Protein AF-A0A800EZJ6-F1 (afdb_monomer)

Radius of gyration: 29.52 Å; Cα contacts (8 Å, |Δi|>4): 783; chains: 1; bounding box: 95×94×76 Å

Mean predicted aligned error: 14.9 Å

Secondary structure (DSSP, 8-state):
----------------------------------------------------PPPPP--PPP------------------------------------TTSTTGGGS-TTSSS-EEEEBTTT-SEEEE-EEEEEETTEEEEEE-S--SS-B--GGG-------EEEEEESS--B--SSPEEPPSSSEEEEETT--EEE-SB-TTSSBHHHHHTTSS---S------TTSEEE-TTS-EEESS--GGGGT-SS----TT--GGGGGG-BS-EEEEETTS-EEE-SEEE-TTS-EEEPPBSEEE-TT--STTGGGGEEE-TTSSSS-TTSEEEE--SS-TT-EEEEE--SBBTTSSB-TTSS-SEESB---GGGGGSS-----PPPPP----PPPPPP-

Foldseek 3Di:
DDDDDDDDDDDDDDDDDDDDDDDDDDDDDDDDDDDDDDDDDDDDDDDDDDDDDDDDDDQDAFDPPDDDDDDDDDDDDDDDDPDDDPDDCPPPPPLWAQCVDPVNVPQAPQDVHWAWEAAPAPGDTAIQHWDWDDDPQKIKIWTQLDANAHFHQPPQDDAYGDGDIAIEGSTWDFDPDDWAFADCFDAQWAFSSRHGETWQQDPLQFRLVLVSSPLDDDDRDDDHAIQQQWHAHPPRRIYHQAQLLVSVQDDPHRYCSPDHSVSLLVSELRFGTAGQSGATEGGQWYQDPVRDIDGFAAQKDADPPDRRSNPPVRIDGDPPLTRADPQQWDWDAGPSRNVIDIHHYQHQHHSVGHGRPRRHTRTDRTDGDCVSVVRPPPPPPDDDDPPPPPDDDDDDD

Solvent-accessible surface area (backbone atoms only — not comparable to full-atom values): 24011 Å² total; per-residue (Å²): 132,90,86,88,88,83,88,85,85,89,85,83,80,91,84,91,81,87,80,86,87,85,88,83,90,87,88,86,85,92,83,86,90,83,87,88,89,84,84,89,83,91,80,92,80,88,87,77,85,79,81,86,74,80,84,76,88,74,83,78,80,59,82,79,81,73,75,84,73,84,77,79,89,77,79,89,74,95,79,81,83,82,72,80,79,78,73,80,75,71,85,74,72,77,62,57,56,57,56,88,36,86,58,55,64,68,56,53,39,36,51,95,51,76,32,80,15,36,31,75,62,76,57,63,73,45,53,6,32,32,49,78,45,82,57,91,68,28,36,34,38,40,15,19,24,28,50,74,33,33,43,31,18,50,82,48,60,50,55,48,73,49,84,41,73,46,54,24,44,35,53,38,46,78,50,92,66,84,63,52,70,39,47,62,55,49,58,38,30,27,32,34,33,44,19,37,25,34,23,41,22,47,96,69,42,23,24,53,61,37,44,66,52,57,58,46,83,74,87,84,54,83,81,56,63,24,88,55,28,22,26,13,38,90,93,10,48,31,33,30,50,31,66,54,39,63,80,72,66,60,92,90,58,36,78,48,87,84,61,50,76,82,55,40,77,74,35,56,64,37,66,47,25,35,35,37,17,30,40,42,21,26,27,34,15,34,57,45,102,85,74,45,81,40,78,50,22,18,18,32,43,69,41,97,88,54,52,26,64,66,13,76,80,25,50,43,81,40,94,75,56,23,73,27,46,91,32,32,24,46,76,48,61,43,96,82,36,76,87,28,39,68,33,33,32,22,20,70,31,13,44,90,71,48,67,7,49,57,18,36,56,51,26,33,61,30,58,63,40,66,71,55,68,58,69,78,73,68,76,74,72,72,79,74,77,76,81,76,84,70,74,81,79,80,79,88,130

pLDDT: mean 75.96, std 27.55, range [26.0, 98.69]

Sequence (397 aa):
MNILLCGLLFILAIGVIGCEAESSSGPSSVSESTTPESDAVSNDEVGTTVETASPVYVKPDPVVTLSPSPSPTSTIDTGGGTGFLIDSASTATSTQIDYTSEQWSKVWLCSDSDIESTDLTAGGTQTCSVLTEVVGDDLRVNSTGIPNHDFESTLGCCATEQNSVWTIPLKPELSYEDPVQAPERGAVAFTVTGVAIYGPEEGPGGDAVALEYGYFEEDRQPVDLGICGGHAGPGGEYHYHYDSNCMHWHEDSQDISEYVVGLAASVVSKVVGFAFDGFPIYSTYEENSAGKSIEMTSSYRLKIGEDGYDGIEDYEFMEGIGDLDECNGHFAVTPEAPNGTYHYHSTLTNGDGDLGFPYFPLCYKGIVNEDNTQTTDSGRVPPQPPDFAGGRPPPPR

Structure (mmCIF, N/CA/C/O backbone):
data_AF-A0A800EZJ6-F1
#
_entry.id   AF-A0A800EZJ6-F1
#
loop_
_atom_site.group_PDB
_atom_site.id
_atom_site.type_symbol
_atom_site.label_atom_id
_atom_site.label_alt_id
_atom_site.label_comp_id
_atom_site.label_asym_id
_atom_site.label_entity_id
_atom_site.label_seq_id
_atom_site.pdbx_PDB_ins_code
_atom_site.Cartn_x
_atom_site.Cartn_y
_atom_site.Cartn_z
_atom_site.occupancy
_atom_site.B_iso_or_equiv
_atom_site.auth_seq_id
_atom_site.auth_comp_id
_atom_site.auth_asym_id
_atom_site.auth_atom_id
_atom_site.pdbx_PDB_model_num
ATOM 1 N N . MET A 1 1 ? -60.677 -19.787 27.162 1.00 36.09 1 MET A N 1
ATOM 2 C CA . MET A 1 1 ? -60.120 -20.170 28.475 1.00 36.09 1 MET A CA 1
ATOM 3 C C . MET A 1 1 ? -59.390 -18.952 29.024 1.00 36.09 1 MET A C 1
ATOM 5 O O . MET A 1 1 ? -58.570 -18.416 28.297 1.00 36.09 1 MET A O 1
ATOM 9 N N . ASN A 1 2 ? -59.779 -18.478 30.214 1.00 33.72 2 ASN A N 1
ATOM 10 C CA . ASN A 1 2 ? -59.105 -17.493 31.094 1.00 33.72 2 ASN A CA 1
ATOM 11 C C . ASN A 1 2 ? -57.553 -17.526 30.979 1.00 33.72 2 ASN A C 1
ATOM 13 O O . ASN A 1 2 ? -57.033 -18.609 30.749 1.00 33.72 2 ASN A O 1
ATOM 17 N N . ILE A 1 3 ? -56.712 -16.507 31.216 1.00 37.06 3 ILE A N 1
ATOM 18 C CA . ILE A 1 3 ? -56.763 -15.161 31.853 1.00 37.06 3 ILE A CA 1
ATOM 19 C C . ILE A 1 3 ? -55.408 -14.466 31.469 1.00 37.06 3 ILE A C 1
ATOM 21 O O . ILE A 1 3 ? -54.523 -15.176 31.002 1.00 37.06 3 ILE A O 1
ATOM 25 N N . LEU A 1 4 ? -55.094 -13.163 31.564 1.00 37.59 4 LEU A N 1
ATOM 26 C CA . LEU A 1 4 ? -55.641 -11.960 32.227 1.00 37.59 4 LEU A CA 1
ATOM 27 C C . LEU A 1 4 ? -55.473 -10.719 31.295 1.00 37.59 4 LEU A C 1
ATOM 29 O O . LEU A 1 4 ? -55.097 -10.863 30.136 1.00 37.59 4 LEU A O 1
ATOM 33 N N . LEU A 1 5 ? -55.678 -9.501 31.813 1.00 38.38 5 LEU A N 1
ATOM 34 C CA . LEU A 1 5 ? -55.245 -8.218 31.238 1.00 38.38 5 LEU A CA 1
ATOM 35 C C . LEU A 1 5 ? -54.705 -7.320 32.377 1.00 38.38 5 LEU A C 1
ATOM 37 O O 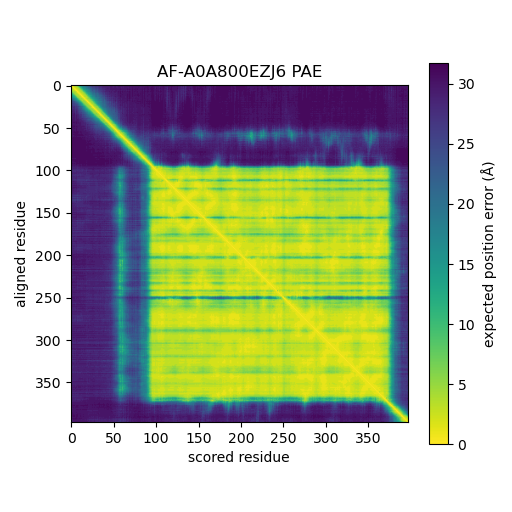. LEU A 1 5 ? -55.402 -7.170 33.375 1.00 38.38 5 LEU A O 1
ATOM 41 N N . CYS A 1 6 ? -53.515 -6.723 32.232 1.00 37.78 6 CYS A N 1
ATOM 42 C CA . CYS A 1 6 ? -52.983 -5.608 33.044 1.00 37.78 6 CYS A CA 1
ATOM 43 C C . CYS A 1 6 ? -51.861 -4.929 32.227 1.00 37.78 6 CYS A C 1
ATOM 45 O O . CYS A 1 6 ? -50.967 -5.627 31.768 1.00 37.78 6 CYS A O 1
ATOM 47 N N . GLY A 1 7 ? -51.813 -3.618 31.979 1.00 32.91 7 GLY A N 1
ATOM 48 C CA . GLY A 1 7 ? -52.686 -2.539 32.447 1.00 32.91 7 GLY A CA 1
ATOM 49 C C . GLY A 1 7 ? -52.009 -1.670 33.504 1.00 32.91 7 GLY A C 1
ATOM 50 O O . GLY A 1 7 ? -52.319 -1.794 34.683 1.00 32.91 7 GLY A O 1
ATOM 51 N N . LEU A 1 8 ? -51.117 -0.772 33.077 1.00 37.94 8 LEU A N 1
ATOM 52 C CA . LEU A 1 8 ? -50.630 0.331 33.906 1.00 37.94 8 LEU A CA 1
ATOM 53 C C . LEU A 1 8 ? -50.415 1.572 33.035 1.00 37.94 8 LEU A C 1
ATOM 55 O O . LEU A 1 8 ? -49.495 1.654 32.229 1.00 37.94 8 LEU A O 1
ATOM 59 N N . LEU A 1 9 ? -51.347 2.508 33.189 1.00 33.19 9 LEU A N 1
ATOM 60 C CA . LEU A 1 9 ? -51.393 3.804 32.532 1.00 33.19 9 LEU A CA 1
ATOM 61 C C . LEU A 1 9 ? -50.934 4.841 33.565 1.00 33.19 9 LEU A C 1
ATOM 63 O O . LEU A 1 9 ? -51.553 4.938 34.624 1.00 33.19 9 LEU A O 1
ATOM 67 N N . PHE A 1 10 ? -49.891 5.618 33.274 1.00 36.12 10 PHE A N 1
ATOM 68 C CA . PHE A 1 10 ? -49.520 6.776 34.092 1.00 36.12 10 PHE A CA 1
ATOM 69 C C . PHE A 1 10 ? -49.815 8.065 33.325 1.00 36.12 10 PHE A C 1
ATOM 71 O O . PHE A 1 10 ? -49.278 8.304 32.248 1.00 36.12 10 PHE A O 1
ATOM 78 N N . ILE A 1 11 ? -50.681 8.897 33.904 1.00 39.62 11 ILE A N 1
ATOM 79 C CA . ILE A 1 11 ? -50.974 10.261 33.461 1.00 39.62 11 ILE A CA 1
ATOM 80 C C . ILE A 1 11 ? -50.795 11.162 34.680 1.00 39.62 11 ILE A C 1
ATOM 82 O O . ILE A 1 11 ? -51.548 11.000 35.640 1.00 39.62 11 ILE A O 1
ATOM 86 N N . LEU A 1 12 ? -49.896 12.154 34.618 1.00 33.28 12 LEU A N 1
ATOM 87 C CA . LEU A 1 12 ? -50.156 13.442 35.271 1.00 33.28 12 LEU A CA 1
ATOM 88 C C . LEU A 1 12 ? -49.346 14.622 34.695 1.00 33.28 12 LEU A C 1
ATOM 90 O O . LEU A 1 12 ? -48.124 14.623 34.706 1.00 33.28 12 LEU A O 1
ATOM 94 N N . ALA A 1 13 ? -50.103 15.624 34.241 1.00 34.66 13 ALA A N 1
ATOM 95 C CA . ALA A 1 13 ? -49.867 17.074 34.255 1.00 34.66 13 ALA A CA 1
ATOM 96 C C . ALA A 1 13 ? -48.454 17.678 34.043 1.00 34.66 13 ALA A C 1
ATOM 98 O O . ALA A 1 13 ? -47.633 17.743 34.949 1.00 34.66 13 ALA A O 1
ATOM 99 N N . ILE A 1 14 ? -48.303 18.321 32.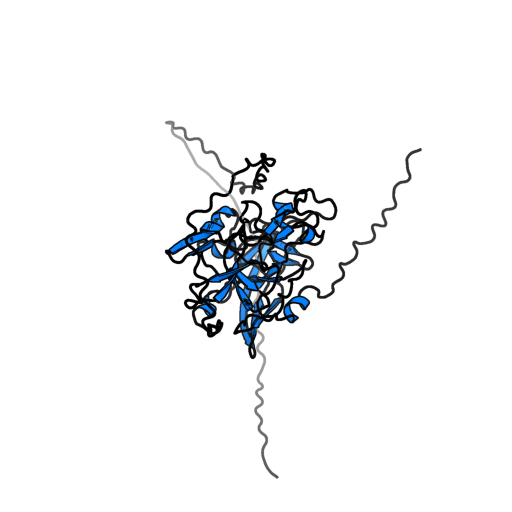877 1.00 39.78 14 ILE A N 1
ATOM 100 C CA . ILE A 1 14 ? -48.123 19.783 32.705 1.00 39.78 14 ILE A CA 1
ATOM 101 C C . ILE A 1 14 ? -47.368 20.535 33.823 1.00 39.78 14 ILE A C 1
ATOM 103 O O . ILE A 1 14 ? -47.915 20.785 34.897 1.00 39.78 14 ILE A O 1
ATOM 107 N N . GLY A 1 15 ? -46.210 21.094 33.462 1.00 31.31 15 GLY A N 1
ATOM 108 C CA . GLY A 1 15 ? -45.580 22.225 34.146 1.00 31.31 15 GLY A CA 1
ATOM 109 C C . GLY A 1 15 ? -44.843 23.111 33.141 1.00 31.31 15 GLY A C 1
ATOM 110 O O . GLY A 1 15 ? -43.794 22.724 32.639 1.00 31.31 15 GLY A O 1
ATOM 111 N N . VAL A 1 16 ? -45.400 24.284 32.823 1.00 40.09 16 VAL A N 1
ATOM 112 C CA . VAL A 1 16 ? -44.737 25.305 31.993 1.00 40.09 16 VAL A CA 1
ATOM 113 C C . VAL A 1 16 ? -44.063 26.307 32.922 1.00 40.09 16 VAL A C 1
ATOM 115 O O . VAL A 1 16 ? -44.750 26.964 33.700 1.00 40.09 16 VAL A O 1
ATOM 118 N N . ILE A 1 17 ? -42.744 26.455 32.809 1.00 41.91 17 ILE A N 1
ATOM 119 C CA . ILE A 1 17 ? -41.998 27.591 33.360 1.00 41.91 17 ILE A CA 1
ATOM 120 C C . ILE A 1 17 ? -41.040 28.062 32.268 1.00 41.91 17 ILE A C 1
ATOM 122 O O . ILE A 1 17 ? -40.114 27.346 31.899 1.00 41.91 17 ILE A O 1
ATOM 126 N N . GLY A 1 18 ? -41.289 29.260 31.745 1.00 33.88 18 GLY A N 1
ATOM 127 C CA . GLY A 1 18 ? -40.248 30.047 31.094 1.00 33.88 18 GLY A CA 1
ATOM 128 C C . GLY A 1 18 ? -39.577 30.940 32.135 1.00 33.88 18 GLY A C 1
ATOM 129 O O . GLY A 1 18 ? -40.231 31.351 33.093 1.00 33.88 18 GLY A O 1
ATOM 130 N N . CYS A 1 19 ? -38.306 31.261 31.919 1.00 35.06 19 CYS A N 1
ATOM 131 C CA . CYS A 1 19 ? -37.650 32.409 32.539 1.00 35.06 19 CYS A CA 1
ATOM 132 C C . CYS A 1 19 ? -37.017 33.261 31.441 1.00 35.06 19 CYS A C 1
ATOM 134 O O . CYS A 1 19 ? -36.567 32.737 30.419 1.00 35.06 19 CYS A O 1
ATOM 136 N N . GLU A 1 20 ? -37.056 34.573 31.641 1.00 36.44 20 GLU A N 1
ATOM 137 C CA . GLU A 1 20 ? -36.691 35.567 30.642 1.00 36.44 20 GLU A CA 1
ATOM 138 C C . GLU A 1 20 ? -35.201 35.563 30.271 1.00 36.44 20 GLU A C 1
ATOM 140 O O . GLU A 1 20 ? -34.320 35.390 31.112 1.00 36.44 20 GLU A O 1
ATOM 145 N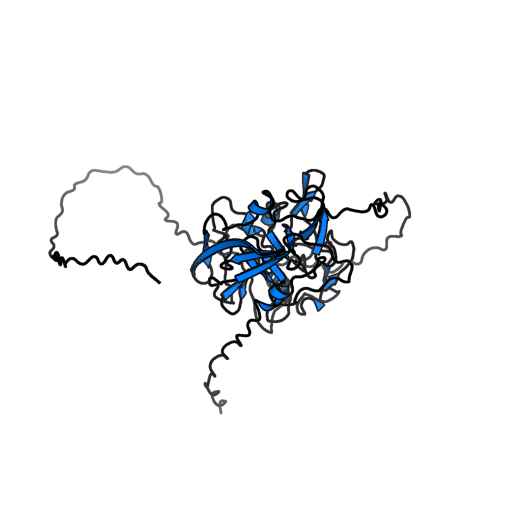 N . ALA A 1 21 ? -34.927 35.869 29.002 1.00 36.53 21 ALA A N 1
ATOM 146 C CA . ALA A 1 21 ? -33.666 36.476 28.604 1.00 36.53 21 ALA A CA 1
ATOM 147 C C . ALA A 1 21 ? -33.833 38.002 28.683 1.00 36.53 21 ALA A C 1
ATOM 149 O O . ALA A 1 21 ? -34.541 38.582 27.859 1.00 36.53 21 ALA A O 1
ATOM 150 N N . GLU A 1 22 ? -33.197 38.654 29.660 1.00 34.88 22 GLU A N 1
ATOM 151 C CA . GLU A 1 22 ? -33.128 40.118 29.703 1.00 34.88 22 GLU A CA 1
ATOM 152 C C . GLU A 1 22 ? -31.867 40.648 29.016 1.00 34.88 22 GLU A C 1
ATOM 154 O O . GLU A 1 22 ? -30.740 40.235 29.285 1.00 34.88 22 GLU A O 1
ATOM 159 N N . SER A 1 23 ? -32.082 41.625 28.139 1.00 34.00 23 SER A N 1
ATOM 160 C CA . SER A 1 23 ? -31.050 42.385 27.444 1.00 34.00 23 SER A CA 1
ATOM 161 C C . SER A 1 23 ? -30.863 43.772 28.067 1.00 34.00 23 SER A C 1
ATOM 163 O O . SER A 1 23 ? -31.811 44.554 28.107 1.00 34.00 23 SER A O 1
ATOM 165 N N . SER A 1 24 ? -29.631 44.141 28.421 1.00 32.91 24 SER A N 1
ATOM 166 C CA . SER A 1 24 ? -29.147 45.534 28.375 1.00 32.91 24 SER A CA 1
ATOM 167 C C . SER A 1 24 ? -27.614 45.504 28.242 1.00 32.91 24 SER A C 1
ATOM 169 O O . SER A 1 24 ? -26.976 44.679 28.884 1.00 32.91 24 SER A O 1
ATOM 171 N N . SER A 1 25 ? -26.914 46.182 27.325 1.00 34.31 25 SER A N 1
ATOM 172 C CA . SER A 1 25 ? -27.018 47.511 26.692 1.00 34.31 25 SER A CA 1
ATOM 173 C C . SER A 1 25 ? -26.454 48.669 27.533 1.00 34.31 25 SER A C 1
ATOM 175 O O . SER A 1 25 ? -27.158 49.213 28.380 1.00 34.31 25 SER A O 1
ATOM 177 N N . GLY A 1 26 ? -25.247 49.146 27.200 1.00 31.06 26 GLY A N 1
ATOM 178 C CA . GLY A 1 26 ? -24.846 50.532 27.502 1.00 31.06 26 GLY A CA 1
ATOM 179 C C . GLY A 1 26 ? -23.385 50.736 27.950 1.00 31.06 26 GLY A C 1
ATOM 180 O O . GLY A 1 26 ? -22.946 50.011 28.837 1.00 31.06 26 GLY A O 1
ATOM 181 N N . PRO A 1 27 ? -22.631 51.711 27.389 1.00 56.16 27 PRO A N 1
ATOM 182 C CA . PRO A 1 27 ? -21.185 51.857 27.621 1.00 56.16 27 PRO A CA 1
ATOM 183 C C . PRO A 1 27 ? -20.757 53.188 28.285 1.00 56.16 27 PRO A C 1
ATOM 185 O O . PRO A 1 27 ? -21.535 54.140 28.322 1.00 56.16 27 PRO A O 1
ATOM 188 N N . SER A 1 28 ? -19.488 53.274 28.721 1.00 30.80 28 SER A N 1
ATOM 189 C CA . SER A 1 28 ? -18.578 54.459 28.773 1.00 30.80 28 SER A CA 1
ATOM 190 C C . SER A 1 28 ? -17.299 54.054 29.548 1.00 30.80 28 SER A C 1
ATOM 192 O O . SER A 1 28 ? -17.447 53.390 30.566 1.00 30.80 28 SER A O 1
ATOM 194 N N . SER A 1 29 ? -16.019 54.269 29.193 1.00 29.42 29 SER A N 1
ATOM 195 C CA . SER A 1 29 ? -15.249 55.213 28.345 1.00 29.42 29 SER A CA 1
ATOM 196 C C . SER A 1 29 ? -14.489 56.306 29.134 1.00 29.42 29 SER A C 1
ATOM 198 O O . SER A 1 29 ? -15.151 57.136 29.751 1.00 29.42 29 SER A O 1
ATOM 200 N N . VAL A 1 30 ? -13.149 56.382 28.947 1.00 29.92 30 VAL A N 1
ATOM 201 C CA . VAL A 1 30 ? -12.245 57.552 29.206 1.00 29.92 30 VAL A CA 1
ATOM 202 C C . VAL A 1 30 ? -11.978 57.854 30.710 1.00 29.92 30 VAL A C 1
ATOM 204 O O . VAL A 1 30 ? -12.863 57.627 31.524 1.00 29.92 30 VAL A O 1
ATOM 207 N N . SER A 1 31 ? -10.818 58.303 31.239 1.00 28.28 31 SER A N 1
ATOM 208 C CA . SER A 1 31 ? -9.473 58.802 30.802 1.00 28.28 31 SER A CA 1
ATOM 209 C C . SER A 1 31 ? -8.450 58.491 31.933 1.00 28.28 31 SER A C 1
ATOM 211 O O . SER A 1 31 ? -8.861 58.495 33.088 1.00 28.28 31 SER A O 1
ATOM 213 N N . GLU A 1 32 ? -7.183 58.097 31.721 1.00 29.39 32 GLU A N 1
ATOM 214 C CA . GLU A 1 32 ? -5.983 58.832 31.221 1.00 29.39 32 GLU A CA 1
ATOM 215 C C . GLU A 1 32 ? -5.202 59.660 32.289 1.00 29.39 32 GLU A C 1
ATOM 217 O O . GLU A 1 32 ? -5.782 60.168 33.248 1.00 29.39 32 GLU A O 1
ATOM 222 N N . SER A 1 33 ? -3.885 59.840 32.057 1.00 26.97 33 SER A N 1
ATOM 223 C CA . SER A 1 33 ? -2.864 60.599 32.827 1.00 26.97 33 SER A CA 1
ATOM 224 C C . SER A 1 33 ? -2.265 59.873 34.061 1.00 26.97 33 SER A C 1
ATOM 226 O O . SER A 1 33 ? -2.964 59.114 34.720 1.00 26.97 33 SER A O 1
ATOM 228 N N . THR A 1 34 ? -0.972 59.988 34.422 1.00 29.91 34 THR A N 1
ATOM 229 C CA . THR A 1 34 ? 0.139 60.891 34.008 1.00 29.91 34 THR A CA 1
ATOM 230 C C . THR A 1 34 ? 1.520 60.193 34.013 1.00 29.91 34 THR A C 1
ATOM 232 O O . THR A 1 34 ? 1.778 59.372 34.890 1.00 29.91 34 THR A O 1
ATOM 235 N N . THR A 1 35 ? 2.453 60.627 33.153 1.00 31.94 35 THR A N 1
ATOM 236 C CA . THR A 1 35 ? 3.926 60.502 33.333 1.00 31.94 35 THR A CA 1
ATOM 237 C C . THR A 1 35 ? 4.508 61.764 34.013 1.00 31.94 35 THR A C 1
ATOM 239 O O . THR A 1 35 ? 3.788 62.762 34.125 1.00 31.94 35 THR A O 1
ATOM 242 N N . PRO A 1 36 ? 5.756 61.741 34.539 1.00 40.03 36 PRO A N 1
ATOM 243 C CA . PRO A 1 36 ? 6.890 62.244 33.739 1.00 40.03 36 PRO A CA 1
ATOM 244 C C . PRO A 1 36 ? 8.254 61.526 33.946 1.00 40.03 36 PRO A C 1
ATOM 246 O O . PRO A 1 36 ? 8.388 60.594 34.733 1.00 40.03 36 PRO A O 1
ATOM 249 N N . GLU A 1 37 ? 9.239 61.989 33.172 1.00 30.16 37 GLU A N 1
ATOM 250 C CA . GLU A 1 37 ? 10.579 61.455 32.854 1.00 30.16 37 GLU A CA 1
ATOM 251 C C . GLU A 1 37 ? 11.624 61.374 33.992 1.00 30.16 37 GLU A C 1
ATOM 253 O O . GLU A 1 37 ? 11.609 62.187 34.915 1.00 30.16 37 GLU A O 1
ATOM 258 N N . SER A 1 38 ? 12.648 60.519 33.794 1.00 32.34 38 SER A N 1
ATOM 259 C CA . SER A 1 38 ? 14.064 60.962 33.807 1.00 32.34 38 SER A CA 1
ATOM 260 C C . SER A 1 38 ? 15.051 59.942 33.182 1.00 32.34 38 SER A C 1
ATOM 262 O O . SER A 1 38 ? 15.208 58.839 33.698 1.00 32.34 38 SER A O 1
ATOM 264 N N . ASP A 1 39 ? 15.722 60.360 32.103 1.00 29.45 39 ASP A N 1
ATOM 265 C CA . ASP A 1 39 ? 17.098 60.066 31.636 1.00 29.45 39 ASP A CA 1
ATOM 266 C C . ASP A 1 39 ? 17.734 58.646 31.674 1.00 29.45 39 ASP A C 1
ATOM 268 O O . ASP A 1 39 ? 18.294 58.193 32.669 1.00 29.45 39 ASP A O 1
ATOM 272 N N . ALA A 1 40 ? 17.782 58.046 30.475 1.00 29.62 40 ALA A N 1
ATOM 273 C CA . ALA A 1 40 ? 18.919 57.398 29.787 1.00 29.62 40 ALA A CA 1
ATOM 274 C C . ALA A 1 40 ? 20.014 56.600 30.548 1.00 29.62 40 ALA A C 1
ATOM 276 O O . ALA A 1 40 ? 20.859 57.192 31.210 1.00 29.62 40 ALA A O 1
ATOM 277 N N . VAL A 1 41 ? 20.174 55.313 30.177 1.00 30.00 41 VAL A N 1
ATOM 278 C CA . VAL A 1 41 ? 21.403 54.738 29.556 1.00 30.00 41 VAL A CA 1
ATOM 279 C C . VAL A 1 41 ? 20.985 53.629 28.561 1.00 30.00 41 VAL A C 1
ATOM 281 O O . VAL A 1 41 ? 19.962 52.979 28.744 1.00 30.00 41 VAL A O 1
ATOM 284 N N . SER A 1 42 ? 21.761 53.453 27.489 1.00 31.55 42 SER A N 1
ATOM 285 C CA . SER A 1 42 ? 21.585 52.501 26.379 1.00 31.55 42 SER A CA 1
ATOM 286 C C . SER A 1 42 ? 21.672 51.011 26.740 1.00 31.55 42 SER A C 1
ATOM 288 O O . SER A 1 42 ? 22.490 50.640 27.579 1.00 31.55 42 SER A O 1
ATOM 290 N N . ASN A 1 43 ? 20.986 50.166 25.958 1.00 30.03 43 ASN A N 1
ATOM 291 C CA . ASN A 1 43 ? 21.606 49.058 25.210 1.00 30.03 43 ASN A CA 1
ATOM 292 C C . ASN A 1 43 ? 20.687 48.585 24.065 1.00 30.03 43 ASN A C 1
ATOM 294 O O . ASN A 1 43 ? 19.468 48.571 24.223 1.00 30.03 43 ASN A O 1
ATOM 298 N N . ASP A 1 44 ? 21.287 48.222 22.928 1.00 30.25 44 ASP A N 1
ATOM 299 C CA . ASP A 1 44 ? 20.620 47.563 21.796 1.00 30.25 44 ASP A CA 1
ATOM 300 C C . ASP A 1 44 ? 20.168 46.144 22.164 1.00 30.25 44 ASP A C 1
ATOM 302 O O . ASP A 1 44 ? 20.975 45.394 22.703 1.00 30.25 44 ASP A O 1
ATOM 306 N N . GLU A 1 45 ? 18.964 45.748 21.739 1.00 30.91 45 GLU A N 1
ATOM 307 C CA . GLU A 1 45 ? 18.740 44.464 21.052 1.00 30.91 45 GLU A CA 1
ATOM 308 C C . GLU A 1 45 ? 17.646 44.640 19.982 1.00 30.91 45 GLU A C 1
ATOM 310 O O . GLU A 1 45 ? 16.612 45.271 20.212 1.00 30.91 45 GLU A O 1
ATOM 315 N N . VAL A 1 46 ? 17.894 44.107 18.782 1.00 30.33 46 VAL A N 1
ATOM 316 C CA . VAL A 1 46 ? 16.981 44.195 17.634 1.00 30.33 46 VAL A CA 1
ATOM 317 C C . VAL A 1 46 ? 15.960 43.064 17.715 1.00 30.33 46 VAL A C 1
ATOM 319 O O . VAL A 1 46 ? 16.284 41.905 17.467 1.00 30.33 46 VAL A O 1
ATOM 322 N N . GLY A 1 47 ? 14.711 43.405 18.031 1.00 27.98 47 GLY A N 1
ATOM 323 C CA . GLY A 1 47 ? 13.591 42.474 17.930 1.00 27.98 47 GLY A CA 1
ATOM 324 C C . GLY A 1 47 ? 13.171 42.271 16.475 1.00 27.98 47 GLY A C 1
ATOM 325 O O . GLY A 1 47 ? 12.484 43.122 15.913 1.00 27.98 47 GLY A O 1
ATOM 326 N N . THR A 1 48 ? 13.549 41.140 15.880 1.00 27.22 48 THR A N 1
ATOM 327 C CA . THR A 1 48 ? 13.030 40.703 14.575 1.00 27.22 48 THR A CA 1
ATOM 328 C C . THR A 1 48 ? 11.862 39.749 14.798 1.00 27.22 48 THR A C 1
ATOM 330 O O . THR A 1 48 ? 12.049 38.637 15.288 1.00 27.22 48 THR A O 1
ATOM 333 N N . THR A 1 49 ? 10.653 40.167 14.433 1.00 29.66 49 THR A N 1
ATOM 334 C CA . THR A 1 49 ? 9.485 39.281 14.367 1.00 29.66 49 THR A CA 1
ATOM 335 C C . THR A 1 49 ? 9.640 38.329 13.185 1.00 29.66 49 THR A C 1
ATOM 337 O O . THR A 1 49 ? 9.650 38.778 12.040 1.00 29.66 49 THR A O 1
ATOM 340 N N . VAL A 1 50 ? 9.758 37.031 13.457 1.00 28.88 50 VAL A N 1
ATOM 341 C CA . VAL A 1 50 ? 9.711 35.988 12.426 1.00 28.88 50 VAL A CA 1
ATOM 342 C C . VAL A 1 50 ? 8.252 35.587 12.232 1.00 28.88 50 VAL A C 1
ATOM 344 O O . VAL A 1 50 ? 7.645 35.022 13.139 1.00 28.88 50 VAL A O 1
ATOM 347 N N . GLU A 1 51 ? 7.688 35.888 11.063 1.00 30.56 51 GLU A N 1
ATOM 348 C CA . GLU A 1 51 ? 6.473 35.217 10.601 1.00 30.56 51 GLU A CA 1
ATOM 349 C C . GLU A 1 51 ? 6.842 33.777 10.228 1.00 30.56 51 GLU A C 1
ATOM 351 O O . GLU A 1 51 ? 7.692 33.546 9.367 1.00 30.56 51 GLU A O 1
ATOM 356 N N . THR A 1 52 ? 6.231 32.804 10.899 1.00 29.81 52 THR A N 1
ATOM 357 C CA . THR A 1 52 ? 6.377 31.384 10.574 1.00 29.81 52 THR A CA 1
ATOM 358 C C . THR A 1 52 ? 5.477 31.048 9.390 1.00 29.81 52 THR A C 1
ATOM 360 O O . THR A 1 52 ? 4.291 30.773 9.566 1.00 29.81 52 THR A O 1
ATOM 363 N N . ALA A 1 53 ? 6.035 31.089 8.182 1.00 33.19 53 ALA A N 1
ATOM 364 C CA . ALA A 1 53 ? 5.443 30.402 7.040 1.00 33.19 53 ALA A CA 1
ATOM 365 C C . ALA A 1 53 ? 5.693 28.892 7.184 1.00 33.19 53 ALA A C 1
ATOM 367 O O . ALA A 1 53 ? 6.817 28.494 7.501 1.00 33.19 53 ALA A O 1
ATOM 368 N N . SER A 1 54 ? 4.666 28.071 6.955 1.00 32.34 54 SER A N 1
ATOM 369 C CA . SER A 1 54 ? 4.811 26.613 6.894 1.00 32.34 54 SER A CA 1
ATOM 370 C C . SER A 1 54 ? 5.808 26.216 5.795 1.00 32.34 54 SER A C 1
ATOM 372 O O . SER A 1 54 ? 5.864 26.896 4.762 1.00 32.34 54 SER A O 1
ATOM 374 N N . PRO A 1 55 ? 6.606 25.150 5.987 1.00 32.94 55 PRO A N 1
ATOM 375 C CA . PRO A 1 55 ? 7.506 24.670 4.949 1.00 32.94 55 PRO A CA 1
ATOM 376 C C . PRO A 1 55 ? 6.705 24.181 3.737 1.00 32.94 55 PRO A C 1
ATOM 378 O O . PRO A 1 55 ? 5.676 23.528 3.872 1.00 32.94 55 PRO A O 1
ATOM 381 N N . VAL A 1 56 ? 7.191 24.511 2.542 1.00 28.84 56 VAL A N 1
ATOM 382 C CA . VAL A 1 56 ? 6.683 23.952 1.286 1.00 28.84 56 VAL A CA 1
ATOM 383 C C . VAL A 1 56 ? 7.434 22.648 1.043 1.00 28.84 56 VAL A C 1
ATOM 385 O O . VAL A 1 56 ? 8.663 22.677 0.951 1.00 28.84 56 VAL A O 1
ATOM 388 N N . TYR A 1 57 ? 6.712 21.530 0.942 1.00 37.84 57 TYR A N 1
ATOM 389 C CA . TYR A 1 57 ? 7.277 20.258 0.495 1.00 37.84 57 TYR A CA 1
ATOM 390 C C . TYR A 1 57 ? 7.891 20.432 -0.902 1.00 37.84 57 TYR A C 1
ATOM 392 O O . TYR A 1 57 ? 7.290 21.041 -1.790 1.00 37.84 57 TYR A O 1
ATOM 400 N N . VAL A 1 58 ? 9.114 19.936 -1.090 1.00 31.45 58 VAL A N 1
ATOM 401 C CA . VAL A 1 58 ? 9.817 19.986 -2.375 1.00 31.45 58 VAL A CA 1
ATOM 402 C C . VAL A 1 58 ? 9.963 18.559 -2.872 1.00 31.45 58 VAL A C 1
ATOM 404 O O . VAL A 1 58 ? 10.700 17.777 -2.271 1.00 31.45 58 VAL A O 1
ATOM 407 N N . LYS A 1 59 ? 9.264 18.260 -3.972 1.00 40.12 59 LYS A N 1
ATOM 408 C CA . LYS A 1 59 ? 9.323 16.991 -4.705 1.00 40.12 59 LYS A CA 1
ATOM 409 C C . LYS A 1 59 ? 10.785 16.537 -4.869 1.00 40.12 59 LYS A C 1
ATOM 411 O O . LYS A 1 59 ? 11.601 17.350 -5.319 1.00 40.12 59 LYS A O 1
ATOM 416 N N . PRO A 1 60 ? 11.145 15.300 -4.483 1.00 39.06 60 PRO A N 1
ATOM 417 C CA . PRO A 1 60 ? 12.507 14.803 -4.643 1.00 39.06 60 PRO A CA 1
ATOM 418 C C . PRO A 1 60 ? 12.890 14.738 -6.128 1.00 39.06 60 PRO A C 1
ATOM 420 O O . PRO A 1 60 ? 12.064 14.405 -6.976 1.00 39.06 60 PRO A O 1
ATOM 423 N N . ASP A 1 61 ? 14.149 15.053 -6.445 1.00 29.56 61 ASP A N 1
ATOM 424 C CA . ASP A 1 61 ? 14.663 14.916 -7.811 1.00 29.56 61 ASP A CA 1
ATOM 425 C C . ASP A 1 61 ? 14.601 13.438 -8.260 1.00 29.56 61 ASP A C 1
ATOM 427 O O . ASP A 1 61 ? 14.948 12.555 -7.464 1.00 29.56 61 ASP A O 1
ATOM 431 N N . PRO A 1 62 ? 14.242 13.144 -9.527 1.00 32.66 62 PRO A N 1
ATOM 432 C CA . PRO A 1 62 ? 14.302 11.787 -10.059 1.00 32.66 62 PRO A CA 1
ATOM 433 C C . PRO A 1 62 ? 15.721 11.223 -9.945 1.00 32.66 62 PRO A C 1
ATOM 435 O O . PRO A 1 62 ? 16.714 11.910 -10.221 1.00 32.66 62 PRO A O 1
ATOM 438 N N . VAL A 1 63 ? 15.826 9.943 -9.578 1.00 35.72 63 VAL A N 1
ATOM 439 C CA . VAL A 1 63 ? 17.107 9.227 -9.587 1.00 35.72 63 VAL A CA 1
ATOM 440 C C . VAL A 1 63 ? 17.631 9.229 -11.021 1.00 35.72 63 VAL A C 1
ATOM 442 O O . VAL A 1 63 ? 17.025 8.661 -11.924 1.00 35.72 63 VAL A O 1
ATOM 445 N N . VAL A 1 64 ? 18.758 9.911 -11.247 1.00 28.78 64 VAL A N 1
ATOM 446 C CA . VAL A 1 64 ? 19.320 10.085 -12.591 1.00 28.78 64 VAL A CA 1
ATOM 447 C C . VAL A 1 64 ? 19.700 8.724 -13.170 1.00 28.78 64 VAL A C 1
ATOM 449 O O . VAL A 1 64 ? 20.732 8.155 -12.804 1.00 28.78 64 VAL A O 1
ATOM 452 N N . THR A 1 65 ? 18.902 8.249 -14.127 1.00 31.66 65 THR A N 1
ATOM 453 C CA . THR A 1 65 ? 19.164 7.032 -14.896 1.00 31.66 65 THR A CA 1
ATOM 454 C C . THR A 1 65 ? 20.489 7.171 -15.648 1.00 31.66 65 THR A C 1
ATOM 456 O O . THR A 1 65 ? 20.622 7.844 -16.676 1.00 31.66 65 THR A O 1
ATOM 459 N N . LEU A 1 66 ? 21.539 6.541 -15.119 1.00 30.12 66 LEU A N 1
ATOM 460 C CA . LEU A 1 66 ? 22.813 6.455 -15.820 1.00 30.12 66 LEU A CA 1
ATOM 461 C C . LEU A 1 66 ? 22.644 5.485 -16.989 1.00 30.12 66 LEU A C 1
ATOM 463 O O . LEU A 1 66 ? 22.430 4.293 -16.785 1.00 30.12 66 LEU A O 1
ATOM 467 N N . SER A 1 67 ? 22.772 5.994 -18.219 1.00 29.55 67 SER A N 1
ATOM 468 C CA . SER A 1 67 ? 22.658 5.177 -19.432 1.00 29.55 67 SER A CA 1
ATOM 469 C C . SER A 1 67 ? 23.535 3.918 -19.332 1.00 29.55 67 SER A C 1
ATOM 471 O O . SER A 1 67 ? 24.704 4.038 -18.940 1.00 29.55 67 SER A O 1
ATOM 473 N N . PRO A 1 68 ? 23.028 2.728 -19.708 1.00 32.50 68 PRO A N 1
ATOM 474 C CA . PRO A 1 68 ? 23.694 1.464 -19.418 1.00 32.50 68 PRO A CA 1
ATOM 475 C C . PRO A 1 68 ? 25.094 1.409 -20.036 1.00 32.50 68 PRO A C 1
ATOM 477 O O . PRO A 1 68 ? 25.279 1.377 -21.257 1.00 32.50 68 PRO A O 1
ATOM 480 N N . SER A 1 69 ? 26.102 1.388 -19.164 1.00 28.48 69 SER A N 1
ATOM 481 C CA . SER A 1 69 ? 27.490 1.156 -19.553 1.00 28.48 69 SER A CA 1
ATOM 482 C C . SER A 1 69 ? 27.634 -0.287 -20.054 1.00 28.48 69 SER A C 1
ATOM 484 O O . SER A 1 69 ? 27.132 -1.200 -19.397 1.00 28.48 69 SER A O 1
ATOM 486 N N . PRO A 1 70 ? 28.307 -0.546 -21.190 1.00 29.64 70 PRO A N 1
ATOM 487 C CA . PRO A 1 70 ? 28.398 -1.893 -21.742 1.00 29.64 70 PRO A CA 1
ATOM 488 C C . PRO A 1 70 ? 29.182 -2.823 -20.806 1.00 29.64 70 PRO A C 1
ATOM 490 O O . PRO A 1 70 ? 30.401 -2.692 -20.656 1.00 29.64 70 PRO A O 1
ATOM 493 N N . SER A 1 71 ? 28.477 -3.786 -20.207 1.00 34.78 71 SER A N 1
ATOM 494 C CA . SER A 1 71 ? 29.041 -4.760 -19.272 1.00 34.78 71 SER A CA 1
ATOM 495 C C . SER A 1 71 ? 30.228 -5.524 -19.877 1.00 34.78 71 SER A C 1
ATOM 497 O O . SER A 1 71 ? 30.125 -6.049 -20.993 1.00 34.78 71 SER A O 1
ATOM 499 N N . PRO A 1 72 ? 31.361 -5.647 -19.161 1.00 29.70 72 PRO A N 1
ATOM 500 C CA . PRO A 1 72 ? 32.473 -6.464 -19.620 1.00 29.70 72 PRO A CA 1
ATOM 501 C C . PRO A 1 72 ? 32.087 -7.945 -19.582 1.00 29.70 72 PRO A C 1
ATOM 503 O O . PRO A 1 72 ? 31.586 -8.448 -18.580 1.00 29.70 72 PRO A O 1
ATOM 506 N N . THR A 1 73 ? 32.372 -8.667 -20.666 1.00 33.00 73 THR A N 1
ATOM 507 C CA . THR A 1 73 ? 32.174 -10.119 -20.748 1.00 33.00 73 THR A CA 1
ATOM 508 C C . THR A 1 73 ? 33.009 -10.841 -19.686 1.00 33.00 73 THR A C 1
ATOM 510 O O . THR A 1 73 ? 34.222 -10.990 -19.852 1.00 33.00 73 THR A O 1
ATOM 513 N N . SER A 1 74 ? 32.376 -11.324 -18.616 1.00 30.31 74 SER A N 1
ATOM 514 C CA . SER A 1 74 ? 33.005 -12.233 -17.658 1.00 30.31 74 SER A CA 1
ATOM 515 C C . SER A 1 74 ? 32.767 -13.685 -18.079 1.00 30.31 74 SER A C 1
ATOM 517 O O . SER A 1 74 ? 31.651 -14.135 -18.332 1.00 30.31 74 SER A O 1
ATOM 519 N N . THR A 1 75 ? 33.854 -14.441 -18.202 1.00 28.14 75 THR A N 1
ATOM 520 C CA . THR A 1 75 ? 33.801 -15.890 -18.406 1.00 28.14 75 THR A CA 1
ATOM 521 C C . THR A 1 75 ? 33.405 -16.574 -17.104 1.00 28.14 75 THR A C 1
ATOM 523 O O . THR A 1 75 ? 34.070 -16.363 -16.092 1.00 28.14 75 THR A O 1
ATOM 526 N N . ILE A 1 76 ? 32.378 -17.426 -17.147 1.00 31.78 76 ILE A N 1
ATOM 527 C CA . ILE A 1 76 ? 31.967 -18.264 -16.013 1.00 31.78 76 ILE A CA 1
ATOM 528 C C . ILE A 1 76 ? 33.133 -19.179 -15.612 1.00 31.78 76 ILE A C 1
ATOM 530 O O . ILE A 1 76 ? 33.520 -20.059 -16.381 1.00 31.78 76 ILE A O 1
ATOM 534 N N . ASP A 1 77 ? 33.658 -18.988 -14.400 1.00 26.00 77 ASP A N 1
ATOM 535 C CA . ASP A 1 77 ? 34.528 -19.955 -13.731 1.00 26.00 77 ASP A CA 1
ATOM 536 C C . ASP A 1 77 ? 33.686 -20.761 -12.732 1.00 26.00 77 ASP A C 1
ATOM 538 O O . ASP A 1 77 ? 33.082 -20.221 -11.803 1.00 26.00 77 ASP A O 1
ATOM 542 N N . THR A 1 78 ? 33.580 -22.067 -12.961 1.00 35.53 78 THR A N 1
ATOM 543 C CA . THR A 1 78 ? 32.734 -22.960 -12.165 1.00 35.53 78 THR A CA 1
ATOM 544 C C . THR A 1 78 ? 33.453 -23.380 -10.885 1.00 35.53 78 THR A C 1
ATOM 546 O O . THR A 1 78 ? 34.142 -24.403 -10.869 1.00 35.53 78 THR A O 1
ATOM 549 N N . GLY A 1 79 ? 33.266 -22.634 -9.792 1.00 29.48 79 GLY A N 1
ATOM 550 C CA . GLY A 1 79 ? 33.886 -22.975 -8.510 1.00 29.48 79 GLY A CA 1
ATOM 551 C C . GLY A 1 79 ? 33.216 -22.374 -7.275 1.00 29.48 79 GLY A C 1
ATOM 552 O O . GLY A 1 79 ? 33.501 -21.240 -6.915 1.00 29.48 79 GLY A O 1
ATOM 553 N N . GLY A 1 80 ? 32.437 -23.187 -6.549 1.00 32.59 80 GLY A N 1
ATOM 554 C CA . GLY A 1 80 ? 32.173 -22.942 -5.122 1.00 32.59 80 GLY A CA 1
ATOM 555 C C . GLY A 1 80 ? 30.800 -22.392 -4.724 1.00 32.59 80 GLY A C 1
ATOM 556 O O . GLY A 1 80 ? 30.728 -21.630 -3.767 1.00 32.59 80 GLY A O 1
ATOM 557 N N . GLY A 1 81 ? 29.712 -22.801 -5.382 1.00 30.11 81 GLY A N 1
ATOM 558 C CA . GLY A 1 81 ? 28.367 -22.531 -4.863 1.00 30.11 81 GLY A CA 1
ATOM 559 C C . GLY A 1 81 ? 28.108 -23.265 -3.541 1.00 30.11 81 GLY A C 1
ATOM 560 O O . GLY A 1 81 ? 28.026 -24.496 -3.518 1.00 30.11 81 GLY A O 1
ATOM 561 N N . THR A 1 82 ? 27.945 -22.526 -2.441 1.00 34.94 82 THR A N 1
ATOM 562 C CA . THR A 1 82 ? 27.298 -23.035 -1.224 1.00 34.94 82 THR A CA 1
ATOM 563 C C . THR A 1 82 ? 25.806 -23.143 -1.502 1.00 34.94 82 THR A C 1
ATOM 565 O O . THR A 1 82 ? 25.071 -22.173 -1.340 1.00 34.94 82 THR A O 1
ATOM 568 N N . GLY A 1 83 ? 25.382 -24.303 -2.005 1.00 28.56 83 GLY A N 1
ATOM 569 C CA . GLY A 1 83 ? 23.998 -24.524 -2.412 1.00 28.56 83 GLY A CA 1
ATOM 570 C C . GLY A 1 83 ? 23.019 -24.261 -1.272 1.00 28.56 83 GLY A C 1
ATOM 571 O O . GLY A 1 83 ? 23.161 -24.831 -0.188 1.00 28.56 83 GLY A O 1
ATOM 572 N N . PHE A 1 84 ? 22.014 -23.432 -1.551 1.00 35.91 84 PHE A N 1
ATOM 573 C CA . PHE A 1 84 ? 20.802 -23.359 -0.750 1.00 35.91 84 PHE A CA 1
ATOM 574 C C . PHE A 1 84 ? 20.194 -24.764 -0.708 1.00 35.91 84 PHE A C 1
ATOM 576 O O . PHE A 1 84 ? 19.946 -25.379 -1.750 1.00 35.91 84 PHE A O 1
ATOM 583 N N . LEU A 1 85 ? 20.040 -25.321 0.493 1.00 28.70 85 LEU A N 1
ATOM 584 C CA . LEU A 1 85 ? 19.445 -26.640 0.652 1.00 28.70 85 LEU A CA 1
ATOM 585 C C . LEU A 1 85 ? 17.937 -26.502 0.456 1.00 28.70 85 LEU A C 1
ATOM 587 O O . LEU A 1 85 ? 17.216 -26.189 1.397 1.00 28.70 85 LEU A O 1
ATOM 591 N N . ILE A 1 86 ? 17.482 -26.772 -0.767 1.00 35.06 86 ILE A N 1
ATOM 592 C CA . ILE A 1 86 ? 16.090 -27.130 -1.044 1.00 35.06 86 ILE A CA 1
ATOM 593 C C . ILE A 1 86 ? 15.739 -28.389 -0.242 1.00 35.06 86 ILE A C 1
ATOM 595 O O . ILE A 1 86 ? 15.968 -29.519 -0.687 1.00 35.06 86 ILE A O 1
ATOM 599 N N . ASP A 1 87 ? 15.232 -28.198 0.979 1.00 29.84 87 ASP A N 1
ATOM 600 C CA . ASP A 1 87 ? 14.724 -29.310 1.769 1.00 29.84 87 ASP A CA 1
ATOM 601 C C . ASP A 1 87 ? 13.529 -29.925 1.039 1.00 29.84 87 ASP A C 1
ATOM 603 O O . ASP A 1 87 ? 12.612 -29.249 0.568 1.00 29.84 87 ASP A O 1
ATOM 607 N N . SER A 1 88 ? 13.590 -31.237 0.868 1.00 34.88 88 SER A N 1
ATOM 608 C CA . SER A 1 88 ? 12.692 -31.955 -0.022 1.00 34.88 88 SER A CA 1
ATOM 609 C C . SER A 1 88 ? 11.369 -32.224 0.673 1.00 34.88 88 SER A C 1
ATOM 611 O O . SER A 1 88 ? 11.225 -33.252 1.330 1.00 34.88 88 SER A O 1
ATOM 613 N N . ALA A 1 89 ? 10.400 -31.327 0.474 1.00 44.94 89 ALA A N 1
ATOM 614 C CA . ALA A 1 89 ? 8.985 -31.547 0.770 1.00 44.94 89 ALA A CA 1
ATOM 615 C C . ALA A 1 89 ? 8.732 -32.231 2.129 1.00 44.94 89 ALA A C 1
ATOM 617 O O . ALA A 1 89 ? 8.015 -33.234 2.225 1.00 44.94 89 ALA A O 1
ATOM 618 N N . SER A 1 90 ? 9.296 -31.658 3.198 1.00 31.84 90 SER A N 1
ATOM 619 C CA . SER A 1 90 ? 8.693 -31.824 4.518 1.00 31.84 90 SER A CA 1
ATOM 620 C C . SER A 1 90 ? 7.233 -31.393 4.406 1.00 31.84 90 SER A C 1
ATOM 622 O O . SER A 1 90 ? 6.941 -30.322 3.875 1.00 31.84 90 SER A O 1
ATOM 624 N N . THR A 1 91 ? 6.310 -32.245 4.851 1.00 36.72 91 THR A N 1
ATOM 625 C CA . THR A 1 91 ? 4.876 -31.949 4.848 1.00 36.72 91 THR A CA 1
ATOM 626 C C . THR A 1 91 ? 4.615 -30.829 5.851 1.00 36.72 91 THR A C 1
ATOM 628 O O . THR A 1 91 ? 4.320 -31.094 7.017 1.00 36.72 91 THR A O 1
ATOM 631 N N . ALA A 1 92 ? 4.775 -29.582 5.408 1.00 36.78 92 ALA A N 1
ATOM 632 C CA . ALA A 1 92 ? 4.484 -28.403 6.197 1.00 36.78 92 ALA A CA 1
ATOM 633 C C . ALA A 1 92 ? 2.988 -28.417 6.515 1.00 36.78 92 ALA A C 1
ATOM 635 O O . ALA A 1 92 ? 2.144 -28.107 5.677 1.00 36.78 92 ALA A O 1
ATOM 636 N N . THR A 1 93 ? 2.652 -28.838 7.733 1.00 37.00 93 THR A N 1
ATOM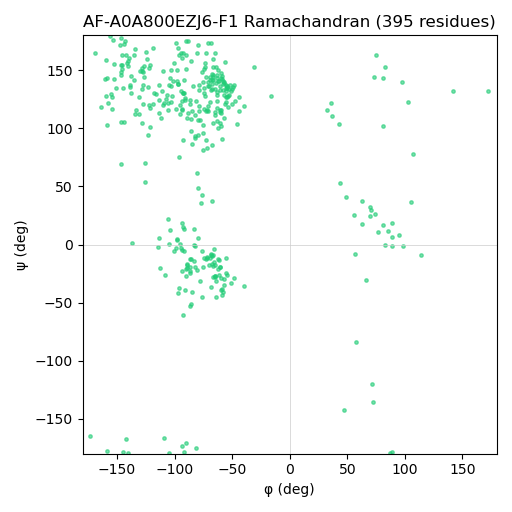 637 C CA . THR A 1 93 ? 1.346 -28.560 8.317 1.00 37.00 93 THR A CA 1
ATOM 638 C C . THR A 1 93 ? 1.194 -27.051 8.316 1.00 37.00 93 THR A C 1
ATOM 640 O O . THR A 1 93 ? 1.909 -26.400 9.078 1.00 37.00 93 THR A O 1
ATOM 643 N N . SER A 1 94 ? 0.321 -26.530 7.447 1.00 45.03 94 SER A N 1
ATOM 644 C CA . SER A 1 94 ? 0.038 -25.100 7.343 1.00 45.03 94 SER A CA 1
ATOM 645 C C . SER A 1 94 ? -0.121 -24.521 8.743 1.00 45.03 94 SER A C 1
ATOM 647 O O . SER A 1 94 ? -1.031 -24.901 9.486 1.00 45.03 94 SER A O 1
ATOM 649 N N . THR A 1 95 ? 0.797 -23.638 9.123 1.00 55.91 95 THR A N 1
ATOM 650 C CA . THR A 1 95 ? 0.706 -22.838 10.343 1.00 55.91 95 THR A CA 1
ATOM 651 C C . THR A 1 95 ? -0.217 -21.669 10.071 1.00 55.91 95 THR A C 1
ATOM 653 O O . THR A 1 95 ? 0.178 -20.510 10.103 1.00 55.91 95 THR A O 1
ATOM 656 N N . GLN A 1 96 ? -1.456 -22.051 9.755 1.00 68.06 96 GLN A N 1
ATOM 657 C CA . GLN A 1 96 ? -2.571 -21.205 9.383 1.00 68.06 96 GLN A CA 1
ATOM 658 C C . GLN A 1 96 ? -2.681 -20.054 10.377 1.00 68.06 96 GLN A C 1
ATOM 660 O O . GLN A 1 96 ? -2.774 -20.281 11.589 1.00 68.06 96 GLN A O 1
ATOM 665 N N . ILE A 1 97 ? -2.636 -18.830 9.852 1.00 82.69 97 ILE A N 1
ATOM 666 C CA . ILE A 1 97 ? -2.882 -17.633 10.648 1.00 82.69 97 ILE A CA 1
ATOM 667 C C . ILE A 1 97 ? -4.271 -17.771 11.285 1.00 82.69 97 ILE A C 1
ATOM 669 O O . ILE A 1 97 ? -5.202 -18.261 10.653 1.00 82.69 97 ILE A O 1
ATOM 673 N N . ASP A 1 98 ? -4.402 -17.371 12.548 1.00 82.12 98 ASP A N 1
ATOM 674 C CA . ASP A 1 98 ? -5.694 -17.263 13.218 1.00 82.12 98 ASP A CA 1
ATOM 675 C C . ASP A 1 98 ? -5.866 -15.813 13.674 1.00 82.12 98 ASP A C 1
ATOM 677 O O . ASP A 1 98 ? -5.288 -15.392 14.684 1.00 82.12 98 ASP A O 1
ATOM 681 N N . TYR A 1 99 ? -6.647 -15.040 12.915 1.00 89.25 99 TYR A N 1
ATOM 682 C CA . TYR A 1 99 ? -6.875 -13.619 13.192 1.00 89.25 99 TYR A CA 1
ATOM 683 C C . TYR A 1 99 ? -7.643 -13.349 14.498 1.00 89.25 99 TYR A C 1
ATOM 685 O O . TYR A 1 99 ? -7.764 -12.198 14.909 1.00 89.25 99 TYR A O 1
ATOM 693 N N . THR A 1 100 ? -8.097 -14.388 15.212 1.00 86.62 100 THR A N 1
ATOM 694 C CA . THR A 1 100 ? -8.675 -14.252 16.561 1.00 86.62 100 THR A CA 1
ATOM 695 C C . THR A 1 100 ? -7.627 -14.208 17.687 1.00 86.62 100 THR A C 1
ATOM 697 O O . THR A 1 100 ? -7.989 -14.092 18.861 1.00 86.62 100 THR A O 1
ATOM 700 N N . SER A 1 101 ? -6.327 -14.296 17.369 1.00 88.31 101 SER A N 1
ATOM 701 C CA . SER A 1 101 ? -5.246 -14.254 18.366 1.00 88.31 101 SER A CA 1
ATOM 702 C C . SER A 1 101 ? -4.997 -12.851 18.949 1.00 88.31 101 SER A C 1
ATOM 704 O O . SER A 1 101 ? -5.170 -11.831 18.288 1.00 88.31 101 SER A O 1
ATOM 706 N N . GLU A 1 102 ? -4.491 -12.798 20.187 1.00 88.94 102 GLU A N 1
ATOM 707 C CA . GLU A 1 102 ? -4.113 -11.553 20.890 1.00 88.94 102 GLU A CA 1
ATOM 708 C C . GLU A 1 102 ? -2.907 -10.817 20.259 1.00 88.94 102 GLU A C 1
ATOM 710 O O . GLU A 1 102 ? -2.540 -9.723 20.694 1.00 88.94 102 GLU A O 1
ATOM 715 N N . GLN A 1 103 ? -2.221 -11.436 19.293 1.00 90.00 103 GLN A N 1
ATOM 716 C CA . GLN A 1 103 ? -1.179 -10.773 18.502 1.00 90.00 103 GLN A CA 1
ATOM 717 C C . GLN A 1 103 ? -1.832 -10.046 17.324 1.00 90.00 103 GLN A C 1
ATOM 719 O O . GLN A 1 103 ? -1.673 -8.836 17.184 1.00 90.00 103 GLN A O 1
ATOM 724 N N . TRP A 1 104 ? -2.669 -10.756 16.565 1.00 92.56 104 TRP A N 1
ATOM 725 C CA . TRP A 1 104 ? -3.394 -10.204 15.421 1.00 92.56 104 TRP A CA 1
ATOM 726 C C . TRP A 1 104 ? -4.439 -9.154 15.799 1.00 92.56 104 TRP A C 1
ATOM 728 O O . TRP A 1 104 ? -4.673 -8.228 15.031 1.00 92.56 104 TRP A O 1
ATOM 738 N N . SER A 1 105 ? -5.015 -9.207 17.002 1.00 90.94 105 SER A N 1
ATOM 739 C CA . SER A 1 105 ? -5.944 -8.168 17.461 1.00 90.94 105 SER A CA 1
ATOM 740 C C . SER A 1 105 ? -5.292 -6.790 17.659 1.00 90.94 105 SER A C 1
ATOM 742 O O . SER A 1 105 ? -6.016 -5.813 17.803 1.00 90.94 105 SER A O 1
ATOM 744 N N . LYS A 1 106 ? -3.954 -6.696 17.708 1.00 92.69 106 LYS A N 1
ATOM 745 C CA . LYS A 1 106 ? -3.208 -5.456 18.009 1.00 92.69 106 LYS A CA 1
ATOM 746 C C . LYS A 1 106 ? -2.679 -4.718 16.781 1.00 92.69 106 LYS A C 1
ATOM 748 O O . LYS A 1 106 ? -2.074 -3.665 16.944 1.00 92.69 106 LYS A O 1
ATOM 753 N N . VAL A 1 107 ? -2.862 -5.266 15.579 1.00 95.44 107 VAL A N 1
ATOM 754 C CA . VAL A 1 107 ? -2.368 -4.628 14.345 1.00 95.44 107 VAL A CA 1
ATOM 755 C C . VAL A 1 107 ? -3.297 -3.515 13.851 1.00 95.44 107 VAL A C 1
ATOM 757 O O . VAL A 1 107 ? -2.848 -2.634 13.130 1.00 95.44 107 VAL A O 1
ATOM 760 N N . TRP A 1 108 ? -4.574 -3.546 14.250 1.00 96.44 108 TRP A N 1
ATOM 761 C CA . TRP A 1 108 ? -5.619 -2.624 13.799 1.00 96.44 108 TRP A CA 1
ATOM 762 C C . TRP A 1 108 ? -5.481 -1.239 14.427 1.00 96.44 108 TRP A C 1
ATOM 764 O O . TRP A 1 108 ? -5.653 -1.075 15.637 1.00 96.44 108 TRP A O 1
ATOM 774 N N . LEU A 1 109 ? -5.241 -0.236 13.588 1.00 95.56 109 LEU A N 1
ATOM 775 C CA . LEU A 1 109 ? -5.188 1.169 13.983 1.00 95.56 109 LEU A CA 1
ATOM 776 C C . LEU A 1 109 ? -6.606 1.769 13.978 1.00 95.56 109 LEU A C 1
ATOM 778 O O . LEU A 1 109 ? -7.511 1.225 13.352 1.00 95.56 109 LEU A O 1
ATOM 782 N N . CYS A 1 110 ? -6.821 2.861 14.720 1.00 95.38 110 CYS A N 1
ATOM 783 C CA . CYS A 1 110 ? -8.138 3.506 14.892 1.00 95.38 110 CYS A CA 1
ATOM 784 C C . CYS A 1 110 ? -9.258 2.581 15.427 1.00 95.38 110 CYS A C 1
ATOM 786 O O . CYS A 1 110 ? -10.438 2.806 15.164 1.00 95.38 110 CYS A O 1
ATOM 788 N N . SER A 1 111 ? -8.894 1.521 16.159 1.00 93.62 111 SER A N 1
ATOM 789 C CA . SER A 1 111 ? -9.817 0.486 16.650 1.00 93.62 111 SER A CA 1
ATOM 790 C C . SER A 1 111 ? -10.292 0.711 18.094 1.00 93.62 111 SER A C 1
ATOM 792 O O . SER A 1 111 ? -11.459 0.482 18.411 1.00 93.62 111 SER A O 1
ATOM 794 N N . ASP A 1 112 ? -9.406 1.200 18.969 1.00 88.19 112 ASP A N 1
ATOM 795 C CA . ASP A 1 112 ? -9.717 1.549 20.366 1.00 88.19 112 ASP A CA 1
ATOM 796 C C . ASP A 1 112 ? -10.257 2.986 20.528 1.00 88.19 112 ASP A C 1
ATOM 798 O O . ASP A 1 112 ? -10.923 3.303 21.520 1.00 88.19 112 ASP A O 1
ATOM 802 N N . SER A 1 113 ? -9.956 3.869 19.573 1.00 87.75 113 SER A N 1
ATOM 803 C CA . SER A 1 113 ? -10.397 5.265 19.553 1.00 87.75 113 SER A CA 1
ATOM 804 C C . SER A 1 113 ? -10.337 5.851 18.148 1.00 87.75 113 SER A C 1
ATOM 806 O O . SER A 1 113 ? -9.369 5.614 17.424 1.00 87.75 113 SER A O 1
ATOM 808 N N . ASP A 1 114 ? -11.320 6.689 17.838 1.00 91.62 114 ASP A N 1
ATOM 809 C CA . ASP A 1 114 ? -11.347 7.528 16.645 1.00 91.62 114 ASP A CA 1
ATOM 810 C C . ASP A 1 114 ? -10.145 8.497 16.625 1.00 91.62 114 ASP A C 1
ATOM 812 O O . ASP A 1 114 ? -9.805 9.091 17.655 1.00 91.62 114 ASP A O 1
ATOM 816 N N . ILE A 1 115 ? -9.502 8.652 15.463 1.00 94.12 115 ILE A N 1
ATOM 817 C CA . ILE A 1 115 ? -8.394 9.597 15.239 1.00 94.12 115 ILE A CA 1
ATOM 818 C C . ILE A 1 115 ? -8.834 10.635 14.206 1.00 94.12 115 ILE A C 1
ATOM 820 O O . ILE A 1 115 ? -9.332 10.289 13.142 1.00 94.12 115 ILE A O 1
ATOM 824 N N . GLU A 1 116 ? -8.643 11.910 14.525 1.00 95.56 116 GLU A N 1
ATOM 825 C CA . GLU A 1 116 ? -8.963 13.035 13.648 1.00 95.56 116 GLU A CA 1
ATOM 826 C C . GLU A 1 116 ? -7.783 13.324 12.713 1.00 95.56 116 GLU A C 1
ATOM 828 O O . GLU A 1 116 ? -6.678 13.573 13.190 1.00 95.56 116 GLU A O 1
ATOM 833 N N . SER A 1 117 ? -8.008 13.326 11.400 1.00 95.31 117 SER A N 1
ATOM 834 C CA . SER A 1 117 ? -6.964 13.523 10.387 1.00 95.31 117 SER A CA 1
ATOM 835 C C . SER A 1 117 ? -7.340 14.614 9.390 1.00 95.31 117 SER A C 1
ATOM 837 O O . SER A 1 117 ? -8.472 14.692 8.912 1.00 95.31 117 SER A O 1
ATOM 839 N N . THR A 1 118 ? -6.394 15.507 9.118 1.00 96.12 118 THR A N 1
ATOM 840 C CA . THR A 1 118 ? -6.587 16.730 8.333 1.00 96.12 118 THR A CA 1
ATOM 841 C C . THR A 1 118 ? -6.271 16.480 6.866 1.00 96.12 118 THR A C 1
ATOM 843 O O . THR A 1 118 ? -5.183 16.007 6.541 1.00 96.12 118 THR A O 1
ATOM 846 N N . ASP A 1 119 ? -7.172 16.881 5.969 1.00 96.44 119 ASP A N 1
ATOM 847 C CA . ASP A 1 119 ? -6.843 17.004 4.548 1.00 96.44 119 ASP A CA 1
ATOM 848 C C . ASP A 1 119 ? -6.062 18.309 4.339 1.00 96.44 119 ASP A C 1
ATOM 850 O O . ASP A 1 119 ? -6.618 19.409 4.400 1.00 96.44 11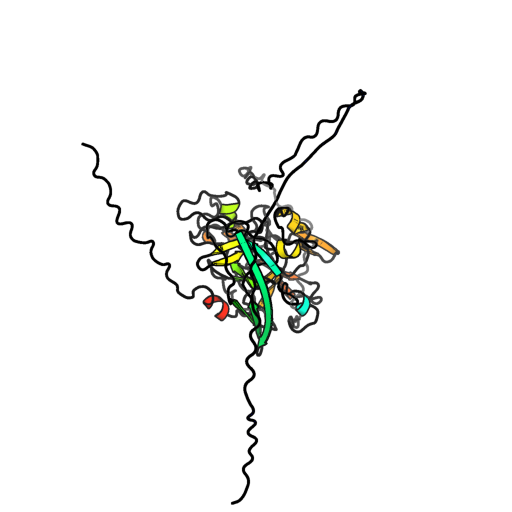9 ASP A O 1
ATOM 854 N N . LEU A 1 120 ? -4.760 18.200 4.100 1.00 95.31 120 LEU A N 1
ATOM 855 C CA . LEU A 1 120 ? -3.852 19.326 3.883 1.00 95.31 120 LEU A CA 1
ATOM 856 C C . LEU A 1 120 ? -4.093 20.027 2.532 1.00 95.31 120 LEU A C 1
ATOM 858 O O . LEU A 1 120 ? -3.693 21.180 2.359 1.00 95.31 120 LEU A O 1
ATOM 862 N N . THR A 1 121 ? -4.782 19.372 1.588 1.00 94.94 121 THR A N 1
ATOM 863 C CA . THR A 1 121 ? -5.167 19.941 0.286 1.00 94.94 121 THR A CA 1
ATOM 864 C C . THR A 1 121 ? -6.496 20.698 0.362 1.00 94.94 121 THR A C 1
ATOM 866 O O . THR A 1 121 ? -6.574 21.858 -0.050 1.00 94.94 121 THR A O 1
ATOM 869 N N . ALA A 1 122 ? -7.556 20.060 0.870 1.00 91.25 122 ALA A N 1
ATOM 870 C CA . ALA A 1 122 ? -8.900 20.650 0.918 1.00 91.25 122 ALA A CA 1
ATOM 871 C C . ALA A 1 122 ? -9.151 21.510 2.169 1.00 91.25 122 ALA A C 1
ATOM 873 O O . ALA A 1 122 ? -9.996 22.413 2.154 1.00 91.25 122 ALA A O 1
ATOM 874 N N . GLY A 1 123 ? -8.418 21.235 3.248 1.00 91.12 123 GLY A N 1
ATOM 875 C CA . GLY A 1 123 ? -8.702 21.716 4.591 1.00 91.12 123 GLY A CA 1
ATOM 876 C C . GLY A 1 123 ? -9.874 20.983 5.254 1.00 91.12 123 GLY A C 1
ATOM 877 O O . GLY A 1 123 ? -10.728 20.374 4.611 1.00 91.12 123 GLY A O 1
ATOM 878 N N . GLY A 1 124 ? -9.956 21.117 6.577 1.00 93.44 124 GLY A N 1
ATOM 879 C CA . GLY A 1 124 ? -10.924 20.380 7.389 1.00 93.44 124 GLY A CA 1
ATOM 880 C C . GLY A 1 124 ? -10.394 19.013 7.813 1.00 93.44 124 GLY A C 1
ATOM 881 O O . GLY A 1 124 ? -9.258 18.656 7.519 1.00 93.44 124 GLY A O 1
ATOM 882 N N . THR A 1 125 ? -11.219 18.279 8.551 1.00 95.94 125 THR A N 1
ATOM 883 C CA . THR A 1 125 ? -10.800 17.088 9.296 1.00 95.94 125 THR A CA 1
ATOM 884 C C . THR A 1 125 ? -11.810 15.967 9.085 1.00 95.94 125 THR A C 1
ATOM 886 O O . THR A 1 125 ? -13.010 16.235 8.943 1.00 95.94 125 THR A O 1
ATOM 889 N N . GLN A 1 126 ? -11.316 14.740 8.973 1.00 96.81 126 GLN A N 1
ATOM 890 C CA . GLN A 1 126 ? -12.080 13.511 8.790 1.00 96.81 126 GLN A CA 1
ATOM 891 C C . GLN A 1 126 ? -11.647 12.488 9.845 1.00 96.81 126 GLN A C 1
ATOM 893 O O . GLN A 1 126 ? -10.505 12.497 10.302 1.00 96.81 126 GLN A O 1
ATOM 898 N N . THR A 1 127 ? -12.555 11.592 10.214 1.00 97.38 127 THR A N 1
ATOM 899 C CA . THR A 1 127 ? -12.336 10.616 11.284 1.00 97.38 127 THR A CA 1
ATOM 900 C C . THR A 1 127 ? -11.804 9.297 10.725 1.00 97.38 127 THR A C 1
ATOM 902 O O . THR A 1 127 ? -12.476 8.655 9.919 1.00 97.38 127 THR A O 1
ATOM 905 N N . CYS A 1 128 ? -10.651 8.828 11.193 1.00 97.75 128 CYS A N 1
ATOM 906 C CA . CYS A 1 128 ? -10.209 7.438 11.071 1.00 97.75 128 CYS A CA 1
ATOM 907 C C . CYS A 1 128 ? -10.869 6.585 12.158 1.00 97.75 128 CYS A C 1
ATOM 909 O O . CYS A 1 128 ? -10.732 6.880 13.346 1.00 97.75 128 CYS A O 1
ATOM 911 N N . SER A 1 129 ? -11.574 5.524 11.758 1.00 97.81 129 SER A N 1
ATOM 912 C CA . SER A 1 129 ? -12.249 4.590 12.669 1.00 97.81 129 SER A CA 1
ATOM 913 C C . SER A 1 129 ? -12.331 3.198 12.039 1.00 97.81 129 SER A C 1
ATOM 915 O O . SER A 1 129 ? -12.682 3.076 10.863 1.00 97.81 129 SER A O 1
ATOM 917 N N . VAL A 1 130 ? -12.016 2.146 12.804 1.00 98.00 130 VAL A N 1
ATOM 918 C CA . VAL A 1 130 ? -12.003 0.744 12.346 1.00 98.00 130 VAL A CA 1
ATOM 919 C C . VAL A 1 130 ? -12.766 -0.155 13.317 1.00 98.00 130 VAL A C 1
ATOM 921 O O . VAL A 1 130 ? -12.439 -0.242 14.497 1.00 98.00 130 VAL A O 1
ATOM 924 N N . LEU A 1 131 ? -13.731 -0.919 12.801 1.00 97.19 131 LEU A N 1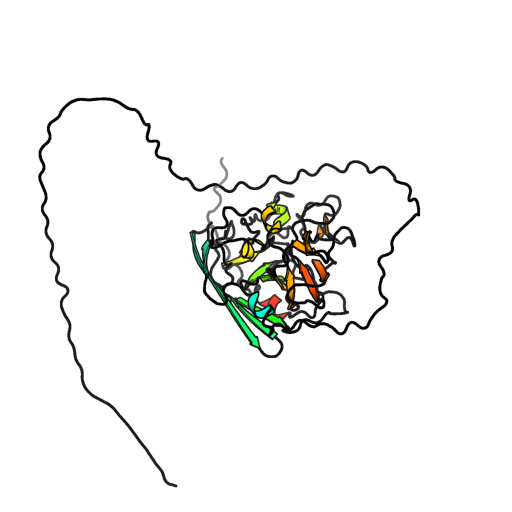
ATOM 925 C CA . LEU A 1 131 ? -14.439 -1.961 13.547 1.00 97.19 131 LEU A CA 1
ATOM 926 C C . LEU A 1 131 ? -14.275 -3.328 12.879 1.00 97.19 131 LEU A C 1
ATOM 928 O O . LEU A 1 131 ? -14.774 -3.552 11.772 1.00 97.19 131 LEU A O 1
ATOM 932 N N . THR A 1 132 ? -13.656 -4.264 13.596 1.00 95.69 132 THR A N 1
ATOM 933 C CA . THR A 1 132 ? -13.520 -5.664 13.179 1.00 95.69 132 THR A CA 1
ATOM 934 C C . THR A 1 132 ? -14.604 -6.552 13.803 1.00 95.69 132 THR A C 1
ATOM 936 O O . THR A 1 132 ? -14.952 -6.424 14.978 1.00 95.69 132 THR A O 1
ATOM 939 N N . GLU A 1 133 ? -15.165 -7.465 13.011 1.00 95.00 133 GLU A N 1
ATOM 940 C CA . GLU A 1 133 ? -16.184 -8.434 13.425 1.00 95.00 133 GLU A CA 1
ATOM 941 C C . GLU A 1 133 ? -15.898 -9.804 12.797 1.00 95.00 133 GLU A C 1
ATOM 943 O O . GLU A 1 133 ? -15.616 -9.915 11.606 1.00 95.00 133 GLU A O 1
ATOM 948 N N . VAL A 1 134 ? -16.004 -10.870 13.591 1.00 94.69 134 VAL A N 1
ATOM 949 C CA . VAL A 1 134 ? -15.904 -12.253 13.103 1.00 94.69 134 VAL A CA 1
ATOM 950 C C . VAL A 1 134 ? -17.273 -12.705 12.591 1.00 94.69 134 VAL A C 1
ATOM 952 O O . VAL A 1 134 ? -18.214 -12.838 13.377 1.00 94.69 134 VAL A O 1
ATOM 955 N N . VAL A 1 135 ? -17.387 -12.974 11.288 1.00 93.44 135 VAL A N 1
ATOM 956 C CA . VAL A 1 135 ? -18.642 -13.348 10.619 1.00 93.44 135 VAL A CA 1
ATOM 957 C C . VAL A 1 135 ? -18.469 -14.693 9.913 1.00 93.44 135 VAL A C 1
ATOM 959 O O . VAL A 1 135 ? -18.029 -14.773 8.774 1.00 93.44 135 VAL A O 1
ATOM 962 N N . GLY A 1 136 ? -18.849 -15.778 10.590 1.00 91.81 136 GLY A N 1
ATOM 963 C CA . GLY A 1 136 ? -18.650 -17.129 10.058 1.00 91.81 136 GLY A CA 1
ATOM 964 C C . GLY A 1 136 ? -17.172 -17.514 10.085 1.00 91.81 136 GLY A C 1
ATOM 965 O O . GLY A 1 136 ? -16.586 -17.543 11.167 1.00 91.81 136 GLY A O 1
ATOM 966 N N . ASP A 1 137 ? -16.607 -17.806 8.914 1.00 90.31 137 ASP A N 1
ATOM 967 C CA . ASP A 1 137 ? -15.183 -18.116 8.728 1.00 90.31 137 ASP A CA 1
ATOM 968 C C . ASP A 1 137 ? -14.366 -16.889 8.244 1.00 90.31 137 ASP A C 1
ATOM 970 O O . ASP A 1 137 ? -13.158 -17.000 8.026 1.00 90.31 137 ASP A O 1
ATOM 974 N N . ASP A 1 138 ? -15.000 -15.710 8.150 1.00 92.25 138 ASP A N 1
ATOM 975 C CA . ASP A 1 138 ? -14.399 -14.456 7.681 1.00 92.25 138 ASP A CA 1
ATOM 976 C C . ASP A 1 138 ? -14.215 -13.412 8.799 1.00 92.25 138 ASP A C 1
ATOM 978 O O . ASP A 1 138 ? -14.997 -13.321 9.755 1.00 92.25 138 ASP A O 1
ATOM 982 N N . LEU A 1 139 ? -13.179 -12.584 8.655 1.00 94.00 139 LEU A N 1
ATOM 983 C CA . LEU A 1 139 ? -13.012 -11.323 9.364 1.00 94.00 139 LEU A CA 1
ATOM 984 C C . LEU A 1 139 ? -13.576 -10.200 8.495 1.00 94.00 139 LEU A C 1
ATOM 986 O O . LEU A 1 139 ? -13.055 -9.897 7.421 1.00 94.00 139 LEU A O 1
ATOM 990 N N . ARG A 1 140 ? -14.627 -9.554 8.989 1.00 95.38 140 ARG A N 1
ATOM 991 C CA . ARG A 1 140 ? -15.201 -8.354 8.392 1.00 95.38 140 ARG A CA 1
ATOM 992 C C . ARG A 1 140 ? -14.608 -7.118 9.058 1.00 95.38 140 ARG A C 1
ATOM 994 O O . ARG A 1 140 ? -14.614 -7.010 10.282 1.00 95.38 140 ARG A O 1
ATOM 1001 N N . VAL A 1 141 ? -14.172 -6.159 8.256 1.00 96.38 141 VAL A N 1
ATOM 1002 C CA . VAL A 1 141 ? -13.622 -4.874 8.693 1.00 96.38 141 VAL A CA 1
ATOM 1003 C C . VAL A 1 141 ? -14.511 -3.771 8.137 1.00 96.38 141 VAL A C 1
ATOM 1005 O O . VAL A 1 141 ? -14.704 -3.684 6.930 1.00 96.38 141 VAL A O 1
ATOM 1008 N N . ASN A 1 142 ? -15.085 -2.945 9.006 1.00 97.31 142 ASN A N 1
ATOM 1009 C CA . ASN A 1 142 ? -15.838 -1.754 8.614 1.00 97.31 142 ASN A CA 1
ATOM 1010 C C . ASN A 1 142 ? -14.965 -0.539 8.950 1.00 97.31 142 ASN A C 1
ATOM 1012 O O . ASN A 1 142 ? -14.476 -0.457 10.077 1.00 97.31 142 ASN A O 1
ATOM 1016 N N . SER A 1 143 ? -14.757 0.375 8.003 1.00 97.62 143 SER A N 1
ATOM 1017 C CA . SER A 1 143 ? -13.909 1.561 8.193 1.00 97.62 143 SER A CA 1
ATOM 1018 C C . SER A 1 143 ? -14.503 2.799 7.520 1.00 97.62 143 SER A C 1
ATOM 1020 O O . SER A 1 143 ? -15.279 2.701 6.564 1.00 97.62 143 SER A O 1
ATOM 1022 N N . THR A 1 144 ? -14.117 3.970 8.021 1.00 97.75 144 THR A N 1
ATOM 1023 C CA . THR A 1 144 ? -14.343 5.265 7.367 1.00 97.75 144 THR A CA 1
ATOM 1024 C C . THR A 1 144 ? -13.463 5.479 6.132 1.00 97.75 144 THR A C 1
ATOM 1026 O O . THR A 1 144 ? -13.714 6.418 5.384 1.00 97.75 144 THR A O 1
ATOM 1029 N N . GLY A 1 145 ? -12.452 4.638 5.883 1.00 97.19 145 GLY A N 1
ATOM 1030 C CA . GLY A 1 145 ? -11.551 4.776 4.731 1.00 97.19 145 GLY A CA 1
ATOM 1031 C C . GLY A 1 145 ? -10.616 5.989 4.818 1.00 97.19 145 GLY A C 1
ATOM 1032 O O . GLY A 1 145 ? -10.169 6.492 3.792 1.00 97.19 145 GLY A O 1
ATOM 1033 N N . ILE A 1 146 ? -10.342 6.469 6.034 1.00 97.88 146 ILE A N 1
ATOM 1034 C CA . ILE A 1 146 ? -9.488 7.627 6.333 1.00 97.88 146 ILE A CA 1
ATOM 1035 C C . ILE A 1 146 ? -8.239 7.134 7.084 1.00 97.88 146 ILE A C 1
ATOM 1037 O O . ILE A 1 146 ? -8.375 6.268 7.952 1.00 97.88 146 ILE A O 1
ATOM 1041 N N . PRO A 1 147 ? -7.027 7.624 6.764 1.00 96.94 147 PRO A N 1
ATOM 1042 C CA . PRO A 1 147 ? -5.803 7.231 7.462 1.00 96.94 147 PRO A CA 1
ATOM 1043 C C . PRO A 1 147 ? -5.722 7.833 8.870 1.00 96.94 147 PRO A C 1
ATOM 1045 O O . PRO A 1 147 ? -6.433 8.773 9.190 1.00 96.94 147 PRO A O 1
ATOM 1048 N N . ASN A 1 148 ? -4.827 7.319 9.716 1.00 95.94 148 ASN A N 1
ATOM 1049 C CA . ASN A 1 148 ? -4.608 7.797 11.091 1.00 95.94 148 ASN A CA 1
ATOM 1050 C C . ASN A 1 148 ? -3.666 9.015 11.193 1.00 95.94 148 ASN A C 1
ATOM 1052 O O . ASN A 1 148 ? -3.182 9.324 12.284 1.00 95.94 148 ASN A O 1
ATOM 1056 N N . HIS A 1 149 ? -3.373 9.661 10.068 1.00 95.50 149 HIS A N 1
ATOM 1057 C CA . HIS A 1 149 ? -2.434 10.766 9.922 1.00 95.50 149 HIS A CA 1
ATOM 1058 C C . HIS A 1 149 ? -3.010 11.805 8.951 1.00 95.50 149 HIS A C 1
ATOM 1060 O O . HIS A 1 149 ? -3.854 11.481 8.116 1.00 95.50 149 HIS A O 1
ATOM 1066 N N . ASP A 1 150 ? -2.542 13.048 9.036 1.00 95.81 150 ASP A N 1
ATOM 1067 C CA . ASP A 1 150 ? -2.870 14.100 8.075 1.00 95.81 150 ASP A CA 1
ATOM 1068 C C . ASP A 1 150 ? -2.428 13.674 6.666 1.00 95.81 150 ASP A C 1
ATOM 1070 O O . ASP A 1 150 ? -1.400 13.015 6.490 1.00 95.81 150 ASP A O 1
ATOM 1074 N N . PHE A 1 151 ? -3.218 14.010 5.652 1.00 95.81 151 PHE A N 1
ATOM 1075 C CA . PHE A 1 151 ? -3.062 13.475 4.300 1.00 95.81 151 PHE A CA 1
ATOM 1076 C C . PHE A 1 151 ? -3.391 14.530 3.239 1.00 95.81 151 PHE A C 1
ATOM 1078 O O . PHE A 1 151 ? -3.869 15.619 3.544 1.00 95.81 151 PHE A O 1
ATOM 1085 N N . GLU A 1 152 ? -3.139 14.218 1.971 1.00 96.00 152 GLU A N 1
ATOM 1086 C CA . GLU A 1 152 ? -3.359 15.136 0.853 1.00 96.00 152 GLU A CA 1
ATOM 1087 C C . GLU A 1 152 ? -4.326 14.511 -0.156 1.00 96.00 152 GLU A C 1
ATOM 1089 O O . GLU A 1 152 ? -4.050 13.454 -0.718 1.00 96.00 152 GLU A O 1
ATOM 1094 N N . SER A 1 153 ? -5.468 15.160 -0.409 1.00 95.94 153 SER A N 1
ATOM 1095 C CA . SER A 1 153 ? -6.386 14.742 -1.484 1.00 95.94 153 SER A CA 1
ATOM 1096 C C . SER A 1 153 ? -5.881 15.050 -2.903 1.00 95.94 153 SER A C 1
ATOM 1098 O O . SER A 1 153 ? -6.491 14.585 -3.866 1.00 95.94 153 SER A O 1
ATOM 1100 N N . THR A 1 154 ? -4.828 15.868 -3.022 1.00 95.69 154 THR A N 1
ATOM 1101 C CA . THR A 1 154 ? -4.175 16.299 -4.274 1.00 95.69 154 THR A CA 1
ATOM 1102 C C . THR A 1 154 ? -5.165 16.768 -5.364 1.00 95.69 154 THR A C 1
ATOM 1104 O O . THR A 1 154 ? -6.157 17.450 -5.078 1.00 95.69 154 THR A O 1
ATOM 1107 N N . LEU A 1 155 ? -4.902 16.463 -6.640 1.00 92.25 155 LEU A N 1
ATOM 1108 C CA . LEU A 1 155 ? -5.713 16.871 -7.791 1.00 92.25 155 LEU A CA 1
ATOM 1109 C C . LEU A 1 155 ? -7.125 16.266 -7.796 1.00 92.25 155 LEU A C 1
ATOM 1111 O O . LEU A 1 155 ? -8.038 16.871 -8.363 1.00 92.25 155 LEU A O 1
ATOM 1115 N N . GLY A 1 156 ? -7.314 15.092 -7.186 1.00 84.06 156 GLY A N 1
ATOM 1116 C CA . GLY A 1 156 ? -8.574 14.343 -7.224 1.00 84.06 156 GLY A CA 1
ATOM 1117 C C . GLY A 1 156 ? -9.691 14.890 -6.325 1.00 84.06 156 GLY A C 1
ATOM 1118 O O . GLY A 1 156 ? -10.814 14.396 -6.399 1.00 84.06 156 GLY A O 1
ATOM 1119 N N . CYS A 1 157 ? -9.379 15.912 -5.515 1.00 87.06 157 CYS A N 1
ATOM 1120 C CA . CYS A 1 157 ? -10.162 16.502 -4.423 1.00 87.06 157 CYS A CA 1
ATOM 1121 C C . CYS A 1 157 ? -11.679 16.173 -4.366 1.00 87.06 157 CYS A C 1
ATOM 1123 O O . CYS A 1 157 ? -12.442 16.465 -5.289 1.00 87.06 157 CYS A O 1
ATOM 1125 N N . CYS A 1 158 ? -12.214 15.704 -3.239 1.00 91.81 158 CYS A N 1
ATOM 1126 C CA . CYS A 1 158 ? -11.621 15.677 -1.898 1.00 91.81 158 CYS A CA 1
ATOM 1127 C C . CYS A 1 158 ? -12.093 14.432 -1.148 1.00 91.81 158 CYS A C 1
ATOM 1129 O O . CYS A 1 158 ? -13.236 14.001 -1.336 1.00 91.81 158 CYS A O 1
ATOM 1131 N N . ALA A 1 159 ? -11.225 13.870 -0.309 1.00 96.19 159 ALA A N 1
ATOM 1132 C CA . ALA A 1 159 ? -11.553 12.719 0.512 1.00 96.19 159 ALA A CA 1
ATOM 1133 C C . ALA A 1 159 ? -12.727 13.025 1.453 1.00 96.19 159 ALA A C 1
ATOM 1135 O O . ALA A 1 159 ? -12.874 14.128 1.985 1.00 96.19 159 ALA A O 1
ATOM 1136 N N . THR A 1 160 ? -13.573 12.027 1.669 1.00 96.56 160 THR A N 1
ATOM 1137 C CA . THR A 1 160 ? -14.657 12.063 2.649 1.00 96.56 160 THR A CA 1
ATOM 1138 C C . THR A 1 160 ? -14.765 10.713 3.331 1.00 96.56 160 THR A C 1
ATOM 1140 O O . THR A 1 160 ? -14.448 9.693 2.727 1.00 96.56 160 THR A O 1
ATOM 1143 N N . GLU A 1 161 ? -15.278 10.697 4.559 1.00 97.62 161 GLU A N 1
ATOM 1144 C CA . GLU A 1 161 ? -15.571 9.451 5.269 1.00 97.62 161 GLU A CA 1
ATOM 1145 C C . GLU A 1 161 ? -16.501 8.552 4.440 1.00 97.62 161 GLU A C 1
ATOM 1147 O O . GLU A 1 161 ? -17.611 8.935 4.050 1.00 97.62 161 GLU A O 1
ATOM 1152 N N . GLN A 1 162 ? -16.025 7.342 4.176 1.00 96.19 162 GLN A N 1
ATOM 1153 C CA . GLN A 1 162 ? -16.733 6.274 3.492 1.00 96.19 162 GLN A CA 1
ATOM 1154 C C . GLN A 1 162 ? -17.465 5.374 4.497 1.00 96.19 162 GLN A C 1
ATOM 1156 O O . GLN A 1 162 ? -17.497 5.612 5.703 1.00 96.19 162 GLN A O 1
ATOM 1161 N N . ASN A 1 163 ? -18.122 4.337 3.985 1.00 95.25 163 ASN A N 1
ATOM 1162 C CA . ASN A 1 163 ? -18.670 3.241 4.789 1.00 95.25 163 ASN A CA 1
ATOM 1163 C C . ASN A 1 163 ? -18.113 1.923 4.231 1.00 95.25 163 ASN A C 1
ATOM 1165 O O . ASN A 1 163 ? -18.873 1.044 3.818 1.00 95.25 163 ASN A O 1
ATOM 1169 N N . SER A 1 164 ? -16.786 1.848 4.125 1.00 94.00 164 SER A N 1
ATOM 1170 C CA . SER A 1 164 ? -16.080 0.756 3.459 1.00 94.00 164 SER A CA 1
ATOM 1171 C C . SER A 1 164 ? -16.183 -0.524 4.283 1.00 94.00 164 SER A C 1
ATOM 1173 O O . SER A 1 164 ? -16.121 -0.501 5.515 1.00 94.00 164 SER A O 1
ATOM 1175 N N . VAL A 1 165 ? -16.381 -1.648 3.594 1.00 95.44 165 VAL A N 1
ATOM 1176 C CA . VAL A 1 165 ? -16.510 -2.974 4.204 1.00 95.44 165 VAL A CA 1
ATOM 1177 C C . VAL A 1 165 ? -15.597 -3.937 3.465 1.00 95.44 165 VAL A C 1
ATOM 1179 O O . VAL A 1 165 ? -15.866 -4.282 2.317 1.00 95.44 165 VAL A O 1
ATOM 1182 N N . TRP A 1 166 ? -14.559 -4.395 4.152 1.00 95.81 166 TRP A N 1
ATOM 1183 C CA . TRP A 1 166 ? -13.620 -5.401 3.668 1.00 95.81 166 TRP A CA 1
ATOM 1184 C C . TRP A 1 166 ? -13.910 -6.740 4.344 1.00 95.81 166 TRP A C 1
ATOM 1186 O O . TRP A 1 166 ? -14.284 -6.775 5.519 1.00 95.81 166 TRP A O 1
ATOM 1196 N N . THR A 1 167 ? -13.761 -7.845 3.620 1.00 94.56 167 THR A N 1
ATOM 1197 C CA . THR A 1 167 ? -13.998 -9.199 4.146 1.00 94.56 167 THR A CA 1
ATOM 1198 C C . THR A 1 167 ? -12.852 -10.114 3.737 1.00 94.56 167 THR A C 1
ATOM 1200 O O . THR A 1 167 ? -12.661 -10.365 2.552 1.00 94.56 167 THR A O 1
ATOM 1203 N N . ILE A 1 168 ? -12.091 -10.625 4.702 1.00 93.81 168 ILE A N 1
ATOM 1204 C CA . ILE A 1 168 ? -10.977 -11.555 4.453 1.00 93.81 168 ILE A CA 1
ATOM 1205 C C . ILE A 1 168 ? -11.183 -12.870 5.208 1.00 93.81 168 ILE A C 1
ATOM 1207 O O . ILE A 1 168 ? -11.785 -12.848 6.282 1.00 93.81 168 ILE A O 1
ATOM 1211 N N . PRO A 1 169 ? -10.656 -14.007 4.722 1.00 92.25 169 PRO A N 1
ATOM 1212 C CA . PRO A 1 169 ? -10.662 -15.248 5.491 1.00 92.25 169 PRO A CA 1
ATOM 1213 C C . PRO A 1 169 ? -10.009 -15.058 6.871 1.00 92.25 169 PRO A C 1
ATOM 1215 O O . PRO A 1 169 ? -8.909 -14.517 6.968 1.00 92.25 169 PRO A O 1
ATOM 1218 N N . LEU A 1 170 ? -10.610 -15.579 7.953 1.00 89.69 170 LEU A N 1
ATOM 1219 C CA . LEU A 1 170 ? -9.970 -15.609 9.293 1.00 89.69 170 LEU A CA 1
ATOM 1220 C C . LEU A 1 170 ? -8.660 -16.406 9.315 1.00 89.69 170 LEU A C 1
ATOM 1222 O O . LEU A 1 170 ? -7.898 -16.339 10.284 1.00 89.69 170 LEU A O 1
ATOM 1226 N N . LYS A 1 171 ? -8.511 -17.260 8.301 1.00 90.44 171 LYS A N 1
ATOM 1227 C CA . LYS A 1 171 ? -7.609 -18.397 8.212 1.00 90.44 171 LYS A CA 1
ATOM 1228 C C . LYS A 1 171 ? -7.141 -18.565 6.765 1.00 90.44 171 LYS A C 1
ATOM 1230 O O . LYS A 1 171 ? -7.565 -19.521 6.117 1.00 90.44 171 LYS A O 1
ATOM 1235 N N . PRO A 1 172 ? -6.321 -17.638 6.241 1.00 92.75 172 PRO A N 1
ATOM 1236 C CA . PRO A 1 172 ? -5.864 -17.679 4.858 1.00 92.75 172 PRO A CA 1
ATOM 1237 C C . PRO A 1 172 ? -5.178 -19.015 4.544 1.00 92.75 172 PRO A C 1
ATOM 1239 O O . PRO A 1 172 ? -4.410 -19.559 5.346 1.00 92.75 172 PRO A O 1
ATOM 1242 N N . GLU A 1 173 ? -5.493 -19.561 3.373 1.00 91.69 173 GLU A N 1
ATOM 1243 C CA . GLU A 1 173 ? -4.951 -20.818 2.857 1.00 91.69 173 GLU A CA 1
ATOM 1244 C C . GLU A 1 173 ? -4.287 -20.559 1.506 1.00 91.69 173 GLU A C 1
ATOM 1246 O O . GLU A 1 173 ? -4.850 -19.867 0.661 1.00 91.69 173 GLU A O 1
ATOM 1251 N N . LEU A 1 174 ? -3.092 -21.126 1.307 1.00 92.81 174 LEU A N 1
ATOM 1252 C CA . LEU A 1 174 ? -2.391 -21.079 0.025 1.00 92.81 174 LEU A CA 1
ATOM 1253 C C . LEU A 1 174 ? -3.179 -21.837 -1.049 1.00 92.81 174 LEU A C 1
ATOM 1255 O O . LEU A 1 174 ? -3.581 -22.985 -0.845 1.00 92.81 174 LEU A O 1
ATOM 1259 N N . SER A 1 175 ? -3.318 -21.213 -2.214 1.00 92.25 175 SER A N 1
ATOM 1260 C CA . SER A 1 175 ? -3.685 -21.885 -3.452 1.00 92.25 175 SER A CA 1
ATOM 1261 C C . SER A 1 175 ? -2.478 -22.644 -4.015 1.00 92.25 175 SER A C 1
ATOM 1263 O O . SER A 1 175 ? -1.327 -22.237 -3.855 1.00 92.25 175 SER A O 1
ATOM 1265 N N . TYR A 1 176 ? -2.753 -23.757 -4.694 1.00 88.50 176 TYR A N 1
ATOM 1266 C CA . TYR A 1 176 ? -1.772 -24.503 -5.495 1.00 88.50 176 TYR A CA 1
ATOM 1267 C C . TYR A 1 176 ? -2.099 -24.468 -6.999 1.00 88.50 176 TYR A C 1
ATOM 1269 O O . TYR A 1 176 ? -1.453 -25.163 -7.783 1.00 88.50 176 TYR A O 1
ATOM 1277 N N . GLU A 1 177 ? -3.115 -23.691 -7.380 1.00 91.25 177 GLU A N 1
ATOM 1278 C CA . GLU A 1 177 ? -3.426 -23.332 -8.766 1.00 91.25 177 GLU A CA 1
ATOM 1279 C C . GLU A 1 177 ? -2.642 -22.061 -9.160 1.00 91.25 177 GLU A C 1
ATOM 1281 O O . GLU A 1 177 ? -1.980 -21.451 -8.317 1.00 91.25 177 GLU A O 1
ATOM 1286 N N . ASP A 1 178 ? -2.720 -21.645 -10.428 1.00 91.25 178 ASP A N 1
ATOM 1287 C CA . ASP A 1 178 ? -2.092 -20.399 -10.893 1.00 91.25 178 ASP A CA 1
ATOM 1288 C C . ASP A 1 178 ? -2.624 -19.173 -10.099 1.00 91.25 178 ASP A C 1
ATOM 1290 O O . ASP A 1 178 ? -3.835 -19.097 -9.855 1.00 91.25 178 ASP A O 1
ATOM 1294 N N . PRO A 1 179 ? -1.770 -18.202 -9.700 1.00 92.69 179 PRO A N 1
ATOM 1295 C CA . PRO A 1 179 ? -2.197 -17.051 -8.902 1.00 92.69 179 PRO A CA 1
ATOM 1296 C C . PRO A 1 179 ? -3.251 -16.181 -9.592 1.00 92.69 179 PRO A C 1
ATOM 1298 O O . PRO A 1 179 ? -3.093 -15.764 -10.746 1.00 92.69 179 PRO A O 1
ATOM 1301 N N . VAL A 1 180 ? -4.306 -15.837 -8.852 1.00 93.94 180 VAL A N 1
ATOM 1302 C CA . VAL A 1 180 ? -5.339 -14.904 -9.319 1.00 93.94 180 VAL A CA 1
ATOM 1303 C C . VAL A 1 180 ? -4.721 -13.511 -9.391 1.00 93.94 180 VAL A C 1
ATOM 1305 O O . VAL A 1 180 ? -4.210 -13.019 -8.390 1.00 93.94 180 VAL A O 1
ATOM 1308 N N . GLN A 1 181 ? -4.746 -12.879 -10.563 1.00 94.62 181 GLN A N 1
ATOM 1309 C CA . GLN A 1 181 ? -4.229 -11.518 -10.722 1.00 94.62 181 GLN A CA 1
ATOM 1310 C C . GLN A 1 181 ? -5.129 -10.516 -9.993 1.00 94.62 181 GLN A C 1
ATOM 1312 O O . GLN A 1 181 ? -6.357 -10.652 -9.999 1.00 94.62 181 GLN A O 1
ATOM 1317 N N . ALA A 1 182 ? -4.520 -9.516 -9.365 1.00 93.69 182 ALA A N 1
ATOM 1318 C CA . ALA A 1 182 ? -5.240 -8.393 -8.795 1.00 93.69 182 ALA A CA 1
ATOM 1319 C C . ALA A 1 182 ? -5.748 -7.458 -9.916 1.00 93.69 182 ALA A C 1
ATOM 1321 O O . ALA A 1 182 ? -5.200 -7.472 -11.022 1.00 93.69 182 ALA A O 1
ATOM 1322 N N . PRO A 1 183 ? -6.808 -6.662 -9.679 1.00 89.94 183 PRO A N 1
ATOM 1323 C CA . PRO A 1 183 ? -7.228 -5.627 -10.621 1.00 89.94 183 PRO A CA 1
ATOM 1324 C C . PRO A 1 183 ? -6.093 -4.652 -10.974 1.00 89.94 183 PRO A C 1
ATOM 1326 O O . PRO A 1 183 ? -5.399 -4.168 -10.087 1.00 89.94 183 PRO A O 1
ATOM 1329 N N . GLU A 1 184 ? -5.957 -4.312 -12.261 1.00 87.44 184 GLU A N 1
ATOM 1330 C CA . GLU A 1 184 ? -5.000 -3.296 -12.744 1.00 87.44 184 GLU A CA 1
ATOM 1331 C C . GLU A 1 184 ? -5.241 -1.929 -12.075 1.00 87.44 184 GLU A C 1
ATOM 1333 O O . GLU A 1 184 ? -4.308 -1.238 -11.677 1.00 87.44 184 GLU A O 1
ATOM 1338 N N . ARG A 1 185 ? -6.528 -1.577 -11.929 1.00 89.44 185 ARG A N 1
ATOM 1339 C CA . ARG A 1 185 ? -7.052 -0.344 -11.329 1.00 89.44 185 ARG A CA 1
ATOM 1340 C C . ARG A 1 185 ? -8.073 -0.675 -10.247 1.00 89.44 185 ARG A C 1
ATOM 1342 O O . ARG A 1 185 ? -8.866 -1.606 -10.404 1.00 89.44 185 ARG A O 1
ATOM 1349 N N . GLY A 1 186 ? -8.143 0.178 -9.229 1.00 91.94 186 GLY A N 1
ATOM 1350 C CA . GLY A 1 186 ? -9.028 -0.000 -8.078 1.00 91.94 186 GLY A CA 1
ATOM 1351 C C . GLY A 1 186 ? -8.373 -0.815 -6.964 1.00 91.94 186 GLY A C 1
ATOM 1352 O O . GLY A 1 186 ? -7.209 -1.197 -7.061 1.00 91.94 186 GLY A O 1
ATOM 1353 N N . ALA A 1 187 ? -9.124 -1.058 -5.889 1.00 94.62 187 ALA A N 1
ATOM 1354 C CA . ALA A 1 187 ? -8.599 -1.715 -4.699 1.00 94.62 187 ALA A CA 1
ATOM 1355 C C . ALA A 1 187 ? -8.127 -3.160 -4.964 1.00 94.62 187 ALA A C 1
ATOM 1357 O O . ALA A 1 187 ? -8.870 -3.977 -5.512 1.00 94.62 187 ALA A O 1
ATOM 1358 N N . VAL A 1 188 ? -6.913 -3.468 -4.503 1.00 95.75 188 VAL A N 1
ATOM 1359 C CA . VAL A 1 188 ? -6.289 -4.809 -4.471 1.00 95.75 188 VAL A CA 1
ATOM 1360 C C . VAL A 1 188 ? -6.108 -5.319 -3.034 1.00 95.75 188 VAL A C 1
ATOM 1362 O O . VAL A 1 188 ? -5.952 -6.511 -2.769 1.00 95.75 188 VAL A O 1
ATOM 1365 N N . ALA A 1 189 ? -6.117 -4.395 -2.077 1.00 97.31 189 ALA A N 1
ATOM 1366 C CA . ALA A 1 189 ? -5.921 -4.650 -0.662 1.00 97.31 189 ALA A CA 1
ATOM 1367 C C . ALA A 1 189 ? -6.504 -3.489 0.160 1.00 97.31 189 ALA A C 1
ATOM 1369 O O . ALA A 1 189 ? -7.072 -2.537 -0.381 1.00 97.31 189 ALA A O 1
ATOM 1370 N N . PHE A 1 190 ? -6.358 -3.551 1.480 1.00 97.94 190 PHE A N 1
ATOM 1371 C CA . PHE A 1 190 ? -6.701 -2.454 2.384 1.00 97.94 190 PHE A CA 1
ATOM 1372 C C . PHE A 1 190 ? -5.744 -2.409 3.575 1.00 97.94 190 PHE A C 1
ATOM 1374 O O . PHE A 1 190 ? -5.150 -3.419 3.953 1.00 97.94 190 PHE A O 1
ATOM 1381 N N . THR A 1 191 ? -5.576 -1.232 4.168 1.00 98.50 191 THR A N 1
ATOM 1382 C CA . THR A 1 191 ? -4.634 -0.999 5.268 1.00 98.50 191 THR A CA 1
ATOM 1383 C C . THR A 1 191 ? -5.165 -1.470 6.624 1.00 98.50 191 THR A C 1
ATOM 1385 O O . THR A 1 191 ? -6.353 -1.750 6.797 1.00 98.50 191 THR A O 1
ATOM 1388 N N . VAL A 1 192 ? -4.311 -1.453 7.651 1.00 97.88 192 VAL A N 1
ATOM 1389 C CA . VAL A 1 192 ? -4.736 -1.625 9.055 1.00 97.88 192 VAL A CA 1
ATOM 1390 C C . VAL A 1 192 ? -5.562 -0.451 9.617 1.00 97.88 192 VAL A C 1
ATOM 1392 O O . VAL A 1 192 ? -6.124 -0.585 10.703 1.00 97.88 192 VAL A O 1
ATOM 1395 N N . THR A 1 193 ? -5.681 0.663 8.882 1.00 97.50 193 THR A N 1
ATOM 1396 C CA . THR A 1 193 ? -6.669 1.749 9.092 1.00 97.50 193 THR A CA 1
ATOM 1397 C C . THR A 1 193 ? -7.950 1.558 8.254 1.00 97.50 193 THR A C 1
ATOM 1399 O O . THR A 1 193 ? -8.921 2.301 8.395 1.00 97.50 193 THR A O 1
ATOM 1402 N N . GLY A 1 194 ? -8.001 0.541 7.387 1.00 97.06 194 GLY A N 1
ATOM 1403 C CA . GLY A 1 194 ? -9.130 0.248 6.498 1.00 97.06 194 GLY A CA 1
ATOM 1404 C C . GLY A 1 194 ? -9.250 1.158 5.268 1.00 97.06 194 GLY A C 1
ATOM 1405 O O . GLY A 1 194 ? -10.267 1.092 4.578 1.00 97.06 194 GLY A O 1
ATOM 1406 N N . VAL A 1 195 ? -8.227 1.971 4.990 1.00 98.00 195 VAL A N 1
ATOM 1407 C CA . VAL A 1 195 ? -8.047 2.721 3.734 1.00 98.00 195 VAL A CA 1
ATOM 1408 C C . VAL A 1 195 ? -7.796 1.730 2.595 1.00 98.00 195 VAL A C 1
ATOM 1410 O O . VAL A 1 195 ? -7.142 0.708 2.805 1.00 98.00 195 VAL A O 1
ATOM 1413 N N . ALA A 1 196 ? -8.296 2.008 1.391 1.00 97.31 196 ALA A N 1
ATOM 1414 C CA . ALA A 1 196 ? -8.030 1.154 0.237 1.00 97.31 196 ALA A CA 1
ATOM 1415 C C . ALA A 1 196 ? -6.555 1.241 -0.207 1.00 97.31 196 ALA A C 1
ATOM 1417 O O . ALA A 1 196 ? -5.933 2.303 -0.181 1.00 97.31 196 ALA A O 1
ATOM 1418 N N . ILE A 1 197 ? -6.006 0.116 -0.653 1.00 97.81 197 ILE A N 1
ATOM 1419 C CA . ILE A 1 197 ? -4.735 0.038 -1.377 1.00 97.81 197 ILE A CA 1
ATOM 1420 C C . ILE A 1 197 ? -5.094 -0.321 -2.814 1.00 97.81 197 ILE A C 1
ATOM 1422 O O . ILE A 1 197 ? -5.766 -1.332 -3.038 1.00 97.81 197 ILE A O 1
ATOM 1426 N N . TYR A 1 198 ? -4.700 0.512 -3.770 1.00 95.94 198 TYR A N 1
ATOM 1427 C CA . TYR A 1 198 ? -5.005 0.329 -5.186 1.00 95.94 198 TYR A CA 1
ATOM 1428 C C . TYR A 1 198 ? -3.881 -0.414 -5.919 1.00 95.94 198 TYR A C 1
ATOM 1430 O O . TYR A 1 198 ? -2.755 -0.508 -5.432 1.00 95.94 198 TYR A O 1
ATOM 1438 N N . GLY A 1 199 ? -4.220 -0.979 -7.080 1.00 93.75 199 GLY A N 1
ATOM 1439 C CA . GLY A 1 199 ? -3.239 -1.470 -8.049 1.00 93.75 199 GLY A CA 1
ATOM 1440 C C . GLY A 1 199 ? -2.393 -0.319 -8.614 1.00 93.75 199 GLY A C 1
ATOM 1441 O O . GLY A 1 199 ? -2.777 0.839 -8.465 1.00 93.75 199 GLY A O 1
ATOM 1442 N N . PRO A 1 200 ? -1.256 -0.613 -9.269 1.00 94.19 200 PRO A N 1
ATOM 1443 C CA . PRO A 1 200 ? -0.262 0.398 -9.640 1.00 94.19 200 PRO A CA 1
ATOM 1444 C C . PRO A 1 200 ? -0.738 1.395 -10.711 1.00 94.19 200 PRO A C 1
ATOM 1446 O O . PRO A 1 200 ? -0.115 2.442 -10.882 1.00 94.19 200 PRO A O 1
ATOM 1449 N N . GLU A 1 201 ? -1.814 1.091 -11.449 1.00 94.75 201 GLU A N 1
ATOM 1450 C CA . GLU A 1 201 ? -2.384 2.008 -12.436 1.00 94.75 201 GLU A CA 1
ATOM 1451 C C . GLU A 1 201 ? -3.490 2.886 -11.843 1.00 94.75 201 GLU A C 1
ATOM 1453 O O . GLU A 1 201 ? -4.381 2.435 -11.121 1.00 94.75 201 GLU A O 1
ATOM 1458 N N . GLU A 1 202 ? -3.509 4.145 -12.270 1.00 90.19 202 GLU A N 1
ATOM 1459 C CA . GLU A 1 202 ? -4.602 5.082 -12.001 1.00 90.19 202 GLU A CA 1
ATOM 1460 C C . GLU A 1 202 ? -5.474 5.286 -13.266 1.00 90.19 202 GLU A C 1
ATOM 1462 O O . GLU A 1 202 ? -5.232 4.697 -14.321 1.00 90.19 202 GLU A O 1
ATOM 1467 N N . GLY A 1 203 ? -6.508 6.131 -13.199 1.00 84.19 203 GLY A N 1
ATOM 1468 C CA . GLY A 1 203 ? -7.418 6.481 -14.299 1.00 84.19 203 GLY A CA 1
ATOM 1469 C C . GLY A 1 203 ? -6.841 6.680 -15.721 1.00 84.19 203 GLY A C 1
ATOM 1470 O O . GLY A 1 203 ? -7.554 6.308 -16.659 1.00 84.19 203 GLY A O 1
ATOM 1471 N N . PRO A 1 204 ? -5.623 7.228 -15.954 1.00 86.12 204 PRO A N 1
ATOM 1472 C CA . PRO A 1 204 ? -5.024 7.275 -17.298 1.00 86.12 204 PRO A CA 1
ATOM 1473 C C . PRO A 1 204 ? -4.452 5.935 -17.809 1.00 86.12 204 PRO A C 1
ATOM 1475 O O . PRO A 1 204 ? -4.280 5.791 -19.021 1.00 86.12 204 PRO A O 1
ATOM 1478 N N . GLY A 1 205 ? -4.177 4.969 -16.925 1.00 91.81 205 GLY A N 1
ATOM 1479 C CA . GLY A 1 205 ? -3.578 3.663 -17.242 1.00 91.81 205 GLY A CA 1
ATOM 1480 C C . GLY A 1 205 ? -2.047 3.600 -17.221 1.00 91.81 205 GLY A C 1
ATOM 1481 O O . GLY A 1 205 ? -1.496 2.578 -17.597 1.00 91.81 205 GLY A O 1
ATOM 1482 N N . GLY A 1 206 ? -1.365 4.666 -16.796 1.00 95.88 206 GLY A N 1
ATOM 1483 C CA . GLY A 1 206 ? 0.061 4.611 -16.454 1.00 95.88 206 GLY A CA 1
ATOM 1484 C C . GLY A 1 206 ? 0.285 4.280 -14.979 1.00 95.88 206 GLY A C 1
ATOM 1485 O O . GLY A 1 206 ? -0.629 4.443 -14.163 1.00 95.88 206 GLY A O 1
ATOM 1486 N N . ASP A 1 207 ? 1.507 3.863 -14.647 1.00 97.31 207 ASP A N 1
ATOM 1487 C CA . ASP A 1 207 ? 1.961 3.668 -13.266 1.00 97.31 207 ASP A CA 1
ATOM 1488 C C . ASP A 1 207 ? 1.942 5.016 -12.516 1.00 97.31 207 ASP A C 1
ATOM 1490 O O . ASP A 1 207 ? 2.645 5.969 -12.874 1.00 97.31 207 ASP A O 1
ATOM 1494 N N . ALA A 1 208 ? 1.115 5.096 -11.470 1.00 96.00 208 ALA A N 1
ATOM 1495 C CA . ALA A 1 208 ? 0.908 6.308 -10.678 1.00 96.00 208 ALA A CA 1
ATOM 1496 C C . ALA A 1 208 ? 2.175 6.761 -9.931 1.00 96.00 208 ALA A C 1
ATOM 1498 O O . ALA A 1 208 ? 2.393 7.956 -9.722 1.00 96.00 208 ALA A O 1
ATOM 1499 N N . VAL A 1 209 ? 3.025 5.813 -9.543 1.00 96.44 209 VAL A N 1
ATOM 1500 C CA . VAL A 1 209 ? 4.260 6.037 -8.789 1.00 96.44 209 VAL A CA 1
ATOM 1501 C C . VAL A 1 209 ? 5.400 6.397 -9.735 1.00 96.44 209 VAL A C 1
ATOM 1503 O O . VAL A 1 209 ? 6.149 7.329 -9.454 1.00 96.44 209 VAL A O 1
ATOM 1506 N N . ALA A 1 210 ? 5.507 5.741 -10.892 1.00 97.38 210 ALA A N 1
ATOM 1507 C CA . ALA A 1 210 ? 6.461 6.131 -11.931 1.00 97.38 210 ALA A CA 1
ATOM 1508 C C . ALA A 1 210 ? 6.205 7.570 -12.417 1.00 97.38 210 ALA A C 1
ATOM 1510 O O . ALA A 1 210 ? 7.155 8.343 -12.581 1.00 97.38 210 ALA A O 1
ATOM 1511 N N . LEU A 1 211 ? 4.933 7.971 -12.550 1.00 96.00 211 LEU A N 1
ATOM 1512 C CA . LEU A 1 211 ? 4.556 9.362 -12.810 1.00 96.00 211 LEU A CA 1
ATOM 1513 C C . LEU A 1 211 ? 4.941 10.297 -11.657 1.00 96.00 211 LEU A C 1
ATOM 1515 O O . LEU A 1 211 ? 5.522 11.356 -11.906 1.00 96.00 211 LEU A O 1
ATOM 1519 N N . GLU A 1 212 ? 4.673 9.918 -10.403 1.00 94.25 212 GLU A N 1
ATOM 1520 C CA . GLU A 1 212 ? 5.076 10.730 -9.250 1.00 94.25 212 GLU A CA 1
ATOM 1521 C C . GLU A 1 212 ? 6.596 10.941 -9.226 1.00 94.25 212 GLU A C 1
ATOM 1523 O O . GLU A 1 212 ? 7.064 12.069 -9.087 1.00 94.25 212 GLU A O 1
ATOM 1528 N N . TYR A 1 213 ? 7.391 9.909 -9.492 1.00 94.38 213 TYR A N 1
ATOM 1529 C CA . TYR A 1 213 ? 8.847 10.030 -9.593 1.00 94.38 213 TYR A CA 1
ATOM 1530 C C . TYR A 1 213 ? 9.350 10.593 -10.937 1.00 94.38 213 TYR A C 1
ATOM 1532 O O . TYR A 1 213 ? 10.561 10.685 -11.138 1.00 94.38 213 TYR A O 1
ATOM 1540 N N . GLY A 1 214 ? 8.459 11.025 -11.837 1.00 95.19 214 GLY A N 1
ATOM 1541 C CA . GLY A 1 214 ? 8.803 11.740 -13.070 1.00 95.19 214 GLY A CA 1
ATOM 1542 C C . GLY A 1 214 ? 9.514 10.893 -14.128 1.00 95.19 214 GLY A C 1
ATOM 1543 O O . GLY A 1 214 ? 10.364 11.418 -14.851 1.00 95.19 214 GLY A O 1
ATOM 1544 N N . TYR A 1 215 ? 9.204 9.596 -14.207 1.00 96.56 215 TYR A N 1
ATOM 1545 C CA . TYR A 1 215 ? 9.743 8.699 -15.237 1.00 96.56 215 TYR A CA 1
ATOM 1546 C C . TYR A 1 215 ? 9.198 9.046 -16.631 1.00 96.56 215 TYR A C 1
ATOM 1548 O O . TYR A 1 215 ? 9.950 9.007 -17.606 1.00 96.56 215 TYR A O 1
ATOM 1556 N N . PHE A 1 216 ? 7.929 9.460 -16.706 1.00 96.19 216 PHE A N 1
ATOM 1557 C CA . PHE A 1 216 ? 7.253 9.897 -17.926 1.00 96.19 216 PHE A CA 1
ATOM 1558 C C . PHE A 1 216 ? 6.458 11.198 -17.717 1.00 96.19 216 PHE A C 1
ATOM 1560 O O . PHE A 1 216 ? 6.241 11.651 -16.594 1.00 96.19 216 PHE A O 1
ATOM 1567 N N . GLU A 1 217 ? 6.017 11.809 -18.820 1.00 94.31 217 GLU A N 1
ATOM 1568 C CA . GLU A 1 217 ? 5.162 13.004 -18.828 1.00 94.31 217 GLU A CA 1
ATOM 1569 C C . GLU A 1 217 ? 3.733 12.602 -19.230 1.00 94.31 217 GLU A C 1
ATOM 1571 O O . GLU A 1 217 ? 3.500 12.150 -20.351 1.00 94.31 217 GLU A O 1
ATOM 1576 N N . GLU A 1 218 ? 2.770 12.758 -18.322 1.00 93.88 218 GLU A N 1
ATOM 1577 C CA . GLU A 1 218 ? 1.378 12.335 -18.524 1.00 93.88 218 GLU A CA 1
ATOM 1578 C C . GLU A 1 218 ? 0.579 13.332 -19.389 1.00 93.88 218 GLU A C 1
ATOM 1580 O O . GLU A 1 218 ? 0.389 14.493 -19.013 1.00 93.88 218 GLU A O 1
ATOM 1585 N N . ASP A 1 219 ? 0.075 12.878 -20.545 1.00 93.50 219 ASP A N 1
ATOM 1586 C CA . ASP A 1 219 ? -0.663 13.702 -21.518 1.00 93.50 219 ASP A CA 1
ATOM 1587 C C . ASP A 1 219 ? -2.153 13.321 -21.698 1.00 93.50 219 ASP A C 1
ATOM 1589 O O . ASP A 1 219 ? -2.887 14.018 -22.413 1.00 93.50 219 ASP A O 1
ATOM 1593 N N . ARG A 1 220 ? -2.627 12.277 -21.001 1.00 93.69 220 ARG A N 1
ATOM 1594 C CA . ARG A 1 220 ? -4.011 11.767 -20.997 1.00 93.69 220 ARG A CA 1
ATOM 1595 C C . ARG A 1 220 ? -4.818 12.400 -19.860 1.00 93.69 220 ARG A C 1
ATOM 1597 O O . ARG A 1 220 ? -5.815 13.080 -20.118 1.00 93.69 220 ARG A O 1
ATOM 1604 N N . GLN A 1 221 ? -4.394 12.190 -18.610 1.00 90.56 221 GLN A N 1
ATOM 1605 C CA . GLN A 1 221 ? -5.005 12.763 -17.401 1.00 90.56 221 GLN A CA 1
ATOM 1606 C C . GLN A 1 221 ? -3.965 12.867 -16.271 1.00 90.56 221 GLN A C 1
ATOM 1608 O O . GLN A 1 221 ? -3.530 11.827 -15.788 1.00 90.56 221 GLN A O 1
ATOM 1613 N N . PRO A 1 222 ? -3.617 14.075 -15.785 1.00 87.69 222 PRO A N 1
ATOM 1614 C CA . PRO A 1 222 ? -2.656 14.221 -14.697 1.00 87.69 222 PRO A CA 1
ATOM 1615 C C . PRO A 1 222 ? -3.212 13.674 -13.378 1.00 87.69 222 PRO A C 1
ATOM 1617 O O . PRO A 1 222 ? -4.387 13.879 -13.058 1.00 87.69 222 PRO A O 1
ATOM 1620 N N . VAL A 1 223 ? -2.334 13.037 -12.609 1.00 91.31 223 VAL A N 1
ATOM 1621 C CA . VAL A 1 223 ? -2.546 12.597 -11.225 1.00 91.31 223 VAL A CA 1
ATOM 1622 C C . VAL A 1 223 ? -1.312 12.969 -10.399 1.00 91.31 223 VAL A C 1
ATOM 1624 O O . VAL A 1 223 ? -0.287 13.339 -10.969 1.00 91.31 223 VAL A O 1
ATOM 1627 N N . ASP A 1 224 ? -1.445 12.978 -9.077 1.00 93.00 224 ASP A N 1
ATOM 1628 C CA . ASP A 1 224 ? -0.477 13.567 -8.144 1.00 93.00 224 ASP A CA 1
ATOM 1629 C C . ASP A 1 224 ? -0.631 12.835 -6.806 1.00 93.00 224 ASP A C 1
ATOM 1631 O O . ASP A 1 224 ? -1.760 12.710 -6.322 1.00 93.00 224 ASP A O 1
ATOM 1635 N N . LEU A 1 225 ? 0.452 12.308 -6.232 1.00 95.19 225 LEU A N 1
ATOM 1636 C CA . LEU A 1 225 ? 0.395 11.524 -4.992 1.00 95.19 225 LEU A CA 1
ATOM 1637 C C . LEU A 1 225 ? 0.903 12.358 -3.812 1.00 95.19 225 LEU A C 1
ATOM 1639 O O . LEU A 1 225 ? 1.912 13.049 -3.915 1.00 95.19 225 LEU A O 1
ATOM 1643 N N . GLY A 1 226 ? 0.212 12.277 -2.674 1.00 93.62 226 GLY A N 1
ATOM 1644 C CA . GLY A 1 226 ? 0.634 12.962 -1.453 1.00 93.62 226 GLY A CA 1
ATOM 1645 C C . GLY A 1 226 ? 1.887 12.350 -0.820 1.00 93.62 226 GLY A C 1
ATOM 1646 O O . GLY A 1 226 ? 2.327 11.263 -1.196 1.00 93.62 226 GLY A O 1
ATOM 1647 N N . ILE A 1 227 ? 2.409 13.002 0.222 1.00 90.06 227 ILE A N 1
ATOM 1648 C CA . ILE A 1 227 ? 3.659 12.659 0.940 1.00 90.06 227 ILE A CA 1
ATOM 1649 C C . ILE A 1 227 ? 3.795 11.170 1.334 1.00 90.06 227 ILE A C 1
ATOM 1651 O O . ILE A 1 227 ? 4.912 10.660 1.416 1.00 90.06 227 ILE A O 1
ATOM 1655 N N . CYS A 1 228 ? 2.684 10.463 1.565 1.00 91.44 228 CYS A N 1
ATOM 1656 C CA . CYS A 1 228 ? 2.652 9.038 1.921 1.00 91.44 228 CYS A CA 1
ATOM 1657 C C . CYS A 1 228 ? 2.181 8.110 0.778 1.00 91.44 228 CYS A C 1
ATOM 1659 O O . CYS A 1 228 ? 1.707 7.005 1.026 1.00 91.44 228 CYS A O 1
ATOM 1661 N N . GLY A 1 229 ? 2.274 8.545 -0.482 1.00 94.06 229 GLY A N 1
ATOM 1662 C CA . GLY A 1 229 ? 1.974 7.701 -1.642 1.00 94.06 229 GLY A CA 1
ATOM 1663 C C . GLY A 1 229 ? 0.485 7.426 -1.872 1.00 94.06 229 GLY A C 1
ATOM 1664 O O . GLY A 1 229 ? 0.139 6.393 -2.441 1.00 94.06 229 GLY A O 1
ATOM 1665 N N . GLY A 1 230 ? -0.402 8.316 -1.420 1.00 95.75 230 GLY A N 1
ATOM 1666 C CA . GLY A 1 230 ? -1.854 8.181 -1.572 1.00 95.75 230 GLY A CA 1
ATOM 1667 C C . GLY A 1 230 ? -2.547 9.496 -1.917 1.00 95.75 230 GLY A C 1
ATOM 1668 O O . GLY A 1 230 ? -1.986 10.572 -1.699 1.00 95.75 230 GLY A O 1
ATOM 1669 N N . HIS A 1 231 ? -3.763 9.409 -2.459 1.00 96.44 231 HIS A N 1
ATOM 1670 C CA . HIS A 1 231 ? -4.572 10.553 -2.909 1.00 96.44 231 HIS A CA 1
ATOM 1671 C C . HIS A 1 231 ? -6.081 10.257 -2.867 1.00 96.44 231 HIS A C 1
ATOM 1673 O O . HIS A 1 231 ? -6.500 9.149 -2.528 1.00 96.44 231 HIS A O 1
ATOM 1679 N N . ALA A 1 232 ? -6.918 11.254 -3.179 1.00 95.62 232 ALA A N 1
ATOM 1680 C CA . ALA A 1 232 ? -8.373 11.093 -3.214 1.00 95.62 232 ALA A CA 1
ATOM 1681 C C . ALA A 1 232 ? -8.878 10.686 -4.608 1.00 95.62 232 ALA A C 1
ATOM 1683 O O . ALA A 1 232 ? -8.680 11.395 -5.591 1.00 95.62 232 ALA A O 1
ATOM 1684 N N . GLY A 1 233 ? -9.606 9.574 -4.677 1.00 90.69 233 GLY A N 1
ATOM 1685 C CA . GLY A 1 233 ? -10.252 9.079 -5.889 1.00 90.69 233 GLY A CA 1
ATOM 1686 C C . GLY A 1 233 ? -11.684 9.597 -6.105 1.00 90.69 233 GLY A C 1
ATOM 1687 O O . GLY A 1 233 ? -12.275 10.267 -5.245 1.00 90.69 233 GLY A O 1
ATOM 1688 N N . PRO A 1 234 ? -12.303 9.254 -7.252 1.00 85.56 234 PRO A N 1
ATOM 1689 C CA . PRO A 1 234 ? -13.686 9.605 -7.559 1.00 85.56 234 PRO A CA 1
ATOM 1690 C C . PRO A 1 234 ? -14.665 9.179 -6.457 1.00 85.56 234 PRO A C 1
ATOM 1692 O O . PRO A 1 234 ? -14.706 8.027 -6.046 1.00 85.56 234 PRO A O 1
ATOM 1695 N N . GLY A 1 235 ? -15.506 10.111 -6.001 1.00 89.62 235 GLY A N 1
ATOM 1696 C CA . GLY A 1 235 ? -16.456 9.858 -4.910 1.00 89.62 235 GLY A CA 1
ATOM 1697 C C . GLY A 1 235 ? -15.907 10.118 -3.502 1.00 89.62 235 GLY A C 1
ATOM 1698 O O . GLY A 1 235 ? -16.682 10.026 -2.552 1.00 89.62 235 GLY A O 1
ATOM 1699 N N . GLY A 1 236 ? -14.634 10.510 -3.378 1.00 93.81 236 GLY A N 1
ATOM 1700 C CA . GLY A 1 236 ? -14.007 10.892 -2.111 1.00 93.81 236 GLY A CA 1
ATOM 1701 C C . GLY A 1 236 ? -13.374 9.730 -1.345 1.00 93.81 236 GLY A C 1
ATOM 1702 O O . GLY A 1 236 ? -13.159 9.856 -0.143 1.00 93.81 236 GLY A O 1
ATOM 1703 N N . GLU A 1 237 ? -13.102 8.596 -1.992 1.00 95.56 237 GLU A N 1
ATOM 1704 C CA . GLU A 1 237 ? -12.336 7.506 -1.379 1.00 95.56 237 GLU A CA 1
ATOM 1705 C C . GLU A 1 237 ? -10.837 7.833 -1.421 1.00 95.56 237 GLU A C 1
ATOM 1707 O O . GLU A 1 237 ? -10.246 7.932 -2.498 1.00 95.56 237 GLU A O 1
ATOM 1712 N N . TYR A 1 238 ? -10.223 8.020 -0.251 1.00 97.56 238 TYR A N 1
ATOM 1713 C CA . TYR A 1 238 ? -8.768 8.104 -0.137 1.00 97.56 238 TYR A CA 1
ATOM 1714 C C . TYR A 1 238 ? -8.159 6.704 -0.278 1.00 97.56 238 TYR A C 1
ATOM 1716 O O . TYR A 1 238 ? -8.710 5.732 0.245 1.00 97.56 238 TYR A O 1
ATOM 1724 N N . HIS A 1 239 ? -7.041 6.593 -0.991 1.00 97.62 239 HIS A N 1
ATOM 1725 C CA . HIS A 1 239 ? -6.367 5.318 -1.227 1.00 97.62 239 HIS A CA 1
ATOM 1726 C C . HIS A 1 239 ? -4.860 5.491 -1.447 1.00 97.62 239 HIS A C 1
ATOM 1728 O O . HIS A 1 239 ? -4.401 6.552 -1.876 1.00 97.62 239 HIS A O 1
ATOM 1734 N N . TYR A 1 240 ? -4.098 4.434 -1.164 1.00 97.81 240 TYR A N 1
ATOM 1735 C CA . TYR A 1 240 ? -2.651 4.375 -1.396 1.00 97.81 240 TYR A CA 1
ATOM 1736 C C . TYR A 1 240 ? -2.315 3.650 -2.701 1.00 97.81 240 TYR A C 1
ATOM 1738 O O . TYR A 1 240 ? -2.898 2.609 -3.001 1.00 97.81 240 TYR A O 1
ATOM 1746 N N . HIS A 1 241 ? -1.319 4.180 -3.409 1.00 96.44 241 HIS A N 1
ATOM 1747 C CA . HIS A 1 241 ? -0.613 3.566 -4.542 1.00 96.44 241 HIS A CA 1
ATOM 1748 C C . HIS A 1 241 ? 0.813 3.139 -4.167 1.00 96.44 241 HIS A C 1
ATOM 1750 O O . HIS A 1 241 ? 1.358 2.206 -4.745 1.00 96.44 241 HIS A O 1
ATOM 1756 N N . TYR A 1 242 ? 1.417 3.799 -3.173 1.00 92.62 242 TYR A N 1
ATOM 1757 C CA . TYR A 1 242 ? 2.807 3.597 -2.766 1.00 92.62 242 TYR A CA 1
ATOM 1758 C C . TYR A 1 242 ? 2.988 3.674 -1.247 1.00 92.62 242 TYR A C 1
ATOM 1760 O O . TYR A 1 242 ? 2.149 4.233 -0.544 1.00 92.62 242 TYR A O 1
ATOM 1768 N N . ASP A 1 243 ? 4.121 3.157 -0.764 1.00 87.62 243 ASP A N 1
ATOM 1769 C CA . ASP A 1 243 ? 4.625 3.283 0.607 1.00 87.62 243 ASP A CA 1
ATOM 1770 C C . ASP A 1 243 ? 3.660 2.769 1.696 1.00 87.62 243 ASP A C 1
ATOM 1772 O O . ASP A 1 243 ? 3.791 1.632 2.163 1.00 87.62 243 ASP A O 1
ATOM 1776 N N . SER A 1 244 ? 2.701 3.599 2.122 1.00 90.69 244 SER A N 1
ATOM 1777 C CA . SER A 1 244 ? 1.798 3.427 3.272 1.00 90.69 244 SER A CA 1
ATOM 1778 C C . SER A 1 244 ? 2.465 3.217 4.646 1.00 90.69 244 SER A C 1
ATOM 1780 O O . SER A 1 244 ? 1.781 3.287 5.668 1.00 90.69 244 SER A O 1
ATOM 1782 N N . ASN A 1 245 ? 3.789 3.027 4.737 1.00 93.19 245 ASN A N 1
ATOM 1783 C CA . ASN A 1 245 ? 4.485 2.758 6.002 1.00 93.19 245 ASN A CA 1
ATOM 1784 C C . ASN A 1 245 ? 4.328 3.914 7.007 1.00 93.19 245 ASN A C 1
ATOM 1786 O O . ASN A 1 245 ? 4.369 3.684 8.219 1.00 93.19 245 ASN A O 1
ATOM 1790 N N . CYS A 1 246 ? 4.109 5.141 6.521 1.00 91.19 246 CYS A N 1
ATOM 1791 C CA . CYS A 1 246 ? 3.985 6.347 7.339 1.00 91.19 246 CYS A CA 1
ATOM 1792 C C . CYS A 1 246 ? 2.895 6.263 8.432 1.00 91.19 246 CYS A C 1
ATOM 1794 O O . CYS A 1 246 ? 3.038 6.904 9.473 1.00 91.19 246 CYS A O 1
ATOM 1796 N N . MET A 1 247 ? 1.864 5.416 8.268 1.00 93.44 247 MET A N 1
ATOM 1797 C CA . MET A 1 247 ? 0.817 5.186 9.282 1.00 93.44 247 MET A CA 1
ATOM 1798 C C . MET A 1 247 ? 1.361 4.629 10.614 1.00 93.44 247 MET A C 1
ATOM 1800 O O . MET A 1 247 ? 0.701 4.710 11.650 1.00 93.44 247 MET A O 1
ATOM 1804 N N . HIS A 1 248 ? 2.573 4.060 10.587 1.00 93.88 248 HIS A N 1
ATOM 1805 C CA . HIS A 1 248 ? 3.310 3.541 11.745 1.00 93.88 248 HIS A CA 1
ATOM 1806 C C . HIS A 1 248 ? 4.472 4.447 12.184 1.00 93.88 248 HIS A C 1
ATOM 1808 O O . HIS A 1 248 ? 5.198 4.083 13.109 1.00 93.88 248 HIS A O 1
ATOM 1814 N N . TRP A 1 249 ? 4.701 5.580 11.514 1.00 84.88 249 TRP A N 1
ATOM 1815 C CA . TRP A 1 249 ? 5.923 6.377 11.672 1.00 84.88 249 TRP A CA 1
ATOM 1816 C C . TRP A 1 249 ? 5.851 7.455 12.771 1.00 84.88 249 TRP A C 1
ATOM 1818 O O . TRP A 1 249 ? 6.887 7.897 13.267 1.00 84.88 249 TRP A O 1
ATOM 1828 N N . HIS A 1 250 ? 4.658 7.881 13.187 1.00 77.94 250 HIS A N 1
ATOM 1829 C CA . HIS A 1 250 ? 4.506 9.054 14.051 1.00 77.94 250 HIS A CA 1
ATOM 1830 C C . HIS A 1 250 ? 4.501 8.759 15.570 1.00 77.94 250 HIS A C 1
ATOM 1832 O O . HIS A 1 250 ? 3.725 7.944 16.077 1.00 77.94 250 HIS A O 1
ATOM 1838 N N . GLU A 1 251 ? 5.312 9.509 16.326 1.00 64.31 251 GLU A N 1
ATOM 1839 C CA . GLU A 1 251 ? 5.397 9.467 17.798 1.00 64.31 251 GLU A CA 1
ATOM 1840 C C . GLU A 1 251 ? 4.519 10.569 18.446 1.00 64.31 251 GLU A C 1
ATOM 1842 O O . GLU A 1 251 ? 5.032 11.577 18.922 1.00 64.31 251 GLU A O 1
ATOM 1847 N N . ASP A 1 252 ? 3.191 10.374 18.468 1.00 72.12 252 ASP A N 1
ATOM 1848 C CA . ASP A 1 252 ? 2.148 11.249 19.071 1.00 72.12 252 ASP A CA 1
ATOM 1849 C C . ASP A 1 252 ? 1.592 12.430 18.221 1.00 72.12 252 ASP A C 1
ATOM 1851 O O . ASP A 1 252 ? 0.852 13.260 18.754 1.00 72.12 252 ASP A O 1
ATOM 1855 N N . SER A 1 253 ? 1.861 12.513 16.910 1.00 83.94 253 SER A N 1
ATOM 1856 C CA . SER A 1 253 ? 1.298 13.551 16.012 1.00 83.94 253 SER A CA 1
ATOM 1857 C C . SER A 1 253 ? 0.647 12.956 14.761 1.00 83.94 253 SER A C 1
ATOM 1859 O O . SER A 1 253 ? 1.092 11.925 14.280 1.00 83.94 253 SER A O 1
ATOM 1861 N N . GLN A 1 254 ? -0.380 13.608 14.212 1.00 88.88 254 GLN A N 1
ATOM 1862 C CA . GLN A 1 254 ? -0.946 13.255 12.901 1.00 88.88 254 GLN A CA 1
ATOM 1863 C C . GLN A 1 254 ? -0.200 13.954 11.752 1.00 88.88 254 GLN A C 1
ATOM 1865 O O . GLN A 1 254 ? -0.280 13.499 10.617 1.00 88.88 254 GLN A O 1
ATOM 1870 N N . ASP A 1 255 ? 0.535 15.031 12.047 1.00 90.94 255 ASP A N 1
ATOM 1871 C CA . ASP A 1 255 ? 1.253 15.843 11.060 1.00 90.94 255 ASP A CA 1
ATOM 1872 C C . ASP A 1 255 ? 2.301 15.010 10.304 1.00 90.94 255 ASP A C 1
ATOM 1874 O O . ASP A 1 255 ? 3.272 14.521 10.889 1.00 90.94 255 ASP A O 1
ATOM 1878 N N . ILE A 1 256 ? 2.094 14.870 8.993 1.00 90.12 256 ILE A N 1
ATOM 1879 C CA . ILE A 1 256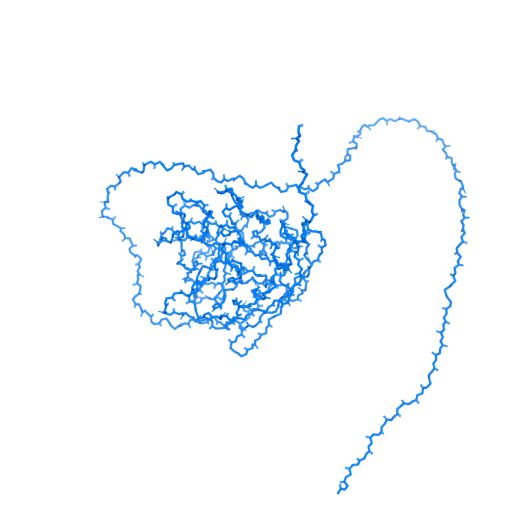 ? 2.945 14.084 8.096 1.00 90.12 256 ILE A CA 1
ATOM 1880 C C . ILE A 1 256 ? 4.005 14.935 7.375 1.00 90.12 256 ILE A C 1
ATOM 1882 O O . ILE A 1 256 ? 4.803 14.400 6.612 1.00 90.12 256 ILE A O 1
ATOM 1886 N N . SER A 1 257 ? 4.062 16.251 7.613 1.00 86.81 257 SER A N 1
ATOM 1887 C CA . SER A 1 257 ? 4.903 17.187 6.844 1.00 86.81 257 SER A CA 1
ATOM 1888 C C . SER A 1 257 ? 6.418 16.997 7.010 1.00 86.81 257 SER A C 1
ATOM 1890 O O . SER A 1 257 ? 7.187 17.448 6.159 1.00 86.81 257 SER A O 1
ATOM 1892 N N . GLU A 1 258 ? 6.859 16.310 8.069 1.00 87.81 258 GLU A N 1
ATOM 1893 C CA . GLU A 1 258 ? 8.259 15.897 8.262 1.00 87.81 258 GLU A CA 1
ATOM 1894 C C . GLU A 1 258 ? 8.568 14.495 7.698 1.00 87.81 258 GLU A C 1
ATOM 1896 O O . GLU A 1 258 ? 9.732 14.080 7.692 1.00 87.81 258 GLU A O 1
ATOM 1901 N N . TYR A 1 259 ? 7.564 13.759 7.205 1.00 88.75 259 TYR A N 1
ATOM 1902 C CA . TYR A 1 259 ? 7.775 12.448 6.603 1.00 88.75 259 TYR A CA 1
ATOM 1903 C C . TYR A 1 259 ? 8.478 12.564 5.247 1.00 88.75 259 TYR A C 1
ATOM 1905 O O . TYR A 1 259 ? 8.134 13.375 4.388 1.00 88.75 259 TYR A O 1
ATOM 1913 N N . VAL A 1 260 ? 9.455 11.688 5.037 1.00 88.88 260 VAL A N 1
ATOM 1914 C CA . VAL A 1 260 ? 10.076 11.425 3.740 1.00 88.88 260 VAL A CA 1
ATOM 1915 C C . VAL A 1 260 ? 10.256 9.920 3.610 1.00 88.88 260 VAL A C 1
ATOM 1917 O O . VAL A 1 260 ? 10.591 9.259 4.588 1.00 88.88 260 VAL A O 1
ATOM 1920 N N . VAL A 1 261 ? 10.103 9.384 2.401 1.00 85.31 261 VAL A N 1
ATOM 1921 C CA . VAL A 1 261 ? 10.077 7.934 2.113 1.00 85.31 261 VAL A CA 1
ATOM 1922 C C . VAL A 1 261 ? 11.259 7.155 2.719 1.00 85.31 261 VAL A C 1
ATOM 1924 O O . VAL A 1 261 ? 11.094 6.038 3.198 1.00 85.31 261 VAL A O 1
ATOM 1927 N N . GLY A 1 262 ? 12.451 7.757 2.819 1.00 87.06 262 GLY A N 1
ATOM 1928 C CA . GLY A 1 262 ? 13.610 7.137 3.485 1.00 87.06 262 GLY A CA 1
ATOM 1929 C C . GLY A 1 262 ? 13.426 6.836 4.986 1.00 87.06 262 GLY A C 1
ATOM 1930 O O . GLY A 1 262 ? 14.239 6.121 5.570 1.00 87.06 262 GLY A O 1
ATOM 1931 N N . LEU A 1 263 ? 12.375 7.360 5.622 1.00 90.25 263 LEU A N 1
ATOM 1932 C CA . LEU A 1 263 ? 11.998 7.077 7.008 1.00 90.25 263 LEU A CA 1
ATOM 1933 C C . LEU A 1 263 ? 11.181 5.787 7.153 1.00 90.25 263 LEU A C 1
ATOM 1935 O O . LEU A 1 263 ? 11.134 5.246 8.260 1.00 90.25 263 LEU A O 1
ATOM 1939 N N . ALA A 1 264 ? 10.655 5.217 6.062 1.00 89.19 264 ALA A N 1
ATOM 1940 C CA . ALA A 1 264 ? 10.086 3.867 6.048 1.00 89.19 264 ALA A CA 1
ATOM 1941 C C . ALA A 1 264 ? 11.077 2.807 6.573 1.00 89.19 264 ALA A C 1
ATOM 1943 O O . ALA A 1 264 ? 10.665 1.830 7.186 1.00 89.19 264 ALA A O 1
ATOM 1944 N N . ALA A 1 265 ? 12.392 3.044 6.466 1.00 92.94 265 ALA A N 1
ATOM 1945 C CA . ALA A 1 265 ? 13.437 2.202 7.063 1.00 92.94 265 ALA A CA 1
ATOM 1946 C C . ALA A 1 265 ? 13.391 2.097 8.606 1.00 92.94 265 ALA A C 1
ATOM 1948 O O . ALA A 1 265 ? 14.060 1.240 9.189 1.00 92.94 265 ALA A O 1
ATOM 1949 N N . SER A 1 266 ? 12.622 2.960 9.281 1.00 92.88 266 SER A N 1
ATOM 1950 C CA . SER A 1 266 ? 12.324 2.856 10.720 1.00 92.88 266 SER A CA 1
ATOM 1951 C C . SER A 1 266 ? 11.075 2.016 11.028 1.00 92.88 266 SER A C 1
ATOM 1953 O O . SER A 1 266 ? 10.912 1.546 12.156 1.00 92.88 266 SER A O 1
ATOM 1955 N N . VAL A 1 267 ? 10.231 1.768 10.024 1.00 93.88 267 VAL A N 1
ATOM 1956 C CA . VAL A 1 267 ? 9.020 0.949 10.100 1.00 93.88 267 VAL A CA 1
ATOM 1957 C C . VAL A 1 267 ? 9.387 -0.478 9.693 1.00 93.88 267 VAL A C 1
ATOM 1959 O O . VAL A 1 267 ? 9.381 -0.838 8.520 1.00 93.88 267 VAL A O 1
ATOM 1962 N N . VAL A 1 268 ? 9.773 -1.288 10.681 1.00 95.88 268 VAL A N 1
ATOM 1963 C CA . VAL A 1 268 ? 10.300 -2.646 10.463 1.00 95.88 268 VAL A CA 1
ATOM 1964 C C . VAL A 1 268 ? 9.320 -3.702 10.975 1.00 95.88 268 VAL A C 1
ATOM 1966 O O . VAL A 1 268 ? 8.832 -3.605 12.105 1.00 95.88 268 VAL A O 1
ATOM 1969 N N . SER A 1 269 ? 9.053 -4.717 10.148 1.00 95.81 269 SER A N 1
ATOM 1970 C CA . SER A 1 269 ? 8.140 -5.838 10.415 1.00 95.81 269 SER A CA 1
ATOM 1971 C C . SER A 1 269 ? 6.765 -5.402 10.945 1.00 95.81 269 SER A C 1
ATOM 1973 O O . SER A 1 269 ? 6.214 -6.028 11.852 1.00 95.81 269 SER A O 1
ATOM 1975 N N . LYS A 1 270 ? 6.195 -4.326 10.390 1.00 96.62 270 LYS A N 1
ATOM 1976 C CA . LYS A 1 270 ? 4.835 -3.860 10.704 1.00 96.62 270 LYS A CA 1
ATOM 1977 C C . LYS A 1 270 ? 3.843 -4.355 9.670 1.00 96.62 270 LYS A C 1
ATOM 1979 O O . LYS A 1 270 ? 4.120 -4.272 8.485 1.00 96.62 270 LYS A O 1
ATOM 1984 N N . VAL A 1 271 ? 2.668 -4.803 10.102 1.00 97.75 271 VAL A N 1
ATOM 1985 C CA . VAL A 1 271 ? 1.551 -5.063 9.186 1.00 97.75 271 VAL A CA 1
ATOM 1986 C C . VAL A 1 271 ? 0.992 -3.714 8.728 1.00 97.75 271 VAL A C 1
ATOM 1988 O O . VAL A 1 271 ? 0.492 -2.946 9.550 1.00 97.75 271 VAL A O 1
ATOM 1991 N N . VAL A 1 272 ? 1.101 -3.406 7.436 1.00 97.94 272 VAL A N 1
ATOM 1992 C CA . VAL A 1 272 ? 0.526 -2.193 6.827 1.00 97.94 272 VAL A CA 1
ATOM 1993 C C . VAL A 1 272 ? -0.895 -2.439 6.320 1.00 97.94 272 VAL A C 1
ATOM 1995 O O . VAL A 1 272 ? -1.709 -1.519 6.329 1.00 97.94 272 VAL A O 1
ATOM 1998 N N . GLY A 1 273 ? -1.236 -3.682 5.960 1.00 98.06 273 GLY A N 1
ATOM 1999 C CA . GLY A 1 273 ? -2.558 -4.036 5.444 1.00 98.06 273 GLY A CA 1
ATOM 2000 C C . GLY A 1 273 ? -2.790 -5.532 5.247 1.00 98.06 273 GLY A C 1
ATOM 2001 O O . GLY A 1 273 ? -2.037 -6.365 5.750 1.00 98.06 273 GLY A O 1
ATOM 2002 N N . PHE A 1 274 ? -3.841 -5.863 4.499 1.00 98.00 274 PHE A N 1
ATOM 2003 C CA . PHE A 1 274 ? -4.247 -7.221 4.138 1.00 98.00 274 PHE A CA 1
ATOM 2004 C C . PHE A 1 274 ? -4.703 -7.280 2.680 1.00 98.00 274 PHE A C 1
ATOM 2006 O O . PHE A 1 274 ? -5.450 -6.415 2.217 1.00 98.00 274 PHE A O 1
ATOM 2013 N N . ALA A 1 275 ? -4.280 -8.325 1.973 1.00 97.38 275 ALA A N 1
ATOM 2014 C CA . ALA A 1 275 ? -4.762 -8.645 0.635 1.00 97.38 275 ALA A CA 1
ATOM 2015 C C . ALA A 1 275 ? -6.121 -9.371 0.690 1.00 97.38 275 ALA A C 1
ATOM 2017 O O . ALA A 1 275 ? -6.532 -9.886 1.732 1.00 97.38 275 ALA A O 1
ATOM 2018 N N . PHE A 1 276 ? -6.833 -9.444 -0.438 1.00 95.88 276 PHE A N 1
ATOM 2019 C CA . PHE A 1 276 ? -8.177 -10.044 -0.494 1.00 95.88 276 PHE A CA 1
ATOM 2020 C C . PHE A 1 276 ? -8.216 -11.577 -0.362 1.00 95.88 276 PHE A C 1
ATOM 2022 O O . PHE A 1 276 ? -9.288 -12.139 -0.144 1.00 95.88 276 PHE A O 1
ATOM 2029 N N . ASP A 1 277 ? -7.074 -12.263 -0.442 1.00 95.56 277 ASP A N 1
ATOM 2030 C CA . ASP A 1 277 ? -6.924 -13.670 -0.030 1.00 95.56 277 ASP A CA 1
ATOM 2031 C C . ASP A 1 277 ? -6.703 -13.850 1.484 1.00 95.56 277 ASP A C 1
ATOM 2033 O O . ASP A 1 277 ? -6.604 -14.970 1.989 1.00 95.56 277 ASP A O 1
ATOM 2037 N N . GLY A 1 278 ? -6.646 -12.735 2.211 1.00 95.50 278 GLY A N 1
ATOM 2038 C CA . GLY A 1 278 ? -6.458 -12.662 3.647 1.00 95.50 278 GLY A CA 1
ATOM 2039 C C . GLY A 1 278 ? -5.017 -12.758 4.115 1.00 95.50 278 GLY A C 1
ATOM 2040 O O . GLY A 1 278 ? -4.822 -12.673 5.319 1.00 95.50 278 GLY A O 1
ATOM 2041 N N . PHE A 1 279 ? -4.007 -12.903 3.250 1.00 97.25 279 PHE A N 1
ATOM 2042 C CA . PHE A 1 279 ? -2.621 -12.821 3.719 1.00 97.25 279 PHE A CA 1
ATOM 2043 C C . PHE A 1 279 ? -2.236 -11.365 4.062 1.00 97.25 279 PHE A C 1
ATOM 2045 O O . PHE A 1 279 ? -2.697 -10.416 3.417 1.00 97.25 279 PHE A O 1
ATOM 2052 N N . PRO A 1 280 ? -1.405 -11.158 5.102 1.00 97.81 280 PRO A N 1
ATOM 2053 C CA . PRO A 1 280 ? -1.015 -9.827 5.547 1.00 97.81 280 PRO A CA 1
ATOM 2054 C C . PRO A 1 280 ? -0.002 -9.202 4.582 1.00 97.81 280 PRO A C 1
ATOM 2056 O O . PRO A 1 280 ? 0.805 -9.900 3.964 1.00 97.81 280 PRO A O 1
ATOM 2059 N N . ILE A 1 281 ? -0.018 -7.875 4.513 1.00 98.56 281 ILE A N 1
ATOM 2060 C CA . ILE A 1 281 ? 0.980 -7.050 3.835 1.00 98.56 281 ILE A CA 1
ATOM 2061 C C . ILE A 1 281 ? 1.830 -6.397 4.923 1.00 98.56 281 ILE A C 1
ATOM 2063 O O . ILE A 1 281 ? 1.302 -5.698 5.793 1.00 98.56 281 ILE A O 1
ATOM 2067 N N . TYR A 1 282 ? 3.134 -6.641 4.889 1.00 98.00 282 TYR A N 1
ATOM 2068 C CA . TYR A 1 282 ? 4.110 -6.058 5.800 1.00 98.00 282 TYR A CA 1
ATOM 2069 C C . TYR A 1 282 ? 4.789 -4.823 5.202 1.00 98.00 282 TYR A C 1
ATOM 2071 O O . TYR A 1 282 ? 4.758 -4.578 3.999 1.00 98.00 282 TYR A O 1
ATOM 2079 N N . SER A 1 283 ? 5.413 -4.047 6.077 1.00 97.25 283 SER A N 1
ATOM 2080 C CA . SER A 1 283 ? 6.278 -2.926 5.748 1.00 97.25 283 SER A CA 1
ATOM 2081 C C . SER A 1 283 ? 7.426 -3.331 4.829 1.00 97.25 283 SER A C 1
ATOM 2083 O O . SER A 1 283 ? 7.876 -4.481 4.841 1.00 97.25 283 SER A O 1
ATOM 2085 N N . THR A 1 284 ? 7.971 -2.358 4.105 1.00 97.06 284 THR A N 1
ATOM 2086 C CA . THR A 1 284 ? 9.107 -2.554 3.185 1.00 97.06 284 THR A CA 1
ATOM 2087 C C . THR A 1 284 ? 10.337 -3.141 3.867 1.00 97.06 284 THR A C 1
ATOM 2089 O O . THR A 1 284 ? 11.104 -3.869 3.246 1.00 97.06 284 THR A O 1
ATOM 2092 N N . TYR A 1 285 ? 10.523 -2.864 5.157 1.00 97.06 285 TYR A N 1
ATOM 2093 C CA . TYR A 1 285 ? 11.626 -3.419 5.929 1.00 97.06 285 TYR A CA 1
ATOM 2094 C C . TYR A 1 285 ? 11.158 -4.560 6.839 1.00 97.06 285 TYR A C 1
ATOM 2096 O O . TYR A 1 285 ? 10.147 -4.432 7.536 1.00 97.06 285 TYR A O 1
ATOM 2104 N N . GLU A 1 286 ? 11.930 -5.649 6.891 1.00 95.31 286 GLU A N 1
ATOM 2105 C CA . GLU A 1 286 ? 11.741 -6.775 7.818 1.00 95.31 286 GLU A CA 1
ATOM 2106 C C . GLU A 1 286 ? 12.969 -7.022 8.706 1.00 95.31 286 GLU A C 1
ATOM 2108 O O . GLU A 1 286 ? 14.107 -6.727 8.332 1.00 95.31 286 GLU A O 1
ATOM 2113 N N . GLU A 1 287 ? 12.766 -7.614 9.886 1.00 94.62 287 GLU A N 1
ATOM 2114 C CA . GLU A 1 287 ? 13.849 -8.212 10.666 1.00 94.62 287 GLU A CA 1
ATOM 2115 C C . GLU A 1 287 ? 14.175 -9.623 10.164 1.00 94.62 287 GLU A C 1
ATOM 2117 O O . GLU A 1 287 ? 13.431 -10.576 10.396 1.00 94.62 287 GLU A O 1
ATOM 2122 N N . ASN A 1 288 ? 15.352 -9.795 9.562 1.00 89.88 288 ASN A N 1
ATOM 2123 C CA . ASN A 1 288 ? 15.818 -11.127 9.186 1.00 89.88 288 ASN A CA 1
ATOM 2124 C C . ASN A 1 288 ? 16.161 -12.001 10.413 1.00 89.88 288 ASN A C 1
ATOM 2126 O O . ASN A 1 288 ? 16.267 -11.530 11.545 1.00 89.88 288 ASN A O 1
ATOM 2130 N N . SER A 1 289 ? 16.461 -13.285 10.182 1.00 86.19 289 SER A N 1
ATOM 2131 C CA . SER A 1 289 ? 16.796 -14.266 11.239 1.00 86.19 289 SER A CA 1
ATOM 2132 C C . SER A 1 289 ? 17.963 -13.908 12.187 1.00 86.19 289 SER A C 1
ATOM 2134 O O . SER A 1 289 ? 18.147 -14.579 13.205 1.00 86.19 289 SER A O 1
ATOM 2136 N N . ALA A 1 290 ? 18.757 -12.874 11.885 1.00 89.50 290 ALA A N 1
ATOM 2137 C CA . ALA A 1 290 ? 19.811 -12.349 12.755 1.00 89.50 290 ALA A CA 1
ATOM 2138 C C . ALA A 1 290 ? 19.382 -11.107 13.571 1.00 89.50 290 ALA A C 1
ATOM 2140 O O . ALA A 1 290 ? 20.219 -10.541 14.278 1.00 89.50 290 ALA A O 1
ATOM 2141 N N . GLY A 1 291 ? 18.118 -10.676 13.476 1.00 89.38 291 GLY A N 1
ATOM 2142 C CA . GLY A 1 291 ? 17.603 -9.445 14.086 1.00 89.38 291 GLY A CA 1
ATOM 2143 C C . GLY A 1 291 ? 18.125 -8.178 13.405 1.00 89.38 291 GLY A C 1
ATOM 2144 O O . GLY A 1 291 ? 18.344 -7.165 14.067 1.00 89.38 291 GLY A O 1
ATOM 2145 N N . LYS A 1 292 ? 18.423 -8.243 12.100 1.00 94.19 292 LYS A N 1
ATOM 2146 C CA . LYS A 1 292 ? 18.852 -7.083 11.310 1.00 94.19 292 LYS A CA 1
ATOM 2147 C C . LYS A 1 292 ? 17.719 -6.671 10.375 1.00 94.19 292 LYS A C 1
ATOM 2149 O O . LYS A 1 292 ? 17.313 -7.483 9.548 1.00 94.19 292 LYS A O 1
ATOM 2154 N N . SER A 1 293 ? 17.320 -5.401 10.454 1.00 96.12 293 SER A N 1
ATOM 2155 C CA . SER A 1 293 ? 16.484 -4.761 9.436 1.00 96.12 293 SER A CA 1
ATOM 2156 C C . SER A 1 293 ? 17.134 -4.879 8.046 1.00 96.12 293 SER A C 1
ATOM 2158 O O . SER A 1 293 ? 18.324 -4.564 7.864 1.00 96.12 293 SER A O 1
ATOM 2160 N N . ILE A 1 294 ? 16.366 -5.390 7.089 1.00 96.50 294 ILE A N 1
ATOM 2161 C CA . ILE A 1 294 ? 16.667 -5.452 5.657 1.00 96.50 294 ILE A CA 1
ATOM 2162 C C . ILE A 1 294 ? 15.473 -4.904 4.879 1.00 96.50 294 ILE A C 1
ATOM 2164 O O . ILE A 1 294 ? 14.345 -5.015 5.346 1.00 96.50 294 ILE A O 1
ATOM 2168 N N . GLU A 1 295 ? 15.736 -4.297 3.726 1.00 97.56 295 GLU A N 1
ATOM 2169 C CA . GLU A 1 295 ? 14.685 -3.943 2.772 1.00 97.56 295 GLU A CA 1
ATOM 2170 C C . GLU A 1 295 ? 14.293 -5.198 1.993 1.00 97.56 295 GLU A C 1
ATOM 2172 O O . GLU A 1 295 ? 15.180 -5.958 1.602 1.00 97.56 295 GLU A O 1
ATOM 2177 N N . MET A 1 296 ? 12.996 -5.399 1.785 1.00 98.19 296 MET A N 1
ATOM 2178 C CA . MET A 1 296 ? 12.456 -6.433 0.911 1.00 98.19 296 MET A CA 1
ATOM 2179 C C . MET A 1 296 ? 12.236 -5.835 -0.470 1.00 98.19 296 MET A C 1
ATOM 2181 O O . MET A 1 296 ? 11.446 -4.903 -0.628 1.00 98.19 296 MET A O 1
ATOM 2185 N N . THR A 1 297 ? 12.960 -6.348 -1.461 1.00 98.50 297 THR A N 1
ATOM 2186 C CA . THR A 1 297 ? 12.974 -5.776 -2.811 1.00 98.50 297 THR A CA 1
ATOM 2187 C C . THR A 1 297 ? 12.091 -6.553 -3.781 1.00 98.50 297 THR A C 1
ATOM 2189 O O . THR A 1 297 ? 12.045 -7.788 -3.770 1.00 98.50 297 THR A O 1
ATOM 2192 N N . SER A 1 298 ? 11.399 -5.824 -4.658 1.00 98.62 298 SER A N 1
ATOM 2193 C CA . SER A 1 298 ? 10.606 -6.432 -5.731 1.00 98.62 298 SER A CA 1
ATOM 2194 C C . SER A 1 298 ? 11.489 -7.131 -6.774 1.00 98.62 298 SER A C 1
ATOM 2196 O O . SER A 1 298 ? 12.585 -6.667 -7.107 1.00 98.62 298 SER A O 1
ATOM 2198 N N . SER A 1 299 ? 10.971 -8.222 -7.342 1.00 98.69 299 SER A N 1
ATOM 2199 C CA . SER A 1 299 ? 11.560 -8.934 -8.485 1.00 98.69 299 SER A CA 1
ATOM 2200 C C . SER A 1 299 ? 11.038 -8.456 -9.852 1.00 98.69 299 SER A C 1
ATOM 2202 O O . SER A 1 299 ? 11.268 -9.118 -10.865 1.00 98.69 299 SER A O 1
ATOM 2204 N N . TYR A 1 300 ? 10.342 -7.318 -9.916 1.00 98.62 300 TYR A N 1
ATOM 2205 C CA . TYR A 1 300 ? 9.928 -6.681 -11.171 1.00 98.62 300 TYR A CA 1
ATOM 2206 C C . TYR A 1 300 ? 10.876 -5.563 -11.596 1.00 98.62 300 TYR A C 1
ATOM 2208 O O . TYR A 1 300 ? 11.452 -4.857 -10.770 1.00 98.62 300 TYR A O 1
ATOM 2216 N N . ARG A 1 301 ? 10.984 -5.342 -12.905 1.00 98.06 301 ARG A N 1
ATOM 2217 C CA . ARG A 1 301 ? 11.698 -4.199 -13.490 1.00 98.06 301 ARG A CA 1
ATOM 2218 C C . ARG A 1 301 ? 11.021 -3.715 -14.766 1.00 98.06 301 ARG A C 1
ATOM 2220 O O . ARG A 1 301 ? 10.269 -4.469 -15.382 1.00 98.06 301 ARG A O 1
ATOM 2227 N N . LEU A 1 302 ? 11.352 -2.500 -15.193 1.00 98.19 302 LEU A N 1
ATOM 2228 C CA . LEU A 1 302 ? 10.967 -1.994 -16.509 1.00 98.19 302 LEU A CA 1
ATOM 2229 C C . LEU A 1 302 ? 11.592 -2.834 -17.633 1.00 98.19 302 LEU A C 1
ATOM 2231 O O . LEU A 1 302 ? 12.763 -3.233 -17.581 1.00 98.19 302 LEU A O 1
ATOM 2235 N N . LYS A 1 303 ? 10.808 -3.067 -18.683 1.00 98.44 303 LYS A N 1
ATOM 2236 C CA . LYS A 1 303 ? 11.268 -3.609 -19.963 1.00 98.44 303 LYS A CA 1
ATOM 2237 C C . LYS A 1 303 ? 12.191 -2.593 -20.649 1.00 98.44 303 LYS A C 1
ATOM 2239 O O . LYS A 1 303 ? 12.125 -1.386 -20.430 1.00 98.44 303 LYS A O 1
ATOM 2244 N N . ILE A 1 304 ? 13.106 -3.082 -21.490 1.00 97.00 304 ILE A N 1
ATOM 2245 C CA . ILE A 1 304 ? 14.140 -2.231 -22.103 1.00 97.00 304 ILE A CA 1
ATOM 2246 C C . ILE A 1 304 ? 13.515 -1.226 -23.080 1.00 97.00 304 ILE A C 1
ATOM 2248 O O . ILE A 1 304 ? 13.248 -1.571 -24.232 1.00 97.00 304 ILE A O 1
ATOM 2252 N N . GLY A 1 305 ? 13.436 0.032 -22.651 1.00 97.06 305 GLY A N 1
ATOM 2253 C CA . GLY A 1 305 ? 12.960 1.155 -23.460 1.00 97.06 305 GLY A CA 1
ATOM 2254 C C . GLY A 1 305 ? 11.655 1.774 -22.970 1.00 97.06 305 GLY A C 1
ATOM 2255 O O . GLY A 1 305 ? 11.325 2.844 -23.472 1.00 97.06 305 GLY A O 1
ATOM 2256 N N . GLU A 1 306 ? 10.997 1.143 -21.997 1.00 98.25 306 GLU A N 1
ATOM 2257 C CA . GLU A 1 306 ? 9.751 1.619 -21.395 1.00 98.25 306 GLU A CA 1
ATOM 2258 C C . GLU A 1 306 ? 10.022 2.432 -20.113 1.00 98.25 306 GLU A C 1
ATOM 2260 O O . GLU A 1 306 ? 11.132 2.395 -19.566 1.00 98.25 306 GLU A O 1
ATOM 2265 N N . ASP A 1 307 ? 9.016 3.170 -19.640 1.00 97.19 307 ASP A N 1
ATOM 2266 C CA . ASP A 1 307 ? 9.116 4.113 -18.515 1.00 97.19 307 ASP A CA 1
ATOM 2267 C C . ASP A 1 307 ? 7.935 4.059 -17.517 1.00 97.19 307 ASP A C 1
ATOM 2269 O O . ASP A 1 307 ? 7.952 4.787 -16.524 1.00 97.19 307 ASP A O 1
ATOM 2273 N N . GLY A 1 308 ? 6.951 3.176 -17.724 1.00 97.25 308 GLY A N 1
ATOM 2274 C CA . GLY A 1 308 ? 5.758 3.033 -16.878 1.00 97.25 308 GLY A CA 1
ATOM 2275 C C . GLY A 1 308 ? 4.525 3.760 -17.428 1.00 97.25 308 GLY A C 1
ATOM 2276 O O . GLY A 1 308 ? 3.449 3.684 -16.827 1.00 97.25 308 GLY A O 1
ATOM 2277 N N . TYR A 1 309 ? 4.646 4.454 -18.566 1.00 97.12 309 TYR A N 1
ATOM 2278 C CA . TYR A 1 309 ? 3.540 5.149 -19.222 1.00 97.12 309 TYR A CA 1
ATOM 2279 C C . TYR A 1 309 ? 2.381 4.211 -19.608 1.00 97.12 309 TYR A C 1
ATOM 2281 O O . TYR A 1 309 ? 1.219 4.609 -19.457 1.00 97.12 309 TYR A O 1
ATOM 2289 N N . ASP A 1 310 ? 2.662 2.986 -20.067 1.00 96.62 310 ASP A N 1
ATOM 2290 C CA . ASP A 1 310 ? 1.652 1.967 -20.416 1.00 96.62 310 ASP A CA 1
ATOM 2291 C C . ASP A 1 310 ? 1.357 1.002 -19.236 1.00 96.62 310 ASP A C 1
ATOM 2293 O O . ASP A 1 310 ? 0.769 -0.067 -19.415 1.00 96.62 310 ASP A O 1
ATOM 2297 N N . GLY A 1 311 ? 1.715 1.399 -18.007 1.00 96.06 311 GLY A N 1
ATOM 2298 C CA . GLY A 1 311 ? 1.266 0.750 -16.774 1.00 96.06 311 GLY A CA 1
ATOM 2299 C C . GLY A 1 311 ? 1.919 -0.609 -16.536 1.00 96.06 311 GLY A C 1
ATOM 2300 O O . GLY A 1 311 ? 3.129 -0.770 -16.699 1.00 96.06 311 GLY A O 1
ATOM 2301 N N . ILE A 1 312 ? 1.128 -1.611 -16.141 1.00 96.62 312 ILE A N 1
ATOM 2302 C CA . ILE A 1 312 ? 1.626 -2.963 -15.819 1.00 96.62 312 ILE A CA 1
ATOM 2303 C C . ILE A 1 312 ? 2.325 -3.611 -17.030 1.00 96.62 312 ILE A C 1
ATOM 2305 O O . ILE A 1 312 ? 3.267 -4.395 -16.868 1.00 96.62 312 ILE A O 1
ATOM 2309 N N . GLU A 1 313 ? 1.921 -3.253 -18.252 1.00 97.12 313 GLU A N 1
ATOM 2310 C CA . GLU A 1 313 ? 2.501 -3.771 -19.496 1.00 97.12 313 GLU A CA 1
ATOM 2311 C C . GLU A 1 313 ? 3.940 -3.293 -19.762 1.00 97.12 313 GLU A C 1
ATOM 2313 O O . GLU A 1 313 ? 4.627 -3.910 -20.580 1.00 97.12 313 GLU A O 1
ATOM 2318 N N . ASP A 1 314 ? 4.461 -2.307 -19.026 1.00 98.31 314 ASP A N 1
ATOM 2319 C CA . ASP A 1 314 ? 5.863 -1.872 -19.126 1.00 98.31 314 ASP A CA 1
ATOM 2320 C C . ASP A 1 314 ? 6.821 -2.694 -18.252 1.00 98.31 314 ASP A C 1
ATOM 2322 O O . ASP A 1 314 ? 8.038 -2.659 -18.451 1.00 98.31 314 ASP A O 1
ATOM 2326 N N . TYR A 1 315 ? 6.299 -3.511 -17.333 1.00 98.44 315 TYR A N 1
ATOM 2327 C CA . TYR A 1 315 ? 7.104 -4.264 -16.370 1.00 98.44 315 TYR A CA 1
ATOM 2328 C C . TYR A 1 315 ? 7.241 -5.748 -16.737 1.00 98.44 315 TYR A C 1
ATOM 2330 O O . TYR A 1 315 ? 6.368 -6.356 -17.363 1.00 98.44 315 TYR A O 1
ATOM 2338 N N . GLU A 1 316 ? 8.359 -6.362 -16.351 1.00 98.31 316 GLU A N 1
ATOM 2339 C CA . GLU A 1 316 ? 8.578 -7.811 -16.402 1.00 98.31 316 GLU A CA 1
ATOM 2340 C C . GLU A 1 316 ? 9.034 -8.352 -15.040 1.00 98.31 316 GLU A C 1
ATOM 2342 O O . GLU A 1 316 ? 9.892 -7.764 -14.381 1.00 98.31 316 GLU A O 1
ATOM 2347 N N . PHE A 1 317 ? 8.478 -9.498 -14.636 1.00 98.44 317 PHE A N 1
ATOM 2348 C CA . PHE A 1 317 ? 8.985 -10.271 -13.503 1.00 98.44 317 PHE A CA 1
ATOM 2349 C C . PHE A 1 317 ? 10.272 -11.000 -13.901 1.00 98.44 317 PHE A C 1
ATOM 2351 O O . PHE A 1 317 ? 10.306 -11.716 -14.908 1.00 98.44 317 PHE A O 1
ATOM 2358 N N . MET A 1 318 ? 11.313 -10.874 -13.081 1.00 98.00 318 MET A N 1
ATOM 2359 C CA . MET A 1 318 ? 12.559 -11.620 -13.209 1.00 98.00 318 MET A CA 1
ATOM 2360 C C . MET A 1 318 ? 12.929 -12.294 -11.887 1.00 98.00 318 MET A C 1
ATOM 2362 O O . MET A 1 318 ? 13.451 -11.662 -10.971 1.00 98.00 318 MET A O 1
ATOM 2366 N N . GLU A 1 319 ? 12.722 -13.611 -11.824 1.00 96.94 319 GLU A N 1
ATOM 2367 C CA . GLU A 1 319 ? 13.073 -14.437 -10.665 1.00 96.94 319 GLU A CA 1
ATOM 2368 C C . GLU A 1 319 ? 14.524 -14.194 -10.205 1.00 96.94 319 GLU A C 1
ATOM 2370 O O . GLU A 1 319 ? 15.482 -14.413 -10.954 1.00 96.94 319 GLU A O 1
ATOM 2375 N N . GLY A 1 320 ? 14.679 -13.774 -8.947 1.00 95.06 320 GLY A N 1
ATOM 2376 C CA . GLY A 1 320 ? 15.975 -13.644 -8.285 1.00 95.06 320 GLY A CA 1
ATOM 2377 C C . GLY A 1 320 ? 16.767 -12.373 -8.599 1.00 95.06 320 GLY A C 1
ATOM 2378 O O . GLY A 1 320 ? 17.970 -12.368 -8.329 1.00 95.06 320 GLY A O 1
ATOM 2379 N N . ILE A 1 321 ? 16.144 -11.316 -9.145 1.00 97.81 321 ILE A N 1
ATOM 2380 C CA . ILE A 1 321 ? 16.723 -9.964 -9.009 1.00 97.81 321 ILE A CA 1
ATOM 2381 C C . ILE A 1 321 ? 16.479 -9.416 -7.600 1.00 97.81 321 ILE A C 1
ATOM 2383 O O . ILE A 1 321 ? 17.419 -8.913 -6.991 1.00 97.81 321 ILE A O 1
ATOM 2387 N N . GLY A 1 322 ? 15.253 -9.558 -7.084 1.00 98.19 322 GLY A N 1
ATOM 2388 C CA . GLY A 1 322 ? 14.855 -9.138 -5.742 1.00 98.19 322 GLY A CA 1
ATOM 2389 C C . GLY A 1 322 ? 14.607 -10.311 -4.794 1.00 98.19 322 GLY A C 1
ATOM 2390 O O . GLY A 1 322 ? 14.967 -11.458 -5.077 1.00 98.19 322 GLY A O 1
ATOM 2391 N N . ASP A 1 323 ? 13.979 -10.007 -3.660 1.00 98.25 323 ASP A N 1
ATOM 2392 C CA . ASP A 1 323 ? 13.700 -10.956 -2.576 1.00 98.25 323 ASP A CA 1
ATOM 2393 C C . ASP A 1 323 ? 12.303 -11.598 -2.683 1.00 98.25 323 ASP A C 1
ATOM 2395 O O . ASP A 1 323 ? 12.069 -12.673 -2.127 1.00 98.25 323 ASP A O 1
ATOM 2399 N N . LEU A 1 324 ? 11.378 -10.938 -3.387 1.00 98.44 324 LEU A N 1
ATOM 2400 C CA . LEU A 1 324 ? 9.953 -11.282 -3.439 1.00 98.44 324 LEU A CA 1
ATOM 2401 C C . LEU A 1 324 ? 9.564 -12.055 -4.710 1.00 98.44 324 LEU A C 1
ATOM 2403 O O . LEU A 1 324 ? 10.235 -11.977 -5.743 1.00 98.44 324 LEU A O 1
ATOM 2407 N N . ASP A 1 325 ? 8.465 -12.803 -4.625 1.00 98.12 325 ASP A N 1
ATOM 2408 C CA . ASP A 1 325 ? 7.897 -13.602 -5.713 1.00 98.12 325 ASP A CA 1
ATOM 2409 C C . ASP A 1 325 ? 7.034 -12.785 -6.695 1.00 98.12 325 ASP A C 1
ATOM 2411 O O . ASP A 1 325 ? 6.947 -11.556 -6.616 1.00 98.12 325 ASP A O 1
ATOM 2415 N N . GLU A 1 326 ? 6.398 -13.459 -7.657 1.00 97.56 326 GLU A N 1
ATOM 2416 C CA . GLU A 1 326 ? 5.590 -12.804 -8.692 1.00 97.56 326 GLU A CA 1
ATOM 2417 C C . GLU A 1 326 ? 4.303 -12.145 -8.164 1.00 97.56 326 GLU A C 1
ATOM 2419 O O . GLU A 1 326 ? 3.668 -11.382 -8.882 1.00 97.56 326 GLU A O 1
ATOM 2424 N N . CYS A 1 327 ? 3.921 -12.388 -6.908 1.00 97.69 327 CYS A N 1
ATOM 2425 C CA . CYS A 1 327 ? 2.816 -11.693 -6.251 1.00 97.69 327 CYS A CA 1
ATOM 2426 C C . CYS A 1 327 ? 3.293 -10.630 -5.248 1.00 97.69 327 CYS A C 1
ATOM 2428 O O . CYS A 1 327 ? 2.479 -10.108 -4.488 1.00 97.69 327 CYS A O 1
ATOM 2430 N N . ASN A 1 328 ? 4.584 -10.277 -5.258 1.00 98.19 328 ASN A N 1
ATOM 2431 C CA . ASN A 1 328 ? 5.221 -9.339 -4.328 1.00 98.19 328 ASN A CA 1
ATOM 2432 C C . ASN A 1 328 ? 5.180 -9.810 -2.857 1.00 98.19 328 ASN A C 1
ATOM 2434 O O . ASN A 1 328 ? 4.984 -9.018 -1.929 1.00 98.19 328 ASN A O 1
ATOM 2438 N N . GLY A 1 329 ? 5.341 -11.120 -2.631 1.00 97.88 329 GLY A N 1
ATOM 2439 C CA . GLY A 1 329 ? 5.431 -11.707 -1.294 1.00 97.88 329 GLY A CA 1
ATOM 2440 C C . GLY A 1 329 ? 6.463 -12.825 -1.170 1.00 97.88 329 GLY A C 1
ATOM 2441 O O . GLY A 1 329 ? 7.194 -13.145 -2.105 1.00 97.88 329 GLY A O 1
ATOM 2442 N N . HIS A 1 330 ? 6.565 -13.401 0.027 1.00 96.75 330 HIS A N 1
ATOM 2443 C CA . HIS A 1 330 ? 7.448 -14.534 0.322 1.00 96.75 330 HIS A CA 1
ATOM 2444 C C . HIS A 1 330 ? 6.960 -15.335 1.538 1.00 96.75 330 HIS A C 1
ATOM 2446 O O . HIS A 1 330 ? 5.950 -15.005 2.159 1.00 96.75 330 HIS A O 1
ATOM 2452 N N . PHE A 1 331 ? 7.676 -16.407 1.895 1.00 95.44 331 PHE A N 1
ATOM 2453 C CA . PHE A 1 331 ? 7.406 -17.188 3.107 1.00 95.44 331 PHE A CA 1
ATOM 2454 C C . PHE A 1 331 ? 8.539 -17.022 4.126 1.00 95.44 331 PHE A C 1
ATOM 2456 O O . PHE A 1 331 ? 9.614 -17.606 3.970 1.00 95.44 331 PHE A O 1
ATOM 2463 N N . ALA A 1 332 ? 8.266 -16.307 5.218 1.00 93.62 332 ALA A N 1
ATOM 2464 C CA . ALA A 1 332 ? 9.197 -16.132 6.332 1.00 93.62 332 ALA A CA 1
ATOM 2465 C C . ALA A 1 332 ? 8.473 -16.121 7.691 1.00 93.62 332 ALA A C 1
ATOM 2467 O O . ALA A 1 332 ? 7.246 -16.227 7.773 1.00 93.62 332 ALA A O 1
ATOM 2468 N N . VAL A 1 333 ? 9.247 -16.061 8.778 1.00 92.19 333 VAL A N 1
ATOM 2469 C CA . VAL A 1 333 ? 8.728 -15.915 10.148 1.00 92.19 333 VAL A CA 1
ATOM 2470 C C . VAL A 1 333 ? 8.468 -14.444 10.449 1.00 92.19 333 VAL A C 1
ATOM 2472 O O . VAL A 1 333 ? 9.312 -13.605 10.162 1.00 92.19 333 VAL A O 1
ATOM 2475 N N . THR A 1 334 ? 7.336 -14.138 11.080 1.00 89.75 334 THR A N 1
ATOM 2476 C CA . THR A 1 334 ? 6.990 -12.769 11.497 1.00 89.75 334 THR A CA 1
ATOM 2477 C C . THR A 1 334 ? 6.686 -12.727 13.002 1.00 89.75 334 THR A C 1
ATOM 2479 O O . THR A 1 334 ? 6.500 -13.791 13.611 1.00 89.75 334 THR A O 1
ATOM 2482 N N . PRO A 1 335 ? 6.632 -11.544 13.646 1.00 88.25 335 PRO A N 1
ATOM 2483 C CA . PRO A 1 335 ? 6.331 -11.440 15.079 1.00 88.25 335 PRO A CA 1
ATOM 2484 C C . PRO A 1 335 ? 4.979 -12.068 15.473 1.00 88.25 335 PRO A C 1
ATOM 2486 O O . PRO A 1 335 ? 4.858 -12.671 16.545 1.00 88.25 335 PRO A O 1
ATOM 2489 N N . GLU A 1 336 ? 3.980 -11.967 14.593 1.00 91.06 336 GLU A N 1
ATOM 2490 C CA . GLU A 1 336 ? 2.624 -12.507 14.750 1.00 91.06 336 GLU A CA 1
ATOM 2491 C C . GLU A 1 336 ? 2.478 -13.953 14.227 1.00 91.06 336 GLU A C 1
ATOM 2493 O O . GLU A 1 336 ? 1.558 -14.670 14.628 1.00 91.06 336 GLU A O 1
ATOM 2498 N N . ALA A 1 337 ? 3.390 -14.408 13.358 1.00 89.25 337 ALA A N 1
ATOM 2499 C CA . ALA A 1 337 ? 3.446 -15.769 12.820 1.00 89.25 337 ALA A CA 1
ATOM 2500 C C . ALA A 1 337 ? 4.834 -16.417 13.047 1.00 89.25 337 ALA A C 1
ATOM 2502 O O . ALA A 1 337 ? 5.577 -16.685 12.096 1.00 89.25 337 ALA A O 1
ATOM 2503 N N . PRO A 1 338 ? 5.198 -16.754 14.304 1.00 87.94 338 PRO A N 1
ATOM 2504 C CA . PRO A 1 338 ? 6.541 -17.235 14.659 1.00 87.94 338 PRO A CA 1
ATOM 2505 C C . PRO A 1 338 ? 6.896 -18.629 14.111 1.00 87.94 338 PRO A C 1
ATOM 2507 O O . PRO A 1 338 ? 8.044 -19.054 14.221 1.00 87.94 338 PRO A O 1
ATOM 2510 N N . ASN A 1 339 ? 5.930 -19.355 13.536 1.00 88.06 339 ASN A N 1
ATOM 2511 C CA . ASN A 1 339 ? 6.176 -20.626 12.846 1.00 88.06 339 ASN A CA 1
ATOM 2512 C C . ASN A 1 339 ? 6.365 -20.467 11.324 1.00 88.06 339 ASN A C 1
ATOM 2514 O O . ASN A 1 339 ? 6.627 -21.458 10.646 1.00 88.06 339 ASN A O 1
ATOM 2518 N N . GLY A 1 340 ? 6.226 -19.247 10.801 1.00 90.56 340 GLY A N 1
ATOM 2519 C CA . GLY A 1 340 ? 6.258 -18.948 9.376 1.00 90.56 340 GLY A CA 1
ATOM 2520 C C . GLY A 1 340 ? 4.865 -18.830 8.761 1.00 90.56 340 GLY A C 1
ATOM 2521 O O . GLY A 1 340 ? 3.963 -19.615 9.073 1.00 90.56 340 GLY A O 1
ATOM 2522 N N . THR A 1 341 ? 4.715 -17.853 7.871 1.00 93.69 341 THR A N 1
ATOM 2523 C CA . THR A 1 341 ? 3.559 -17.690 6.985 1.00 93.69 341 THR A CA 1
ATOM 2524 C C . THR A 1 341 ? 4.004 -17.103 5.652 1.00 93.69 341 THR A C 1
ATOM 2526 O O . THR A 1 341 ? 4.996 -16.374 5.583 1.00 93.69 341 THR A O 1
ATOM 2529 N N . TYR A 1 342 ? 3.227 -17.369 4.604 1.00 96.44 342 TYR A N 1
ATOM 2530 C CA . TYR A 1 342 ? 3.276 -16.524 3.423 1.00 96.44 342 TYR A CA 1
ATOM 2531 C C . TYR A 1 342 ? 2.729 -15.132 3.775 1.00 96.44 342 TYR A C 1
ATOM 2533 O O . TYR A 1 342 ? 1.796 -15.026 4.580 1.00 96.44 342 TYR A O 1
ATOM 2541 N N . HIS A 1 343 ? 3.340 -14.086 3.232 1.00 97.75 343 HIS A N 1
ATOM 2542 C CA . HIS A 1 343 ? 2.913 -12.698 3.379 1.00 97.75 343 HIS A CA 1
ATOM 2543 C C . HIS A 1 343 ? 3.497 -11.829 2.263 1.00 97.75 343 HIS A C 1
ATOM 2545 O O . HIS A 1 343 ? 4.496 -12.185 1.638 1.00 97.75 343 HIS A O 1
ATOM 2551 N N . TYR A 1 344 ? 2.858 -10.690 2.026 1.00 98.44 344 TYR A N 1
ATOM 2552 C CA . TYR A 1 344 ? 3.272 -9.692 1.044 1.00 98.44 344 TYR A CA 1
ATOM 2553 C C . TYR A 1 344 ? 4.068 -8.563 1.695 1.00 98.44 344 TYR A C 1
ATOM 2555 O O . TYR A 1 344 ? 4.041 -8.418 2.919 1.00 98.44 344 TYR A O 1
ATOM 2563 N N . HIS A 1 345 ? 4.696 -7.714 0.883 1.00 98.38 345 HIS A N 1
ATOM 2564 C CA . HIS A 1 345 ? 5.308 -6.464 1.340 1.00 98.38 345 HIS A CA 1
ATOM 2565 C C . HIS A 1 345 ? 4.813 -5.252 0.544 1.00 98.38 345 HIS A C 1
ATOM 2567 O O . HIS A 1 345 ? 4.434 -5.383 -0.622 1.00 98.38 345 HIS A O 1
ATOM 2573 N N . SER A 1 346 ? 4.851 -4.070 1.169 1.00 98.00 346 SER A N 1
ATOM 2574 C CA . SER A 1 346 ? 4.926 -2.816 0.421 1.00 98.00 346 SER A CA 1
ATOM 2575 C C . SER A 1 346 ? 6.363 -2.586 -0.051 1.00 98.00 346 SER A C 1
ATOM 2577 O O . SER A 1 346 ? 7.296 -2.744 0.734 1.00 98.00 346 SER A O 1
ATOM 2579 N N . THR A 1 347 ? 6.583 -2.224 -1.312 1.00 97.81 347 THR A N 1
ATOM 2580 C CA . THR A 1 347 ? 7.934 -2.158 -1.906 1.00 97.81 347 THR A CA 1
ATOM 2581 C C . THR A 1 347 ? 8.316 -0.754 -2.361 1.00 97.81 347 THR A C 1
ATOM 2583 O O . THR A 1 347 ? 7.573 -0.100 -3.088 1.00 97.81 347 THR A O 1
ATOM 2586 N N . LEU A 1 348 ? 9.509 -0.295 -1.961 1.00 96.88 348 LEU A N 1
ATOM 2587 C CA . LEU A 1 348 ? 10.058 1.005 -2.368 1.00 96.88 348 LEU A CA 1
ATOM 2588 C C . LEU A 1 348 ? 11.028 0.859 -3.543 1.00 96.88 348 LEU A C 1
ATOM 2590 O O . LEU A 1 348 ? 10.952 1.648 -4.486 1.00 96.88 348 LEU A O 1
ATOM 2594 N N . THR A 1 349 ? 11.888 -0.166 -3.510 1.00 97.75 349 THR A N 1
ATOM 2595 C CA . THR A 1 349 ? 12.858 -0.479 -4.570 1.00 97.75 349 THR A CA 1
ATOM 2596 C C . THR A 1 349 ? 12.717 -1.905 -5.112 1.00 97.75 349 THR A C 1
ATOM 2598 O O . THR A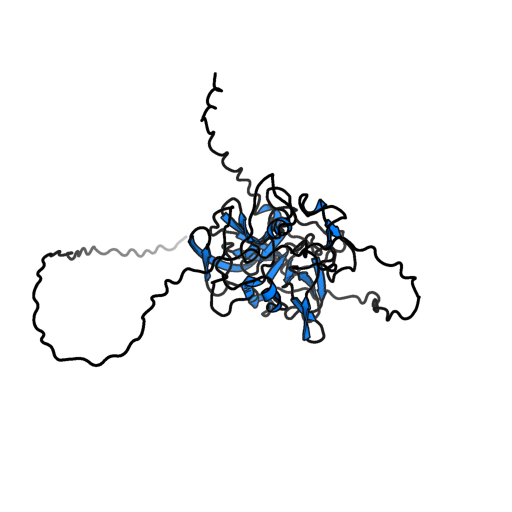 1 349 ? 12.131 -2.793 -4.480 1.00 97.75 349 THR A O 1
ATOM 2601 N N . ASN A 1 350 ? 13.238 -2.125 -6.320 1.00 98.38 350 ASN A N 1
ATOM 2602 C CA . ASN A 1 350 ? 13.438 -3.454 -6.892 1.00 98.38 350 ASN A CA 1
ATOM 2603 C C . ASN A 1 350 ? 14.894 -3.930 -6.737 1.00 98.38 350 ASN A C 1
ATOM 2605 O O . ASN A 1 350 ? 15.781 -3.177 -6.332 1.00 98.38 350 ASN A O 1
ATOM 2609 N N . GLY A 1 351 ? 15.152 -5.185 -7.103 1.00 97.81 351 GLY A N 1
ATOM 2610 C CA . GLY A 1 351 ? 16.485 -5.791 -7.021 1.00 97.81 351 GLY A CA 1
ATOM 2611 C C . GLY A 1 351 ? 17.587 -5.141 -7.877 1.00 97.81 351 GLY A C 1
ATOM 2612 O O . GLY A 1 351 ? 18.770 -5.302 -7.573 1.00 97.81 351 GLY A O 1
ATOM 2613 N N . ASP A 1 352 ? 17.224 -4.387 -8.922 1.00 97.00 352 ASP A N 1
ATOM 2614 C CA . ASP A 1 352 ? 18.167 -3.622 -9.756 1.00 97.00 352 ASP A CA 1
ATOM 2615 C C . ASP A 1 352 ? 18.453 -2.207 -9.176 1.00 97.00 352 ASP A C 1
ATOM 2617 O O . ASP A 1 352 ? 19.435 -1.567 -9.564 1.00 97.00 352 ASP A O 1
ATOM 2621 N N . GLY A 1 353 ? 17.669 -1.751 -8.186 1.00 96.25 353 GLY A N 1
ATOM 2622 C CA . GLY A 1 353 ? 17.792 -0.450 -7.511 1.00 96.25 353 GLY A CA 1
ATOM 2623 C C . GLY A 1 353 ? 16.899 0.669 -8.066 1.00 96.25 353 GLY A C 1
ATOM 2624 O O . GLY A 1 353 ? 17.058 1.820 -7.654 1.00 96.25 353 GLY A O 1
ATOM 2625 N N . ASP A 1 354 ? 15.981 0.337 -8.976 1.00 96.75 354 ASP A N 1
ATOM 2626 C CA . ASP A 1 354 ? 14.935 1.222 -9.502 1.00 96.75 354 ASP A CA 1
ATOM 2627 C C . ASP A 1 354 ? 13.647 1.114 -8.648 1.00 96.75 354 ASP A C 1
ATOM 2629 O O . ASP A 1 354 ? 13.649 0.509 -7.571 1.00 96.75 354 ASP A O 1
ATOM 2633 N N . LEU A 1 355 ? 12.537 1.712 -9.102 1.00 97.56 355 LEU A N 1
ATOM 2634 C CA . LEU A 1 355 ? 11.245 1.686 -8.401 1.00 97.56 355 LEU A CA 1
ATOM 2635 C C . LEU A 1 355 ? 10.751 0.261 -8.104 1.00 97.56 355 LEU A C 1
ATOM 2637 O O . LEU A 1 355 ? 10.734 -0.614 -8.970 1.00 97.56 355 LEU A O 1
ATOM 2641 N N . GLY A 1 356 ? 10.275 0.058 -6.875 1.00 97.62 356 GLY A N 1
ATOM 2642 C CA . GLY A 1 356 ? 9.734 -1.205 -6.376 1.00 97.62 356 GLY A CA 1
ATOM 2643 C C . GLY A 1 356 ? 8.325 -1.545 -6.860 1.00 97.62 356 GLY A C 1
ATOM 2644 O O . GLY A 1 356 ? 7.526 -2.008 -6.049 1.00 97.62 356 GLY A O 1
ATOM 2645 N N . PHE A 1 357 ? 8.007 -1.344 -8.143 1.00 98.38 357 PHE A N 1
ATOM 2646 C CA . PHE A 1 357 ? 6.771 -1.858 -8.755 1.00 98.38 357 PHE A CA 1
ATOM 2647 C C . PHE A 1 357 ? 6.611 -3.348 -8.396 1.00 98.38 357 PHE A C 1
ATOM 2649 O O . PHE A 1 357 ? 7.615 -4.059 -8.429 1.00 98.38 357 PHE A O 1
ATOM 2656 N N . PRO A 1 358 ? 5.422 -3.859 -8.029 1.00 97.75 358 PRO A N 1
ATOM 2657 C CA . PRO A 1 358 ? 4.098 -3.247 -8.140 1.00 97.75 358 PRO A CA 1
ATOM 2658 C C . PRO A 1 358 ? 3.655 -2.483 -6.883 1.00 97.75 358 PRO A C 1
ATOM 2660 O O . PRO A 1 358 ? 2.474 -2.179 -6.743 1.00 97.75 358 PRO A O 1
ATOM 2663 N N . TYR A 1 359 ? 4.588 -2.180 -5.970 1.00 97.88 359 TYR A N 1
ATOM 2664 C CA . TYR A 1 359 ? 4.405 -1.452 -4.699 1.00 97.88 359 TYR A CA 1
ATOM 2665 C C . TYR A 1 359 ? 3.559 -2.174 -3.643 1.00 97.88 359 TYR A C 1
ATOM 2667 O O . TYR A 1 359 ? 3.831 -2.028 -2.456 1.00 97.88 359 TYR A O 1
ATOM 2675 N N . PHE A 1 360 ? 2.597 -2.986 -4.073 1.00 98.12 360 PHE A N 1
ATOM 2676 C CA . PHE A 1 360 ? 1.674 -3.827 -3.312 1.00 98.12 360 PHE A CA 1
ATOM 2677 C C . PHE A 1 360 ? 1.406 -5.132 -4.108 1.00 98.12 360 PHE A C 1
ATOM 2679 O O . PHE A 1 360 ? 2.019 -5.332 -5.161 1.00 98.12 360 PHE A O 1
ATOM 2686 N N . PRO A 1 361 ? 0.558 -6.074 -3.641 1.00 97.50 361 PRO A N 1
ATOM 2687 C CA . PRO A 1 361 ? 0.338 -7.342 -4.344 1.00 97.50 361 PRO A CA 1
ATOM 2688 C C . PRO A 1 361 ? -0.275 -7.173 -5.742 1.00 97.50 361 PRO A C 1
ATOM 2690 O O . PRO A 1 361 ? -1.372 -6.638 -5.885 1.00 97.50 361 PRO A O 1
ATOM 2693 N N . LEU A 1 362 ? 0.403 -7.705 -6.766 1.00 96.31 362 LEU A N 1
ATOM 2694 C CA . LEU A 1 362 ? -0.105 -7.770 -8.148 1.00 96.31 362 LEU A CA 1
ATOM 2695 C C . LEU A 1 362 ? -0.913 -9.049 -8.423 1.00 96.31 362 LEU A C 1
ATOM 2697 O O . LEU A 1 362 ? -1.691 -9.124 -9.373 1.00 96.31 362 LEU A O 1
ATOM 2701 N N . CYS A 1 363 ? -0.757 -10.065 -7.577 1.00 96.94 363 CYS A N 1
ATOM 2702 C CA . CYS A 1 363 ? -1.575 -11.267 -7.585 1.00 96.94 363 CYS A CA 1
ATOM 2703 C C . CYS A 1 363 ? -1.756 -11.834 -6.179 1.00 96.94 363 CYS A C 1
ATOM 2705 O O . CYS A 1 363 ? -1.134 -11.383 -5.219 1.00 96.94 363 CYS A O 1
ATOM 2707 N N . TYR A 1 364 ? -2.627 -12.831 -6.070 1.00 97.00 364 TYR A N 1
ATOM 2708 C CA . TYR A 1 364 ? -2.959 -13.494 -4.822 1.00 97.00 364 TYR A CA 1
ATOM 2709 C C . TYR A 1 364 ? -2.477 -14.947 -4.833 1.00 97.00 364 TYR A C 1
ATOM 2711 O O . TYR A 1 364 ? -2.852 -15.735 -5.708 1.00 97.00 364 TYR A O 1
ATOM 2719 N N . LYS A 1 365 ? -1.664 -15.317 -3.839 1.00 95.62 365 LYS A N 1
ATOM 2720 C CA . LYS A 1 365 ? -1.233 -16.701 -3.585 1.00 95.62 365 LYS A CA 1
ATOM 2721 C C . LYS A 1 365 ? -2.251 -17.516 -2.797 1.00 95.62 365 LYS A C 1
ATOM 2723 O O . LYS A 1 365 ? -2.153 -18.741 -2.798 1.00 95.62 365 LYS A O 1
ATOM 2728 N N . GLY A 1 366 ? -3.182 -16.885 -2.090 1.00 94.25 366 GLY A N 1
ATOM 2729 C CA . GLY A 1 366 ? -4.221 -17.572 -1.331 1.00 94.25 366 GLY A CA 1
ATOM 2730 C C . GLY A 1 366 ? -5.537 -17.761 -2.088 1.00 94.25 366 GLY A C 1
ATOM 2731 O O . GLY A 1 366 ? -5.659 -17.476 -3.279 1.00 94.25 366 GLY A O 1
ATOM 2732 N N . ILE A 1 367 ? -6.546 -18.253 -1.371 1.00 91.44 367 ILE A N 1
ATOM 2733 C CA . ILE A 1 367 ? -7.928 -18.329 -1.859 1.00 91.44 367 ILE A CA 1
ATOM 2734 C C . ILE A 1 367 ? -8.581 -16.946 -1.709 1.00 91.44 367 ILE A C 1
ATOM 2736 O O . ILE A 1 367 ? -8.887 -16.516 -0.599 1.00 91.44 367 ILE A O 1
ATOM 2740 N N . VAL A 1 368 ? -8.789 -16.256 -2.831 1.00 87.44 368 VAL A N 1
ATOM 2741 C CA . VAL A 1 368 ? -9.304 -14.875 -2.885 1.00 87.44 368 VAL A CA 1
ATOM 2742 C C . VAL A 1 368 ? -10.776 -14.786 -2.489 1.00 87.44 368 VAL A C 1
ATOM 2744 O O . VAL A 1 368 ? -11.607 -15.547 -2.986 1.00 87.44 368 VAL A O 1
ATOM 2747 N N . ASN A 1 369 ? -11.123 -13.786 -1.676 1.00 76.88 369 ASN A N 1
ATOM 2748 C CA . ASN A 1 369 ? -12.499 -13.323 -1.543 1.00 76.88 369 ASN A CA 1
ATOM 2749 C C . ASN A 1 369 ? -12.821 -12.284 -2.637 1.00 76.88 369 ASN A C 1
ATOM 2751 O O . ASN A 1 369 ? -12.507 -11.098 -2.509 1.00 76.88 369 ASN A O 1
ATOM 2755 N N . GLU A 1 370 ? -13.454 -12.742 -3.722 1.00 73.56 370 GLU A N 1
ATOM 2756 C CA . GLU A 1 370 ? -13.829 -11.904 -4.872 1.00 73.56 370 GLU A CA 1
ATOM 2757 C C . GLU A 1 370 ? -14.881 -10.824 -4.543 1.00 73.56 370 GLU A C 1
ATOM 2759 O O . GLU A 1 370 ? -14.996 -9.855 -5.298 1.00 73.56 370 GLU A O 1
ATOM 2764 N N . ASP A 1 371 ? -15.623 -10.913 -3.428 1.00 74.94 371 ASP A N 1
ATOM 2765 C CA . ASP A 1 371 ? -16.645 -9.908 -3.082 1.00 74.94 371 ASP A CA 1
ATOM 2766 C C . ASP A 1 371 ? -16.021 -8.524 -2.807 1.00 74.94 371 ASP A C 1
ATOM 2768 O O . ASP A 1 371 ? -16.649 -7.503 -3.094 1.00 74.94 371 ASP A O 1
ATOM 2772 N N . ASN A 1 372 ? -14.760 -8.469 -2.352 1.00 76.69 372 ASN A N 1
ATOM 2773 C CA . ASN A 1 372 ? -14.021 -7.209 -2.182 1.00 76.69 372 ASN A CA 1
ATOM 2774 C C . ASN A 1 372 ? -13.762 -6.481 -3.513 1.00 76.69 372 ASN A C 1
ATOM 2776 O O . ASN A 1 372 ? -13.659 -5.260 -3.527 1.00 76.69 372 ASN A O 1
ATOM 2780 N N . THR A 1 373 ? -13.690 -7.196 -4.641 1.00 65.69 373 THR A N 1
ATOM 2781 C CA . THR A 1 373 ? -13.429 -6.579 -5.959 1.00 65.69 373 THR A CA 1
ATOM 2782 C C . THR A 1 373 ? -14.642 -5.825 -6.520 1.00 65.69 373 THR A C 1
ATOM 2784 O O . THR A 1 373 ? -14.519 -5.073 -7.483 1.00 65.69 373 THR A O 1
ATOM 2787 N N . GLN A 1 374 ? -15.823 -6.000 -5.914 1.00 53.38 374 GLN A N 1
ATOM 2788 C CA . GLN A 1 374 ? -17.085 -5.386 -6.343 1.00 53.38 374 GLN A CA 1
ATOM 2789 C C . GLN A 1 374 ? -17.482 -4.146 -5.520 1.00 53.38 374 GLN A C 1
ATOM 2791 O O . GLN A 1 374 ? -18.494 -3.512 -5.828 1.00 53.38 374 GLN A O 1
ATOM 2796 N N . THR A 1 375 ? -16.746 -3.800 -4.457 1.00 47.34 375 THR A N 1
ATOM 2797 C CA . THR A 1 375 ? -17.139 -2.718 -3.531 1.00 47.34 375 THR A CA 1
ATOM 2798 C C . THR A 1 375 ? -16.852 -1.318 -4.082 1.00 47.34 375 THR A C 1
ATOM 2800 O O . THR A 1 375 ? -17.621 -0.395 -3.805 1.00 47.34 375 THR A O 1
ATOM 2803 N N . THR A 1 376 ? -15.808 -1.165 -4.901 1.00 42.81 376 THR A N 1
ATOM 2804 C CA . THR A 1 376 ? -15.334 0.128 -5.427 1.00 42.81 376 THR A CA 1
ATOM 2805 C C . THR A 1 376 ? -15.969 0.507 -6.774 1.00 42.81 376 THR A C 1
ATOM 2807 O O . THR A 1 376 ? -16.395 1.651 -6.934 1.00 42.81 376 THR A O 1
ATOM 2810 N N . ASP A 1 377 ? -16.186 -0.435 -7.707 1.00 36.62 377 ASP A N 1
ATOM 2811 C CA . ASP A 1 377 ? -16.901 -0.176 -8.980 1.00 36.62 377 ASP A CA 1
ATOM 2812 C C . ASP A 1 377 ? -18.438 -0.159 -8.820 1.00 36.62 377 ASP A C 1
ATOM 2814 O O . ASP A 1 377 ? -19.210 -0.756 -9.575 1.00 36.62 377 ASP A O 1
ATOM 2818 N N . SER A 1 378 ? -18.935 0.579 -7.823 1.00 29.31 378 SER A N 1
ATOM 2819 C CA . SER A 1 378 ? -20.375 0.778 -7.606 1.00 29.31 378 SER A CA 1
ATOM 2820 C C . SER A 1 378 ? -21.010 1.794 -8.578 1.00 29.31 378 SER A C 1
ATOM 2822 O O . SER A 1 378 ? -21.953 2.518 -8.239 1.00 29.31 378 SER A O 1
ATOM 2824 N N . GLY A 1 379 ? -20.539 1.815 -9.832 1.00 30.58 379 GLY A N 1
ATOM 2825 C CA . GLY A 1 379 ? -21.319 2.210 -11.010 1.00 30.58 379 GLY A CA 1
ATOM 2826 C C . GLY A 1 379 ? -21.835 3.649 -11.052 1.00 30.58 379 GLY A C 1
ATOM 2827 O O . GLY A 1 379 ? -22.740 3.956 -11.839 1.00 30.58 379 GLY A O 1
ATOM 2828 N N . ARG A 1 380 ? -21.289 4.560 -10.238 1.00 29.05 380 ARG A N 1
ATOM 2829 C CA . ARG A 1 380 ? -21.545 5.997 -10.379 1.00 29.05 380 ARG A CA 1
ATOM 2830 C C . ARG A 1 380 ? -20.753 6.532 -11.561 1.00 29.05 380 ARG A C 1
ATOM 2832 O O . ARG A 1 380 ? -19.711 7.154 -11.390 1.00 29.05 380 ARG A O 1
ATOM 2839 N N . VAL A 1 381 ? -21.316 6.335 -12.757 1.00 29.30 381 VAL A N 1
ATOM 2840 C CA . VAL A 1 381 ? -20.964 7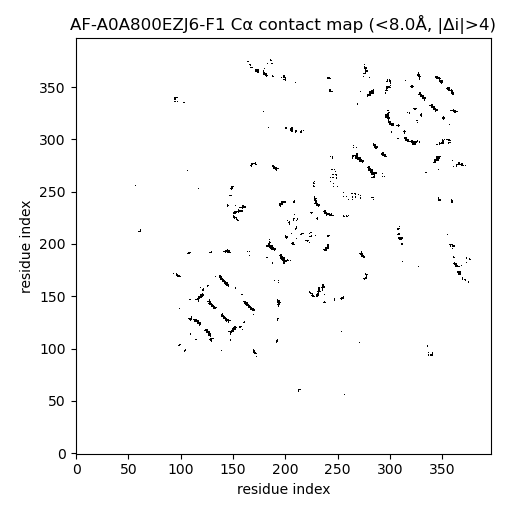.096 -13.963 1.00 29.30 381 VAL A CA 1
ATOM 2841 C C . VAL A 1 381 ? -20.760 8.556 -13.544 1.00 29.30 381 VAL A C 1
ATOM 2843 O O . VAL A 1 381 ? -21.714 9.145 -13.015 1.00 29.30 381 VAL A O 1
ATOM 2846 N N . PRO A 1 382 ? -19.559 9.139 -13.736 1.00 34.44 382 PRO A N 1
ATOM 2847 C CA . PRO A 1 382 ? -19.311 10.521 -13.365 1.00 34.44 382 PRO A CA 1
ATOM 2848 C C . PRO A 1 382 ? -20.391 11.410 -13.984 1.00 34.44 382 PRO A C 1
ATOM 2850 O O . PRO A 1 382 ? -20.748 11.197 -15.151 1.00 34.44 382 PRO A O 1
ATOM 2853 N N . PRO A 1 383 ? -20.943 12.399 -13.254 1.00 29.72 383 PRO A N 1
ATOM 2854 C CA . PRO A 1 383 ? -21.795 13.392 -13.881 1.00 29.72 383 PRO A CA 1
ATOM 2855 C C . PRO A 1 383 ? -21.004 13.979 -15.046 1.00 29.72 383 PRO A C 1
ATOM 2857 O O . PRO A 1 383 ? -19.926 14.530 -14.822 1.00 29.72 383 PRO A O 1
ATOM 2860 N N . GLN A 1 384 ? -21.500 13.826 -16.282 1.00 30.91 384 GLN A N 1
ATOM 2861 C CA . GLN A 1 384 ? -20.830 14.445 -17.423 1.00 30.91 384 GLN A CA 1
ATOM 2862 C C . GLN A 1 384 ? -20.620 15.926 -17.086 1.00 30.91 384 GLN A C 1
ATOM 2864 O O . GLN A 1 384 ? -21.575 16.560 -16.611 1.00 30.91 384 GLN A O 1
ATOM 2869 N N . PRO A 1 385 ? -19.404 16.475 -17.286 1.00 37.66 385 PRO A N 1
ATOM 2870 C CA . PRO A 1 385 ? -19.163 17.882 -17.021 1.00 37.66 385 PRO A CA 1
ATOM 2871 C C . PRO A 1 385 ? -20.227 18.683 -17.778 1.00 37.66 385 PRO A C 1
ATOM 2873 O O . PRO A 1 385 ? -20.523 18.345 -18.929 1.00 37.66 385 PRO A O 1
ATOM 2876 N N . PRO A 1 386 ? -20.861 19.681 -17.136 1.00 36.72 386 PRO A N 1
ATOM 2877 C CA . PRO A 1 386 ? -22.007 20.359 -17.718 1.00 36.72 386 PRO A CA 1
ATOM 2878 C C . PRO A 1 386 ? -21.622 20.886 -19.094 1.00 36.72 386 PRO A C 1
ATOM 2880 O O . PRO A 1 386 ? -20.613 21.582 -19.209 1.00 36.72 386 PRO A O 1
ATOM 2883 N N . ASP A 1 387 ? -22.422 20.545 -20.113 1.00 35.25 387 ASP A N 1
ATOM 2884 C CA . ASP A 1 387 ? -22.213 20.971 -21.497 1.00 35.25 387 ASP A CA 1
ATOM 2885 C C . ASP A 1 387 ? -21.888 22.468 -21.519 1.00 35.25 387 ASP A C 1
ATOM 2887 O O . ASP A 1 387 ? -22.771 23.324 -21.368 1.00 35.25 387 ASP A O 1
ATOM 2891 N N . PHE A 1 388 ? -20.610 22.797 -21.720 1.00 40.56 388 PHE A N 1
ATOM 2892 C CA . PHE A 1 388 ? -20.188 24.168 -21.936 1.00 40.56 388 PHE A CA 1
ATOM 2893 C C . PHE A 1 388 ? -20.664 24.570 -23.330 1.00 40.56 388 PHE A C 1
ATOM 2895 O O . PHE A 1 388 ? -19.913 24.594 -24.304 1.00 40.56 388 PHE A O 1
ATOM 2902 N N . ALA A 1 389 ? -21.934 24.972 -23.402 1.00 39.34 389 ALA A N 1
ATOM 2903 C CA . ALA A 1 389 ? -22.568 25.646 -24.528 1.00 39.34 389 ALA A CA 1
ATOM 2904 C C . ALA A 1 389 ? -22.001 27.072 -24.740 1.00 39.34 389 ALA A C 1
ATOM 2906 O O . ALA A 1 389 ? -22.716 28.011 -25.093 1.00 39.34 389 ALA A O 1
ATOM 2907 N N . GLY A 1 390 ? -20.692 27.240 -24.536 1.00 36.69 390 GLY A N 1
ATOM 2908 C CA . GLY A 1 390 ? -19.891 28.374 -24.964 1.00 36.69 390 GLY A CA 1
ATOM 2909 C C . GLY A 1 390 ? -19.438 28.143 -26.399 1.00 36.69 390 GLY A C 1
ATOM 2910 O O . GLY A 1 390 ? -18.359 27.610 -26.647 1.00 36.69 390 GLY A O 1
ATOM 2911 N N . GLY A 1 391 ? -20.278 28.528 -27.361 1.00 36.66 391 GLY A N 1
ATOM 2912 C CA . GLY A 1 391 ? -19.936 28.421 -28.778 1.00 36.66 391 GLY A CA 1
ATOM 2913 C C . GLY A 1 391 ? -18.615 29.133 -29.097 1.00 36.66 391 GLY A C 1
ATOM 2914 O O . GLY A 1 391 ? -18.404 30.271 -28.673 1.00 36.66 391 GLY A O 1
ATOM 2915 N N . ARG A 1 392 ? -17.737 28.474 -29.869 1.00 41.06 392 ARG A N 1
ATOM 2916 C CA . ARG A 1 392 ? -16.470 29.065 -30.334 1.00 41.06 392 ARG A CA 1
ATOM 2917 C C . ARG A 1 392 ? -16.719 30.449 -30.961 1.00 41.06 392 ARG A C 1
ATOM 2919 O O . ARG A 1 392 ? -17.599 30.556 -31.822 1.00 41.06 392 ARG A O 1
ATOM 2926 N N . PRO A 1 393 ? -15.922 31.483 -30.628 1.00 50.00 393 PRO A N 1
ATOM 2927 C CA . PRO A 1 393 ? -15.944 32.734 -31.372 1.00 50.00 393 PRO A CA 1
ATOM 2928 C C . PRO A 1 393 ? -15.624 32.465 -32.853 1.00 50.00 393 PRO A C 1
ATOM 2930 O O . PRO A 1 393 ? -14.753 31.637 -33.142 1.00 50.00 393 PRO A O 1
ATOM 2933 N N . PRO A 1 394 ? -16.295 33.133 -33.809 1.00 49.34 394 PRO A N 1
ATOM 2934 C CA . PRO A 1 394 ? -15.953 32.986 -35.217 1.00 49.34 394 PRO A CA 1
ATOM 2935 C C . PRO A 1 394 ? -14.525 33.501 -35.473 1.00 49.34 394 PRO A C 1
ATOM 2937 O O . PRO A 1 394 ? -14.108 34.474 -34.838 1.00 49.34 394 PRO A O 1
ATOM 2940 N N . PRO A 1 395 ? -13.770 32.886 -36.403 1.00 48.19 395 PRO A N 1
ATOM 2941 C CA . PRO A 1 395 ? -12.402 33.301 -36.689 1.00 48.19 395 PRO A CA 1
ATOM 2942 C C . PRO A 1 395 ? -12.350 34.748 -37.221 1.00 48.19 395 PRO A C 1
ATOM 2944 O O . PRO A 1 395 ? -13.303 35.186 -37.880 1.00 48.19 395 PRO A O 1
ATOM 2947 N N . PRO A 1 396 ? -11.251 35.489 -36.973 1.00 54.88 396 PRO A N 1
ATOM 2948 C CA . PRO A 1 396 ? -11.097 36.856 -37.464 1.00 54.88 396 PRO A CA 1
ATOM 2949 C C . PRO A 1 396 ? -11.165 36.920 -38.996 1.00 54.88 396 PRO A C 1
ATOM 2951 O O . PRO A 1 396 ? -10.724 35.995 -39.682 1.00 54.88 396 PRO A O 1
ATOM 2954 N N . ARG A 1 397 ? -11.695 38.030 -39.520 1.00 54.00 397 ARG A N 1
ATOM 2955 C CA . ARG A 1 397 ? -11.609 38.402 -40.941 1.00 54.00 397 ARG A CA 1
ATOM 2956 C C . ARG A 1 397 ? -10.491 39.407 -41.175 1.00 54.00 397 ARG A C 1
ATOM 2958 O O . ARG A 1 397 ? -10.310 40.256 -40.277 1.00 54.00 397 ARG A O 1
#